Protein AF-0000000084918453 (afdb_homodimer)

Radius of gyration: 21.49 Å; Cα contacts (8 Å, |Δi|>4): 381; chains: 2; bounding box: 55×58×48 Å

pLDDT: mean 91.59, std 6.89, range [42.66, 97.81]

Organism: Cellulophaga lytica (strain ATCC 23178 / DSM 7489 / JCM 8516 / NBRC 14961 / NCIMB 1423 / VKM B-1433 / Cy l20) (NCBI:txid867900)

Foldseek 3Di:
DPDDDPLRVLLLQVLVVCLVQNLVRDDLVNSCVSVVHDSVVSCVRPVGSLRVLLCLLVVVLVVLVVQLVVLVPDPDALLVSLLSSLVVLLVCCLVRLSSLSSVVGPLVVHDDPSSVVSVVSVVVSLVSNLVSLVRCCVVQQWPDDDSNVLSVVLCVLSSCVSVQNPDPVHDDDSVVVSVVSSVVSCVVIGRD/DDDDDPLRVLLLQVLVVCLVQNLVRDDLVNSCVSVVHDSVVSCVRPVGSLRVLLCLLVVVLVVLVVQLVVLVPDPDALLVSLLSSLVVLLVCCLVRLSSLSSVVGPLVVHDDPSSVVSVVSVVVSLVSNLVSLVRCCVVQQWPDDDSNVLSVVLCVLSSCVSVQNPDPVHDDDSVVVSVVSSVVSCVVIGRD

Nearest PDB structures (foldseek):
  3him-assembly1_A  TM=7.903E-01  e=7.055E-08  Rhodococcus jostii
  3ccy-assembly1_A-2  TM=8.333E-01  e=8.736E-07  Bordetella parapertussis 12822
  6yj2-assembly1_A  TM=8.492E-01  e=7.225E-07  Mycobacterium tuberculosis H37Rv
  6yj2-assembly2_C  TM=8.445E-01  e=1.473E-06  Mycobacterium tuberculosis H37Rv
  9b7y-assembly1_D  TM=8.082E-01  e=1.082E-05  Mycobacterium tuberculosis H37Rv

Solvent-accessible surface area (backbone atoms only — not comparable to full-atom values): 21076 Å² total; per-residue (Å²): 126,84,79,72,50,73,67,54,45,52,51,50,53,46,34,45,48,28,67,69,56,30,65,87,72,50,46,68,61,53,46,11,57,76,67,73,44,57,57,74,59,49,54,77,77,37,92,38,71,65,54,49,50,51,49,54,51,51,51,51,50,46,52,51,45,54,53,48,53,54,50,69,73,43,90,64,50,42,67,54,44,51,51,50,53,52,49,50,52,46,56,46,31,76,75,38,29,44,62,48,41,41,61,72,71,42,53,73,72,46,57,72,68,57,30,55,51,48,51,50,52,50,49,48,49,52,49,53,52,27,48,38,51,40,49,18,33,73,73,51,64,20,36,90,65,59,45,69,57,50,40,48,50,55,53,37,55,56,65,54,50,30,60,51,70,73,30,87,89,47,87,78,53,74,75,55,47,50,53,51,52,52,48,29,52,42,43,33,40,39,48,125,125,85,79,74,48,73,66,53,47,51,50,52,52,44,34,45,49,29,66,72,58,31,64,87,70,49,46,69,60,53,46,12,57,75,67,74,43,59,56,74,57,49,54,77,76,38,93,39,71,65,55,50,51,49,49,52,52,52,51,52,51,46,53,52,44,54,53,48,52,55,50,69,73,44,91,62,51,40,66,53,42,49,49,49,54,53,49,50,53,46,56,46,33,76,74,38,28,44,64,48,41,39,60,71,70,41,55,71,72,45,57,71,67,58,30,56,51,49,51,51,52,50,49,50,50,51,49,52,52,28,50,38,51,40,50,16,33,73,74,52,65,21,36,90,67,59,45,69,57,51,40,48,51,56,53,34,56,54,65,55,51,29,60,51,71,73,30,88,89,48,88,77,53,76,76,54,48,51,53,52,52,51,48,31,53,42,44,33,40,39,49,125

Secondary structure (DSSP, 8-state):
-PPPPHHHHHHHHHHHHHHHH-TTT--HHHHHHHTT--HHHHTTT-S-HHHHHHHHHHHHHHHHHHHHHHHHTS---HHHHHHHHHHHHHHHHHH-HHHHHHHHHTGGG--HHHHHHHHHHHHHHHHHHHHHHHHHHHHTSB-S--HHHHHHHHHHHHHTHHHHHS-TT----HHHHHHHHHHHHHHHHB--/-PPPPHHHHHHHHHHHHHHHH-TTT--HHHHHHHTT--HHHHTTT-S-HHHHHHHHHHHHHHHHHHHHHHHHTS---HHHHHHHHHHHHHHHHHH-HHHHHHHHHTGGG--HHHHHHHHHHHHHHHHHHHHHHHHHHHHTSB-S--HHHHHHHHHHHHHTHHHHHS-TT----HHHHHHHHHHHHHHHHB--

InterPro domains:
  IPR001647 DNA-binding HTH domain, TetR-type [PF00440] (12-54)
  IPR001647 DNA-binding HTH domain, TetR-type [PS50977] (4-64)
  IPR009057 Homedomain-like superfamily [SSF46689] (5-82)
  IPR036271 Tetracyclin repressor-like, C-terminal domain superfamily [SSF48498] (77-191)
  IPR041490 HTH-type transcriptional repressor KstR2, C-terminal [PF17932] (77-162)
  IPR050624 Nucleoid occlusion factor SlmA/HTH-type transcriptional regulator [PTHR43479] (1-188)

Structure (mmCIF, N/CA/C/O backbone):
data_AF-0000000084918453-model_v1
#
loop_
_entity.id
_entity.type
_entity.pdbx_description
1 polymer 'Regulatory protein TetR'
#
loop_
_atom_site.group_PDB
_atom_site.id
_atom_site.type_symbol
_atom_site.label_atom_id
_atom_site.label_alt_id
_atom_site.label_comp_id
_atom_site.label_asym_id
_atom_site.label_entity_id
_atom_site.label_seq_id
_atom_site.pdbx_PDB_ins_code
_atom_site.Cartn_x
_atom_site.Cartn_y
_atom_site.Cartn_z
_atom_site.occupancy
_atom_site.B_iso_or_equiv
_atom_site.auth_seq_id
_atom_site.auth_comp_id
_atom_site.auth_asym_id
_atom_site.auth_atom_id
_atom_site.pdbx_PDB_model_num
ATOM 1 N N . MET A 1 1 ? -25.891 5.676 -16.203 1 42.66 1 MET A N 1
ATOM 2 C CA . MET A 1 1 ? -25.125 5.781 -14.961 1 42.66 1 MET A CA 1
ATOM 3 C C . MET A 1 1 ? -25.859 6.645 -13.938 1 42.66 1 MET A C 1
ATOM 5 O O . MET A 1 1 ? -26.328 7.734 -14.266 1 42.66 1 MET A O 1
ATOM 9 N N . LYS A 1 2 ? -26.359 6.102 -13 1 55.47 2 LYS A N 1
ATOM 10 C CA . LYS A 1 2 ? -27.25 6.859 -12.125 1 55.47 2 LYS A CA 1
ATOM 11 C C . LYS A 1 2 ? -26.625 8.188 -11.719 1 55.47 2 LYS A C 1
ATOM 13 O O . LYS A 1 2 ? -25.422 8.258 -11.438 1 55.47 2 LYS A O 1
ATOM 18 N N . LYS A 1 3 ? -27.266 9.133 -11.953 1 68.75 3 LYS A N 1
ATOM 19 C CA . LYS A 1 3 ? -26.859 10.5 -11.648 1 68.75 3 LYS A CA 1
ATOM 20 C C . LYS A 1 3 ? -26.594 10.68 -10.156 1 68.75 3 LYS A C 1
ATOM 22 O O . LYS A 1 3 ? -27.438 10.32 -9.328 1 68.75 3 LYS A O 1
ATOM 27 N N . LEU A 1 4 ? -25.25 11.031 -9.75 1 76.56 4 LEU A N 1
ATOM 28 C CA . LEU A 1 4 ? -24.875 11.219 -8.352 1 76.56 4 LEU A CA 1
ATOM 29 C C . LEU A 1 4 ? -25.672 12.367 -7.734 1 76.56 4 LEU A C 1
ATOM 31 O O . LEU A 1 4 ? -25.891 13.391 -8.375 1 76.56 4 LEU A O 1
ATOM 35 N N . THR A 1 5 ? -26.203 12.133 -6.516 1 86.81 5 THR A N 1
ATOM 36 C CA . THR A 1 5 ? -26.828 13.211 -5.758 1 86.81 5 THR A CA 1
ATOM 37 C C . THR A 1 5 ? -25.797 14.289 -5.418 1 86.81 5 THR A C 1
ATOM 39 O O . THR A 1 5 ? -24.594 14.07 -5.551 1 86.81 5 THR A O 1
ATOM 42 N N . LYS A 1 6 ? -26.281 15.484 -5.062 1 86.75 6 LYS A N 1
ATOM 43 C CA . LYS A 1 6 ? -25.391 16.578 -4.664 1 86.75 6 LYS A CA 1
ATOM 44 C C . LYS A 1 6 ? -24.5 16.156 -3.506 1 86.75 6 LYS A C 1
ATOM 46 O O . LYS A 1 6 ? -23.297 16.469 -3.486 1 86.75 6 LYS A O 1
ATOM 51 N N . LYS A 1 7 ? -25.094 15.43 -2.646 1 90.69 7 LYS A N 1
ATOM 52 C CA . LYS A 1 7 ? -24.359 14.953 -1.482 1 90.6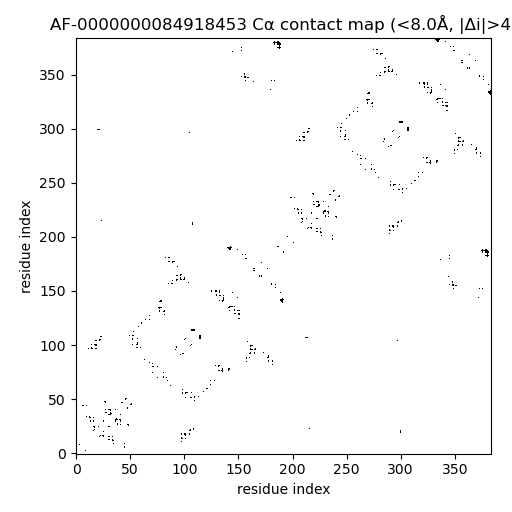9 7 LYS A CA 1
ATOM 53 C C . LYS A 1 7 ? -23.266 13.969 -1.891 1 90.69 7 LYS A C 1
ATOM 55 O O . LYS A 1 7 ? -22.125 14.062 -1.432 1 90.69 7 LYS A O 1
ATOM 60 N N . GLU A 1 8 ? -23.609 13.078 -2.766 1 90.19 8 GLU A N 1
ATOM 61 C CA . GLU A 1 8 ? -22.641 12.094 -3.252 1 90.19 8 GLU A CA 1
ATOM 62 C C . GLU A 1 8 ? -21.5 12.766 -4.008 1 90.19 8 GLU A C 1
ATOM 64 O O . GLU A 1 8 ? -20.344 12.383 -3.854 1 90.19 8 GLU A O 1
ATOM 69 N N . LEU A 1 9 ? -21.844 13.758 -4.711 1 90.88 9 LEU A N 1
ATOM 70 C CA . LEU A 1 9 ? -20.859 14.5 -5.473 1 90.88 9 LEU A CA 1
ATOM 71 C C . LEU A 1 9 ? -19.906 15.242 -4.547 1 90.88 9 LEU A C 1
ATOM 73 O O . LEU A 1 9 ? -18.688 15.266 -4.781 1 90.88 9 LEU A O 1
ATOM 77 N N . PHE A 1 10 ? -20.516 15.844 -3.543 1 93.69 10 PHE A N 1
ATOM 78 C CA . PHE A 1 10 ? -19.703 16.547 -2.547 1 93.69 10 PHE A CA 1
ATOM 79 C C . PHE A 1 10 ? -18.656 15.617 -1.961 1 93.69 10 PHE A C 1
ATOM 81 O O . PHE A 1 10 ? -17.469 15.953 -1.944 1 93.69 10 PHE A O 1
ATOM 88 N N . PHE A 1 11 ? -19.062 14.453 -1.61 1 93.88 11 PHE A N 1
ATOM 89 C CA . PHE A 1 11 ? -18.156 13.555 -0.915 1 93.88 11 PHE A CA 1
ATOM 90 C C . PHE A 1 11 ? -17.141 12.953 -1.882 1 93.88 11 PHE A C 1
ATOM 92 O O . PHE A 1 11 ? -15.977 12.789 -1.536 1 93.88 11 PHE A O 1
ATOM 99 N N . GLU A 1 12 ? -17.578 12.664 -3.039 1 92.75 12 GLU A N 1
ATOM 100 C CA . GLU A 1 12 ? -16.656 12.125 -4.039 1 92.75 12 GLU A CA 1
ATOM 101 C C . GLU A 1 12 ? -15.547 13.117 -4.355 1 92.75 12 GLU A C 1
ATOM 103 O O . GLU A 1 12 ? -14.367 12.75 -4.383 1 92.75 12 GLU A O 1
ATOM 108 N N . LYS A 1 13 ? -15.898 14.344 -4.52 1 94.25 13 LYS A N 1
ATOM 109 C CA . LYS A 1 13 ? -14.922 15.375 -4.836 1 94.25 13 LYS A CA 1
ATOM 110 C C . LYS A 1 13 ? -14 15.648 -3.646 1 94.25 13 LYS A C 1
ATOM 112 O O . LYS A 1 13 ? -12.805 15.867 -3.818 1 94.25 13 LYS A O 1
ATOM 117 N N . THR A 1 14 ? -14.586 15.609 -2.516 1 96 14 THR A N 1
ATOM 118 C CA . THR A 1 14 ? -13.812 15.844 -1.301 1 96 14 THR A CA 1
ATOM 119 C C . THR A 1 14 ? -12.789 14.727 -1.095 1 96 14 THR A C 1
ATOM 121 O O . THR A 1 14 ? -11.609 15 -0.863 1 96 14 THR A O 1
ATOM 124 N N . LEU A 1 15 ? -13.258 13.5 -1.264 1 95.94 15 LEU A N 1
ATOM 125 C CA . LEU A 1 15 ? -12.375 12.359 -1.065 1 95.94 15 LEU A CA 1
ATOM 126 C C . LEU A 1 15 ? -11.289 12.32 -2.135 1 95.94 15 LEU A C 1
ATOM 128 O O . LEU A 1 15 ? -10.141 11.969 -1.85 1 95.94 15 LEU A O 1
ATOM 132 N N . LYS A 1 16 ? -11.68 12.695 -3.301 1 95 16 LYS A N 1
ATOM 133 C CA . LYS A 1 16 ? -10.688 12.789 -4.371 1 95 16 LYS A CA 1
ATOM 134 C C . LYS A 1 16 ? -9.625 13.828 -4.047 1 95 16 LYS A C 1
ATOM 136 O O . LYS A 1 16 ? -8.43 13.578 -4.203 1 95 16 LYS A O 1
ATOM 141 N N . LEU A 1 17 ? -10.055 14.938 -3.586 1 94.44 17 LEU A N 1
ATOM 142 C CA . LEU A 1 17 ? -9.133 16 -3.205 1 94.44 17 LEU A CA 1
ATOM 143 C C . LEU A 1 17 ? -8.18 15.539 -2.113 1 94.44 17 LEU A C 1
ATOM 145 O O . LEU A 1 17 ? -6.973 15.781 -2.193 1 94.44 17 LEU A O 1
ATOM 149 N N . ILE A 1 18 ? -8.695 14.844 -1.156 1 94 18 ILE A N 1
ATOM 150 C CA . ILE A 1 18 ? -7.879 14.336 -0.055 1 94 18 ILE A CA 1
ATOM 151 C C . ILE A 1 18 ? -6.895 13.297 -0.576 1 94 18 ILE A C 1
ATOM 153 O O . ILE A 1 18 ? -5.734 13.266 -0.163 1 94 18 ILE A O 1
ATOM 157 N N . SER A 1 19 ? -7.371 12.508 -1.441 1 91.56 19 SER A N 1
ATOM 158 C CA . SER A 1 19 ? -6.52 11.469 -2.016 1 91.56 19 SER A CA 1
ATOM 159 C C . SER A 1 19 ? -5.348 12.078 -2.779 1 91.56 19 SER A C 1
ATOM 161 O O . SER A 1 19 ? -4.242 11.531 -2.77 1 91.56 19 SER A O 1
ATOM 163 N N . GLU A 1 20 ? -5.551 13.211 -3.381 1 87.56 20 GLU A N 1
ATOM 164 C CA . GLU A 1 20 ? -4.543 13.852 -4.223 1 87.56 20 GLU A CA 1
ATOM 165 C C . GLU A 1 20 ? -3.598 14.711 -3.396 1 87.56 20 GLU A C 1
ATOM 167 O O . GLU A 1 20 ? -2.385 14.695 -3.609 1 87.56 20 GLU A O 1
ATOM 172 N N . LYS A 1 21 ? -4.152 15.344 -2.371 1 85.56 21 LYS A N 1
ATOM 173 C CA . LYS A 1 21 ? -3.4 16.359 -1.646 1 85.56 21 LYS A CA 1
ATOM 174 C C . LYS A 1 21 ? -2.926 15.844 -0.294 1 85.56 21 LYS A C 1
ATOM 176 O O . LYS A 1 21 ? -1.958 16.359 0.271 1 85.56 21 LYS A O 1
ATOM 181 N N . GLY A 1 22 ? -3.648 14.836 0.201 1 87.62 22 GLY A N 1
ATOM 182 C CA . GLY A 1 22 ? -3.434 14.391 1.568 1 87.62 22 GLY A CA 1
ATOM 183 C C . GLY A 1 22 ? -4.398 15.016 2.559 1 87.62 22 GLY A C 1
ATOM 184 O O . GLY A 1 22 ? -4.828 16.156 2.381 1 87.62 22 GLY A O 1
ATOM 185 N N . PHE A 1 23 ? -4.633 14.344 3.584 1 91.25 23 PHE A N 1
ATOM 186 C CA . PHE A 1 23 ? -5.633 14.734 4.57 1 91.25 23 PHE A CA 1
ATOM 187 C C . PHE A 1 23 ? -5.199 16 5.305 1 91.25 23 PHE A C 1
ATOM 189 O O . PHE A 1 23 ? -5.969 16.953 5.41 1 91.25 23 PHE A O 1
ATOM 196 N N . LYS A 1 24 ? -4.035 16.078 5.727 1 85.81 24 LYS A N 1
ATOM 197 C CA . LYS A 1 24 ? -3.566 17.219 6.52 1 85.81 24 LYS A CA 1
ATOM 198 C C . LYS A 1 24 ? -3.408 18.469 5.66 1 85.81 24 LYS A C 1
ATOM 200 O O . LYS A 1 24 ? -3.646 19.578 6.125 1 85.81 24 LYS A O 1
ATOM 205 N N . ALA A 1 25 ? -3.129 18.266 4.453 1 84.25 25 ALA A N 1
ATOM 206 C CA . ALA A 1 25 ? -2.877 19.391 3.559 1 84.25 25 ALA A CA 1
ATOM 207 C C . ALA A 1 25 ? -4.184 19.953 3.006 1 84.25 25 ALA A C 1
ATOM 209 O O . ALA A 1 25 ? -4.211 21.062 2.461 1 84.25 25 ALA A O 1
ATOM 210 N N . THR A 1 26 ? -5.215 19.188 3.119 1 91.75 26 THR A N 1
ATOM 211 C CA . THR A 1 26 ? -6.512 19.641 2.615 1 91.75 26 THR A CA 1
ATOM 212 C C . THR A 1 26 ? -7.258 20.438 3.68 1 91.75 26 THR A C 1
ATOM 214 O O . THR A 1 26 ? -7.445 19.969 4.801 1 91.75 26 THR A O 1
ATOM 217 N N . THR A 1 27 ? -7.66 21.656 3.318 1 91.12 27 THR A N 1
ATOM 218 C CA . THR A 1 27 ? -8.43 22.5 4.23 1 91.12 27 THR A CA 1
ATOM 219 C C . THR A 1 27 ? -9.891 22.562 3.809 1 91.12 27 THR A C 1
ATOM 221 O O . THR A 1 27 ? -10.242 22.141 2.703 1 91.12 27 THR A O 1
ATOM 224 N N . MET A 1 28 ? -10.68 23.141 4.742 1 92.56 28 MET A N 1
ATOM 225 C CA . MET A 1 28 ? -12.086 23.375 4.41 1 92.56 28 MET A CA 1
ATOM 226 C C . MET A 1 28 ? -12.219 24.375 3.264 1 92.56 28 MET A C 1
ATOM 228 O O . MET A 1 28 ? -13.125 24.25 2.438 1 92.56 28 MET A O 1
ATOM 232 N N . ARG A 1 29 ? -11.312 25.266 3.211 1 93.75 29 ARG A N 1
ATOM 233 C CA . ARG A 1 29 ? -11.289 26.25 2.129 1 93.75 29 ARG A CA 1
ATOM 234 C C . ARG A 1 29 ? -10.977 25.578 0.794 1 93.75 29 ARG A C 1
ATOM 236 O O . ARG A 1 29 ? -11.555 25.922 -0.234 1 93.75 29 ARG A O 1
ATOM 243 N N . ASP A 1 30 ? -10.047 24.594 0.796 1 94 30 ASP A N 1
ATOM 244 C CA . ASP A 1 30 ? -9.719 23.844 -0.408 1 94 30 ASP A CA 1
ATOM 245 C C . ASP A 1 30 ? -10.945 23.094 -0.936 1 94 30 ASP A C 1
ATOM 247 O O . ASP A 1 30 ? -11.195 23.078 -2.143 1 94 30 ASP A O 1
ATOM 251 N N . ILE A 1 31 ? -11.656 22.5 -0.003 1 94.62 31 ILE A N 1
ATOM 252 C CA . ILE A 1 31 ? -12.844 21.734 -0.366 1 94.62 31 ILE A CA 1
ATOM 253 C C . ILE A 1 31 ? -13.883 22.656 -0.989 1 94.62 31 ILE A C 1
ATOM 255 O O . ILE A 1 31 ? -14.445 22.359 -2.043 1 94.62 31 ILE A O 1
ATOM 259 N N . ALA A 1 32 ? -14.086 23.766 -0.314 1 94.56 32 ALA A N 1
ATOM 260 C CA . ALA A 1 32 ? -15.031 24.766 -0.826 1 94.56 32 ALA A CA 1
ATOM 261 C C . ALA A 1 32 ? -14.641 25.203 -2.234 1 94.56 32 ALA A C 1
ATOM 263 O O . ALA A 1 32 ? -15.492 25.281 -3.125 1 94.56 32 ALA A O 1
ATOM 264 N N . HIS A 1 33 ? -13.406 25.469 -2.434 1 94.69 33 HIS A N 1
ATOM 265 C CA . HIS A 1 33 ? -12.898 25.922 -3.725 1 94.69 33 HIS A CA 1
ATOM 266 C C . HIS A 1 33 ? -13.102 24.859 -4.801 1 94.69 33 HIS A C 1
ATOM 268 O O . HIS A 1 33 ? -13.531 25.172 -5.914 1 94.69 33 HIS A O 1
ATOM 274 N N . GLU A 1 34 ? -12.805 23.625 -4.418 1 92 34 GLU A N 1
ATOM 275 C CA . GLU A 1 34 ? -12.938 22.516 -5.363 1 92 34 GLU A CA 1
ATOM 276 C C . GLU A 1 34 ? -14.383 22.359 -5.832 1 92 34 GLU A C 1
ATOM 278 O O . GLU A 1 34 ? -14.625 21.969 -6.98 1 92 34 GLU A O 1
ATOM 283 N N . LEU A 1 35 ? -15.312 22.688 -4.977 1 92.69 35 LEU A N 1
ATOM 284 C CA . LEU A 1 35 ? -16.734 22.484 -5.262 1 92.69 35 LEU A CA 1
ATOM 285 C C . LEU A 1 35 ? -17.391 23.797 -5.688 1 92.69 35 LEU A C 1
ATOM 287 O O . LEU A 1 35 ? -18.594 23.828 -5.93 1 92.69 35 LEU A O 1
ATOM 291 N N . ASN A 1 36 ? -16.594 24.812 -5.734 1 92.06 36 ASN A N 1
ATOM 292 C CA . ASN A 1 36 ? -17.125 26.141 -6.027 1 92.06 36 ASN A CA 1
ATOM 293 C C . ASN A 1 36 ? -18.234 26.531 -5.055 1 92.06 36 ASN A C 1
ATOM 295 O O . ASN A 1 36 ? -19.297 26.969 -5.477 1 92.06 36 ASN A O 1
ATOM 299 N N . PHE A 1 37 ? -17.906 26.234 -3.809 1 88.81 37 PHE A N 1
ATOM 300 C CA . PHE A 1 37 ? -18.781 26.547 -2.68 1 88.81 37 PHE A CA 1
ATOM 301 C C . PHE A 1 37 ? -18.25 27.75 -1.907 1 88.81 37 PHE A C 1
ATOM 303 O O . PHE A 1 37 ? -17.062 28.062 -1.958 1 88.81 37 PHE A O 1
ATOM 310 N N . GLU A 1 38 ? -19.266 28.469 -1.243 1 89.69 38 GLU A N 1
ATOM 311 C CA . GLU A 1 38 ? -18.828 29.203 -0.065 1 89.69 38 GLU A CA 1
ATOM 312 C C . GLU A 1 38 ? -18.406 28.266 1.059 1 89.69 38 GLU A C 1
ATOM 314 O O . GLU A 1 38 ? -18.984 27.188 1.208 1 89.69 38 GLU A O 1
ATOM 319 N N . VAL A 1 39 ? -17.453 28.703 1.847 1 91.06 39 VAL A N 1
ATOM 320 C CA . VAL A 1 39 ? -16.906 27.875 2.918 1 91.06 39 VAL A CA 1
ATOM 321 C C . VAL A 1 39 ? -18.031 27.438 3.848 1 91.06 39 VAL A C 1
ATOM 323 O O . VAL A 1 39 ? -18.062 26.281 4.301 1 91.06 39 VAL A O 1
ATOM 326 N N . ALA A 1 40 ? -19.016 28.266 4.047 1 90.25 40 ALA A N 1
ATOM 327 C CA . ALA A 1 40 ? -20.141 27.984 4.949 1 90.25 40 ALA A CA 1
ATOM 328 C C . ALA A 1 40 ? -20.969 26.812 4.445 1 90.25 40 ALA A C 1
ATOM 330 O O . ALA A 1 40 ? -21.5 26.031 5.242 1 90.25 40 ALA A O 1
ATOM 331 N N . ASN A 1 41 ? -21 26.562 3.248 1 92.5 41 ASN A N 1
ATOM 332 C CA . ASN A 1 41 ? -21.781 25.484 2.639 1 92.5 41 ASN A CA 1
ATOM 333 C C . ASN A 1 41 ? -21.156 24.125 2.902 1 92.5 41 ASN A C 1
ATOM 335 O O . ASN A 1 41 ? -21.859 23.109 2.938 1 92.5 41 ASN A O 1
ATOM 339 N N . VAL A 1 42 ? -19.844 24.047 3.027 1 93.31 42 VAL A N 1
ATOM 340 C CA . VAL A 1 42 ? -19.156 22.797 3.309 1 93.31 42 VAL A CA 1
ATOM 341 C C . VAL A 1 42 ? -19.641 22.203 4.633 1 93.31 42 VAL A C 1
ATOM 343 O O . VAL A 1 42 ? -19.812 21 4.762 1 93.31 42 VAL A O 1
ATOM 346 N N . TYR A 1 43 ? -20.047 23.078 5.527 1 92.75 43 TYR A N 1
ATOM 347 C CA . TYR A 1 43 ? -20.438 22.672 6.875 1 92.75 43 TYR A CA 1
ATOM 348 C C . TYR A 1 43 ? -21.844 22.078 6.875 1 92.75 43 TYR A C 1
ATOM 350 O O . TYR A 1 43 ? -22.25 21.469 7.859 1 92.75 43 TYR A O 1
ATOM 358 N N . ASN A 1 44 ? -22.5 22.25 5.801 1 92.69 44 ASN A N 1
ATOM 359 C CA . ASN A 1 44 ? -23.781 21.578 5.633 1 92.69 44 ASN A CA 1
ATOM 360 C C . ASN A 1 44 ? -23.594 20.078 5.402 1 92.69 44 ASN A C 1
ATOM 362 O O . ASN A 1 44 ? -24.531 19.312 5.598 1 92.69 44 ASN A O 1
ATOM 366 N N . TYR A 1 45 ? -22.375 19.75 5.059 1 93.19 45 TYR A N 1
ATOM 367 C CA . TYR A 1 45 ? -22.141 18.359 4.691 1 93.19 45 TYR A CA 1
ATOM 368 C C . TYR A 1 45 ? -21.266 17.656 5.727 1 93.19 45 TYR A C 1
ATOM 370 O O . TYR A 1 45 ? -21.406 16.453 5.953 1 93.19 45 TYR A O 1
ATOM 378 N N . ILE A 1 46 ? -20.359 18.391 6.25 1 93 46 ILE A N 1
ATOM 379 C CA . ILE A 1 46 ? -19.453 17.766 7.223 1 93 46 ILE A CA 1
ATOM 380 C C . ILE A 1 46 ? -19.188 18.75 8.359 1 93 46 ILE A C 1
ATOM 382 O O . ILE A 1 46 ? -19.094 19.969 8.133 1 93 46 ILE A O 1
ATOM 386 N N . ASP A 1 47 ? -19.016 18.219 9.531 1 93.06 47 ASP A N 1
ATOM 387 C CA . ASP A 1 47 ? -18.688 19.031 10.695 1 93.06 47 ASP A CA 1
ATOM 388 C C . ASP A 1 47 ? -17.234 19.469 10.672 1 93.06 47 ASP A C 1
ATOM 390 O O . ASP A 1 47 ? -16.906 20.609 11.023 1 93.06 47 ASP A O 1
ATOM 394 N N . SER A 1 48 ? -16.391 18.547 10.336 1 93.12 48 SER A N 1
ATOM 395 C CA . SER A 1 48 ? -14.953 18.75 10.234 1 93.12 48 SER A CA 1
ATOM 396 C C . SER A 1 48 ? -14.297 17.688 9.359 1 93.12 48 SER A C 1
ATOM 398 O O . SER A 1 48 ? -14.906 16.641 9.078 1 93.12 48 SER A O 1
ATOM 400 N N . LYS A 1 49 ? -13.156 18 8.992 1 92.81 49 LYS A N 1
ATOM 401 C CA . LYS A 1 49 ? -12.445 16.984 8.211 1 92.81 49 LYS A CA 1
ATOM 402 C C . LYS A 1 49 ? -12.133 15.758 9.062 1 92.81 49 LYS A C 1
ATOM 404 O O . LYS A 1 49 ? -12.148 14.625 8.57 1 92.81 49 LYS A O 1
ATOM 409 N N . GLU A 1 50 ? -11.922 16 10.359 1 93.94 50 GLU A N 1
ATOM 410 C CA . GLU A 1 50 ? -11.672 14.898 11.273 1 93.94 50 GLU A CA 1
ATOM 411 C C . GLU A 1 50 ? -12.898 13.992 11.391 1 93.94 50 GLU A C 1
ATOM 413 O O . GLU A 1 50 ? -12.773 12.766 11.367 1 93.94 50 GLU A O 1
ATOM 418 N N . ALA A 1 51 ? -14.008 14.609 11.5 1 94.62 51 ALA A N 1
ATOM 419 C CA . ALA A 1 51 ? -15.25 13.844 11.57 1 94.62 51 ALA A CA 1
ATOM 420 C C 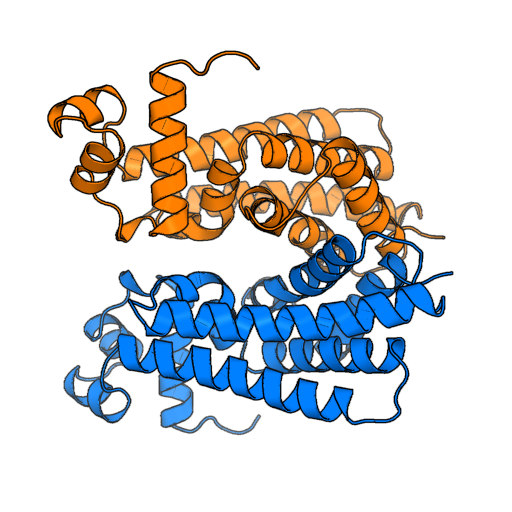. ALA A 1 51 ? -15.484 13.062 10.281 1 94.62 51 ALA A C 1
ATOM 422 O O . ALA A 1 51 ? -15.914 11.906 10.32 1 94.62 51 ALA A O 1
ATOM 423 N N . LEU A 1 52 ? -15.258 13.711 9.164 1 95.88 52 LEU A N 1
ATOM 424 C CA . LEU A 1 52 ? -15.375 13.055 7.871 1 95.88 52 LEU A CA 1
ATOM 425 C C . LEU A 1 52 ? -14.484 11.82 7.812 1 95.88 52 LEU A C 1
ATOM 427 O O . LEU A 1 52 ? -14.945 10.734 7.445 1 95.88 52 LEU A O 1
ATOM 431 N N . LEU A 1 53 ? -13.219 11.992 8.203 1 96.31 53 LEU A N 1
ATOM 432 C CA . LEU A 1 53 ? -12.242 10.914 8.18 1 96.31 53 LEU A CA 1
ATOM 433 C C . LEU A 1 53 ? -12.703 9.75 9.055 1 96.31 53 LEU A C 1
ATOM 435 O O . LEU A 1 53 ? -12.727 8.602 8.602 1 96.31 53 LEU A O 1
ATOM 439 N N . GLU A 1 54 ? -13.07 10.078 10.258 1 96.44 54 GLU A N 1
ATOM 440 C CA . GLU A 1 54 ? -13.531 9.055 11.195 1 96.44 54 GLU A CA 1
ATOM 441 C C . GLU A 1 54 ? -14.727 8.289 10.641 1 96.44 54 GLU A C 1
ATOM 443 O O . GLU A 1 54 ? -14.742 7.059 10.656 1 96.44 54 GLU A O 1
ATOM 448 N N . ASP A 1 55 ? -15.633 9.008 10.141 1 95.69 55 ASP A N 1
ATOM 449 C CA . ASP A 1 55 ? -16.859 8.406 9.648 1 95.69 55 ASP A CA 1
ATOM 450 C C . ASP A 1 55 ? -16.594 7.457 8.484 1 95.69 55 ASP A C 1
ATOM 452 O O . ASP A 1 55 ? -17.078 6.328 8.469 1 95.69 55 ASP A O 1
ATOM 456 N N . TYR A 1 56 ? -15.828 7.871 7.566 1 96.12 56 TYR A N 1
ATOM 457 C CA . TYR A 1 56 ? -15.555 7.055 6.387 1 96.12 56 TYR A CA 1
ATOM 458 C C . TYR A 1 56 ? -14.711 5.836 6.75 1 96.12 56 TYR A C 1
ATOM 460 O O . TYR A 1 56 ? -15.008 4.723 6.316 1 96.12 56 TYR A O 1
ATOM 468 N N . LEU A 1 57 ? -13.672 6 7.586 1 97.12 57 LEU A N 1
ATOM 469 C CA . LEU A 1 57 ? -12.805 4.887 7.945 1 97.12 57 LEU A CA 1
ATOM 470 C C . LEU A 1 57 ? -13.57 3.838 8.75 1 97.12 57 LEU A C 1
ATOM 472 O O . LEU A 1 57 ? -13.531 2.65 8.422 1 97.12 57 LEU A O 1
ATOM 476 N N . PHE A 1 58 ? -14.328 4.324 9.703 1 97.38 58 PHE A N 1
ATOM 477 C CA . PHE A 1 58 ? -15.023 3.383 10.578 1 97.38 58 PHE A CA 1
ATOM 478 C C . PHE A 1 58 ? -16.203 2.75 9.852 1 97.38 58 PHE A C 1
ATOM 480 O O . PHE A 1 58 ? -16.469 1.558 10.016 1 97.38 58 PHE A O 1
ATOM 487 N N . SER A 1 59 ? -16.906 3.541 9.094 1 96.06 59 SER A N 1
ATOM 488 C CA . SER A 1 59 ? -18.047 2.975 8.383 1 96.06 59 SER A CA 1
ATOM 489 C C . SER A 1 59 ? -17.609 1.94 7.355 1 96.06 59 SER A C 1
ATOM 491 O O . SER A 1 59 ? -18.234 0.896 7.203 1 96.06 59 SER A O 1
ATOM 493 N N . THR A 1 60 ? -16.531 2.242 6.652 1 96 60 THR A N 1
ATOM 494 C CA . THR A 1 60 ? -15.992 1.289 5.688 1 96 60 THR A CA 1
ATOM 495 C C . THR A 1 60 ? -15.547 0.007 6.383 1 96 60 THR A C 1
ATOM 497 O O . THR A 1 60 ? -15.922 -1.093 5.973 1 96 60 THR A O 1
ATOM 500 N N . LEU A 1 61 ? -14.789 0.154 7.441 1 97.12 61 LEU A N 1
ATOM 501 C CA . LEU A 1 61 ? -14.312 -1.009 8.18 1 97.12 61 LEU A CA 1
ATOM 502 C C . LEU A 1 61 ? -15.477 -1.838 8.711 1 97.12 61 LEU A C 1
ATOM 504 O O . LEU A 1 61 ? -15.453 -3.068 8.633 1 97.12 61 LEU A O 1
ATOM 508 N N . GLU A 1 62 ? -16.469 -1.126 9.188 1 97.12 62 GLU A N 1
ATOM 509 C CA . GLU A 1 62 ? -17.641 -1.816 9.711 1 97.12 62 GLU A CA 1
ATOM 510 C C . GLU A 1 62 ? -18.359 -2.607 8.609 1 97.12 62 GLU A C 1
ATOM 512 O O . GLU A 1 62 ? -18.812 -3.729 8.844 1 97.12 62 GLU A O 1
ATOM 517 N N . GLU A 1 63 ? -18.469 -2.023 7.477 1 96.69 63 GLU A N 1
ATOM 518 C CA . GLU A 1 63 ? -19.062 -2.727 6.348 1 96.69 63 GLU A CA 1
ATOM 519 C C . GLU A 1 63 ? -18.312 -4.016 6.035 1 96.69 63 GLU A C 1
ATOM 521 O O . GLU A 1 63 ? -18.938 -5.059 5.801 1 96.69 63 GLU A O 1
ATOM 526 N N . PHE A 1 64 ? -17.031 -3.982 6.055 1 97.25 64 PHE A N 1
ATOM 527 C CA . PHE A 1 64 ? -16.203 -5.156 5.77 1 97.25 64 PHE A CA 1
ATOM 528 C C . PHE A 1 64 ? -16.328 -6.18 6.891 1 97.25 64 PHE A C 1
ATOM 530 O O . PHE A 1 64 ? -16.391 -7.383 6.633 1 97.25 64 PHE A O 1
ATOM 537 N N . VAL A 1 65 ? -16.375 -5.691 8.109 1 97.56 65 VAL A N 1
ATOM 538 C CA . VAL A 1 65 ? -16.469 -6.582 9.266 1 97.56 65 VAL A CA 1
ATOM 539 C C . VAL A 1 65 ? -17.797 -7.316 9.242 1 97.56 65 VAL A C 1
ATOM 541 O O . VAL A 1 65 ? -17.844 -8.531 9.43 1 97.56 65 VAL A O 1
ATOM 544 N N . VAL A 1 66 ? -18.844 -6.574 8.992 1 97.38 66 VAL A N 1
ATOM 545 C CA . VAL A 1 66 ? -20.172 -7.172 8.945 1 97.38 66 VAL A CA 1
ATOM 546 C C . VAL A 1 66 ? -20.234 -8.211 7.832 1 97.38 66 VAL A C 1
ATOM 548 O O . VAL A 1 66 ? -20.766 -9.312 8.023 1 97.38 66 VAL A O 1
ATOM 551 N N . TYR A 1 67 ? -19.703 -7.859 6.68 1 97.12 67 TYR A N 1
ATOM 552 C CA . TYR A 1 67 ? -19.656 -8.789 5.559 1 97.12 67 TYR A CA 1
ATOM 553 C C . TYR A 1 67 ? -18.891 -10.047 5.922 1 97.12 67 TYR A C 1
ATOM 555 O O . TYR A 1 67 ? -19.344 -11.164 5.66 1 97.12 67 TYR A O 1
ATOM 563 N N . LEU A 1 68 ? -17.734 -9.875 6.543 1 97.38 68 LEU A N 1
ATOM 564 C CA . LEU A 1 68 ? -16.891 -10.992 6.945 1 97.38 68 LEU A CA 1
ATOM 565 C C . LEU A 1 68 ? -17.609 -11.883 7.957 1 97.38 68 LEU A C 1
ATOM 567 O O . LEU A 1 68 ? -17.547 -13.109 7.871 1 97.38 68 LEU A O 1
ATOM 571 N N . ASP A 1 69 ? -18.281 -11.273 8.906 1 95.94 69 ASP A N 1
ATOM 572 C CA . ASP A 1 69 ? -19.031 -12.023 9.914 1 95.94 69 ASP A CA 1
ATOM 573 C C . ASP A 1 69 ? -20.078 -12.914 9.266 1 95.94 69 ASP A C 1
ATOM 575 O O . ASP A 1 69 ? -20.266 -14.062 9.672 1 95.94 69 ASP A O 1
ATOM 579 N N . ASN A 1 70 ? -20.688 -12.367 8.25 1 96.38 70 ASN A N 1
ATOM 580 C CA . ASN A 1 70 ? -21.688 -13.148 7.523 1 96.38 70 ASN A CA 1
ATOM 581 C C . ASN A 1 70 ? -21.047 -14.344 6.812 1 96.38 70 ASN A C 1
ATOM 583 O O . ASN A 1 70 ? -21.625 -15.438 6.797 1 96.38 70 ASN A O 1
ATOM 587 N N . ILE A 1 71 ? -19.906 -14.117 6.281 1 95 71 ILE A N 1
ATOM 588 C CA . ILE A 1 71 ? -19.156 -15.172 5.594 1 95 71 ILE A CA 1
ATOM 589 C C . ILE A 1 71 ? -18.75 -16.25 6.59 1 95 71 ILE A C 1
ATOM 591 O O . ILE A 1 71 ? -18.859 -17.453 6.301 1 95 71 ILE A O 1
ATOM 595 N N . MET A 1 72 ? -18.312 -15.875 7.73 1 95.31 72 MET A N 1
ATOM 596 C CA . MET A 1 72 ? -17.812 -16.797 8.75 1 95.31 72 MET A CA 1
ATOM 597 C C . MET A 1 72 ? -18.953 -17.656 9.305 1 95.31 72 MET A C 1
ATOM 599 O O . MET A 1 72 ? -18.734 -18.797 9.703 1 95.31 72 MET A O 1
ATOM 603 N N . ASN A 1 73 ? -20.094 -17.125 9.289 1 93.81 73 ASN A N 1
ATOM 604 C CA . ASN A 1 73 ? -21.25 -17.828 9.828 1 93.81 73 ASN A CA 1
ATOM 605 C C . ASN A 1 73 ? -21.875 -18.75 8.789 1 93.81 73 ASN A C 1
ATOM 607 O O . ASN A 1 73 ? -22.844 -19.469 9.086 1 93.81 73 ASN A O 1
ATOM 611 N N . SER A 1 74 ? -21.297 -18.766 7.637 1 94.31 74 SER A N 1
ATOM 612 C CA . SER A 1 74 ? -21.812 -19.625 6.566 1 94.31 74 SER A CA 1
ATOM 613 C C . SER A 1 74 ? -21.125 -20.984 6.574 1 94.31 74 SER A C 1
ATOM 615 O O . SER A 1 74 ? -20.188 -21.219 7.34 1 94.31 74 SER A O 1
ATOM 617 N N . SER A 1 75 ? -21.641 -21.906 5.699 1 95.19 75 SER A N 1
ATOM 618 C CA . SER A 1 75 ? -21.094 -23.25 5.605 1 95.19 75 SER A CA 1
ATOM 619 C C . SER A 1 75 ? -20.109 -23.375 4.438 1 95.19 75 SER A C 1
ATOM 621 O O . SER A 1 75 ? -19.734 -24.484 4.051 1 95.19 75 SER A O 1
ATOM 623 N N . TYR A 1 76 ? -19.703 -22.234 3.949 1 96 76 TYR A N 1
ATOM 624 C CA . TYR A 1 76 ? -18.781 -22.25 2.811 1 96 76 TYR A CA 1
ATOM 625 C C . TYR A 1 76 ? -17.391 -22.719 3.229 1 96 76 TYR A C 1
ATOM 627 O O . TYR A 1 76 ? -17.031 -22.625 4.402 1 96 76 TYR A O 1
ATOM 635 N N . SER A 1 77 ? -16.672 -23.297 2.273 1 96.81 77 SER A N 1
ATOM 636 C CA . SER A 1 77 ? -15.305 -23.719 2.504 1 96.81 77 SER A CA 1
ATOM 637 C C . SER A 1 77 ? -14.375 -22.516 2.678 1 96.81 77 SER A C 1
ATOM 639 O O . SER A 1 77 ? -14.727 -21.391 2.303 1 96.81 77 SER A O 1
ATOM 641 N N . PRO A 1 78 ? -13.211 -22.703 3.205 1 96.44 78 PRO A N 1
ATOM 642 C CA . PRO A 1 78 ? -12.234 -21.609 3.34 1 96.44 78 PRO A CA 1
ATOM 643 C C . PRO A 1 78 ? -11.914 -20.938 2.008 1 96.44 78 PRO A C 1
ATOM 645 O O . PRO A 1 78 ? -11.812 -19.719 1.938 1 96.44 78 PRO A O 1
ATOM 648 N N . VAL A 1 79 ? -11.828 -21.75 1.016 1 96.56 79 VAL A N 1
ATOM 649 C CA . VAL A 1 79 ? -11.523 -21.219 -0.309 1 96.56 79 VAL A CA 1
ATOM 650 C C . VAL A 1 79 ? -12.664 -20.312 -0.779 1 96.56 79 VAL A C 1
ATOM 652 O O . VAL A 1 79 ? -12.43 -19.219 -1.273 1 96.56 79 VAL A O 1
ATOM 655 N N . GLU A 1 80 ? -13.883 -20.75 -0.59 1 97 80 GLU A N 1
ATOM 656 C CA . GLU A 1 80 ? -15.039 -19.953 -0.98 1 97 80 GLU A CA 1
ATOM 657 C C . GLU A 1 80 ? -15.125 -18.672 -0.161 1 97 80 GLU A C 1
ATOM 659 O O . GLU A 1 80 ? -15.391 -17.594 -0.706 1 97 80 GLU A O 1
ATOM 664 N N . LYS A 1 81 ? -14.898 -18.797 1.104 1 97.75 81 LYS A N 1
ATOM 665 C CA . LYS A 1 81 ? -14.922 -17.625 1.976 1 97.75 81 LYS A CA 1
ATOM 666 C C . LYS A 1 81 ? -13.883 -16.594 1.54 1 97.75 81 LYS A C 1
ATOM 668 O O . LYS A 1 81 ? -14.164 -15.398 1.492 1 97.75 81 LYS A O 1
ATOM 673 N N . LEU A 1 82 ? -12.68 -17.062 1.214 1 97 82 LEU A N 1
ATOM 674 C CA . LEU A 1 82 ? -11.625 -16.156 0.772 1 97 82 LEU A CA 1
ATOM 675 C C . LEU A 1 82 ? -11.984 -15.5 -0.551 1 97 82 LEU A C 1
ATOM 677 O O . LEU A 1 82 ? -11.727 -14.312 -0.75 1 97 82 LEU A O 1
ATOM 681 N N . LYS A 1 83 ? -12.617 -16.25 -1.448 1 96.62 83 LYS A N 1
ATOM 682 C CA . LYS A 1 83 ? -13.094 -15.68 -2.703 1 96.62 83 LYS A CA 1
ATOM 683 C C . LYS A 1 83 ? -14.102 -14.562 -2.451 1 96.62 83 LYS A C 1
ATOM 685 O O . LYS A 1 83 ? -14.094 -13.539 -3.139 1 96.62 83 LYS A O 1
ATOM 690 N N . PHE A 1 84 ? -14.961 -14.75 -1.454 1 97.25 84 PHE A N 1
ATOM 691 C CA . PHE A 1 84 ? -15.938 -13.734 -1.101 1 97.25 84 PHE A CA 1
ATOM 692 C C . PHE A 1 84 ? -15.25 -12.484 -0.563 1 97.25 84 PHE A C 1
ATOM 694 O O . PHE A 1 84 ? -15.648 -11.359 -0.882 1 97.25 84 PHE A O 1
ATOM 701 N N . VAL A 1 85 ? -14.219 -12.68 0.242 1 97.12 85 VAL A N 1
ATOM 702 C CA . VAL A 1 85 ? -13.461 -11.562 0.786 1 97.12 85 VAL A CA 1
ATOM 703 C C . VAL A 1 85 ? -12.836 -10.758 -0.354 1 97.12 85 VAL A C 1
ATOM 705 O O . VAL A 1 85 ? -12.953 -9.531 -0.397 1 97.12 85 VAL A O 1
ATOM 708 N N . ILE A 1 86 ? -12.227 -11.445 -1.287 1 95.81 86 ILE A N 1
ATOM 709 C CA . ILE A 1 86 ? -11.57 -10.805 -2.424 1 95.81 86 ILE A CA 1
ATOM 710 C C . ILE A 1 86 ? -12.609 -10.062 -3.264 1 95.81 86 ILE A C 1
ATOM 712 O O . ILE A 1 86 ? -12.406 -8.906 -3.633 1 95.81 86 ILE A O 1
ATOM 716 N N . SER A 1 87 ? -13.734 -10.719 -3.502 1 95.69 87 SER A N 1
ATOM 717 C CA . SER A 1 87 ? -14.805 -10.117 -4.293 1 95.69 87 SER A CA 1
ATOM 718 C C . SER A 1 87 ? -15.328 -8.844 -3.643 1 95.69 87 SER A C 1
ATOM 720 O O . SER A 1 87 ? -15.531 -7.832 -4.32 1 95.69 87 SER A O 1
ATOM 722 N N . LYS A 1 88 ? -15.516 -8.898 -2.389 1 96.62 88 LYS A N 1
ATOM 723 C CA . LYS A 1 88 ? -16 -7.723 -1.67 1 96.62 88 LYS A CA 1
ATOM 724 C C . LYS A 1 88 ? -15.016 -6.559 -1.798 1 96.62 88 LYS A C 1
ATOM 726 O O . LYS A 1 88 ? -15.422 -5.426 -2.062 1 96.62 88 LYS A O 1
ATOM 731 N N . HIS A 1 89 ? -13.734 -6.848 -1.619 1 95.5 89 HIS A N 1
ATOM 732 C CA . HIS A 1 89 ? -12.719 -5.809 -1.727 1 95.5 89 HIS A CA 1
ATOM 733 C C . HIS A 1 89 ? -12.695 -5.203 -3.127 1 95.5 89 HIS A C 1
ATOM 735 O O . HIS A 1 89 ? -12.648 -3.982 -3.279 1 95.5 89 HIS A O 1
ATOM 741 N N . VAL A 1 90 ? -12.781 -6.07 -4.125 1 94.94 90 VAL A N 1
ATOM 742 C CA . VAL A 1 90 ? -12.719 -5.609 -5.508 1 94.94 90 VAL A CA 1
ATOM 743 C C . VAL A 1 90 ? -13.938 -4.746 -5.816 1 94.94 90 VAL A C 1
ATOM 745 O O . VAL A 1 90 ? -13.805 -3.629 -6.328 1 94.94 90 VAL A O 1
ATOM 748 N N . GLN A 1 91 ? -15.102 -5.207 -5.469 1 95.12 91 GLN A N 1
ATOM 749 C CA . GLN A 1 91 ? -16.344 -4.488 -5.766 1 95.12 91 GLN A CA 1
ATOM 750 C C . GLN A 1 91 ? -16.391 -3.148 -5.039 1 95.12 91 GLN A C 1
ATOM 752 O O . GLN A 1 91 ? -16.812 -2.141 -5.609 1 95.12 91 GLN A O 1
ATOM 757 N N . TYR A 1 92 ? -15.961 -3.205 -3.842 1 95.94 92 TYR A N 1
ATOM 758 C CA . TYR A 1 92 ? -15.938 -1.956 -3.09 1 95.94 92 TYR A CA 1
ATOM 759 C C . TYR A 1 92 ? -14.969 -0.961 -3.719 1 95.94 92 TYR A C 1
ATOM 761 O O . TYR A 1 92 ? -15.297 0.214 -3.887 1 95.94 92 TYR A O 1
ATOM 769 N N . THR A 1 93 ? -13.789 -1.437 -4.062 1 95 93 THR A N 1
ATOM 770 C CA . THR A 1 93 ? -12.758 -0.573 -4.629 1 95 93 THR A CA 1
ATOM 771 C C . THR A 1 93 ? -13.203 -0.008 -5.973 1 95 93 THR A C 1
ATOM 773 O O . THR A 1 93 ? -12.969 1.166 -6.27 1 95 93 THR A O 1
ATOM 776 N N . LEU A 1 94 ? -13.891 -0.804 -6.777 1 93.12 94 LEU A N 1
ATOM 777 C CA . LEU A 1 94 ? -14.383 -0.366 -8.078 1 93.12 94 LEU A CA 1
ATOM 778 C C . LEU A 1 94 ? -15.383 0.771 -7.93 1 93.12 94 LEU A C 1
ATOM 780 O O . LEU A 1 94 ? -15.398 1.705 -8.734 1 93.12 94 LEU A O 1
ATOM 784 N N . ASN A 1 95 ? -16.109 0.787 -6.832 1 93.12 95 ASN A N 1
ATOM 785 C CA . ASN A 1 95 ? -17.203 1.736 -6.66 1 93.12 95 ASN A CA 1
ATOM 786 C C . ASN A 1 95 ? -16.766 2.949 -5.844 1 93.12 95 ASN A C 1
ATOM 788 O O . ASN A 1 95 ? -17.281 4.055 -6.043 1 93.12 95 ASN A O 1
ATOM 792 N N . LYS A 1 96 ? -15.859 2.676 -4.938 1 94.5 96 LYS A N 1
ATOM 793 C CA . LYS A 1 96 ? -15.469 3.725 -3.998 1 94.5 96 LYS A CA 1
ATOM 794 C C . LYS A 1 96 ? -13.953 3.779 -3.828 1 94.5 96 LYS A C 1
ATOM 796 O O . LYS A 1 96 ? -13.445 3.691 -2.709 1 94.5 96 LYS A O 1
ATOM 801 N N . PRO A 1 97 ? -13.234 4.02 -4.934 1 94.75 97 PRO A N 1
ATOM 802 C CA . PRO A 1 97 ? -11.773 3.945 -4.867 1 94.75 97 PRO A CA 1
ATOM 803 C C . PRO A 1 97 ? -11.164 5.004 -3.951 1 94.75 97 PRO A C 1
ATOM 805 O O . PRO A 1 97 ? -10.164 4.746 -3.281 1 94.75 97 PRO A O 1
ATOM 808 N N . TYR A 1 98 ? -11.82 6.137 -3.842 1 95.06 98 TYR A N 1
ATOM 809 C CA . TYR A 1 98 ? -11.234 7.199 -3.029 1 95.06 98 TYR A CA 1
ATOM 810 C C . TYR A 1 98 ? -11.492 6.953 -1.546 1 95.06 98 TYR A C 1
ATOM 812 O O . TYR A 1 98 ? -10.727 7.41 -0.694 1 95.06 98 TYR A O 1
ATOM 820 N N . GLU A 1 99 ? -12.57 6.23 -1.225 1 94.88 99 GLU A N 1
ATOM 821 C CA . GLU A 1 99 ? -12.742 5.789 0.156 1 94.88 99 GLU A CA 1
ATOM 822 C C . GLU A 1 99 ? -11.648 4.805 0.562 1 94.88 99 GLU A C 1
ATOM 824 O O . GLU A 1 99 ? -11.125 4.871 1.676 1 94.88 99 GLU A O 1
ATOM 829 N N . VAL A 1 100 ? -11.297 3.973 -0.348 1 94.69 100 VAL A N 1
ATOM 830 C CA . VAL A 1 100 ? -10.25 2.988 -0.093 1 94.69 100 VAL A CA 1
ATOM 831 C C . VAL A 1 100 ? -8.906 3.691 0.069 1 94.69 100 VAL A C 1
ATOM 833 O O . VAL A 1 100 ? -8.094 3.309 0.917 1 94.69 100 VAL A O 1
ATOM 836 N N . SER A 1 101 ? -8.727 4.723 -0.69 1 93.81 101 SER A N 1
ATOM 837 C CA . SER A 1 101 ? -7.477 5.469 -0.588 1 93.81 101 SER A CA 1
ATOM 838 C C . SER A 1 101 ? -7.305 6.074 0.801 1 93.81 101 SER A C 1
ATOM 840 O O . SER A 1 101 ? -6.184 6.207 1.292 1 93.81 101 SER A O 1
ATOM 842 N N . LEU A 1 102 ? -8.445 6.438 1.507 1 93.88 102 LEU A N 1
ATOM 843 C CA . LEU A 1 102 ? -8.383 6.938 2.875 1 93.88 102 LEU A CA 1
ATOM 844 C C . LEU A 1 102 ? -7.852 5.867 3.822 1 93.88 102 LEU A C 1
ATOM 846 O O . LEU A 1 102 ? -7.066 6.164 4.727 1 93.88 102 LEU A O 1
ATOM 850 N N . PHE A 1 103 ? -8.266 4.684 3.465 1 91.81 103 PHE A N 1
ATOM 851 C CA . PHE A 1 103 ? -7.855 3.545 4.277 1 91.81 103 PHE A CA 1
ATOM 852 C C . PHE A 1 103 ? -6.355 3.297 4.148 1 91.81 103 PHE A C 1
ATOM 854 O O . PHE A 1 103 ? -5.699 2.924 5.121 1 91.81 103 PHE A O 1
ATOM 861 N N . VAL A 1 104 ? -5.863 3.611 3.029 1 88.94 104 VAL A N 1
ATOM 862 C CA . VAL A 1 104 ? -4.469 3.301 2.736 1 88.94 104 VAL A CA 1
ATOM 863 C C . VAL A 1 104 ? -3.57 4.43 3.236 1 88.94 104 VAL A C 1
ATOM 865 O O . VAL A 1 104 ? -2.609 4.191 3.971 1 88.94 104 VAL A O 1
ATOM 868 N N . TYR A 1 105 ? -4.039 5.656 3.008 1 88.44 105 TYR A N 1
ATOM 869 C CA . TYR A 1 105 ? -3.092 6.754 3.158 1 88.44 105 TYR A CA 1
ATOM 870 C C . TYR A 1 105 ? -3.354 7.527 4.445 1 88.44 105 TYR A C 1
ATOM 872 O O . TYR A 1 105 ? -2.447 8.164 4.992 1 88.44 105 TYR A O 1
ATOM 880 N N . GLU A 1 106 ? -4.621 7.461 4.965 1 91.44 106 GLU A N 1
ATOM 881 C CA . GLU A 1 106 ? -4.965 8.547 5.879 1 91.44 106 GLU A CA 1
ATOM 882 C C . GLU A 1 106 ? -5.348 8.016 7.254 1 91.44 106 GLU A C 1
ATOM 884 O O . GLU A 1 106 ? -5.555 8.789 8.188 1 91.44 106 GLU A O 1
ATOM 889 N N . TRP A 1 107 ? -5.387 6.719 7.391 1 91.06 107 TRP A N 1
ATOM 890 C CA . TRP A 1 107 ? -5.879 6.172 8.648 1 91.06 107 TRP A CA 1
ATOM 891 C C . TRP A 1 107 ? -5.02 6.637 9.82 1 91.06 107 TRP A C 1
ATOM 893 O O . TRP A 1 107 ? -5.512 6.785 10.938 1 91.06 107 TRP A O 1
ATOM 903 N N . ARG A 1 108 ? -3.822 6.969 9.633 1 86.5 108 ARG A N 1
ATOM 904 C CA . ARG A 1 108 ? -2.893 7.348 10.688 1 86.5 108 ARG A CA 1
ATOM 905 C C . ARG A 1 108 ? -3.174 8.766 11.18 1 86.5 108 ARG A C 1
ATOM 907 O O . ARG A 1 108 ? -2.613 9.203 12.188 1 86.5 108 ARG A O 1
ATOM 914 N N . ASN A 1 109 ? -4.039 9.438 10.453 1 89.88 109 ASN A N 1
ATOM 915 C CA . ASN A 1 109 ? -4.414 10.789 10.867 1 89.88 109 ASN A CA 1
ATOM 916 C C . ASN A 1 109 ? -5.508 10.766 11.93 1 89.88 109 ASN A C 1
ATOM 918 O O . ASN A 1 109 ? -5.879 11.805 12.469 1 89.88 109 ASN A O 1
ATOM 922 N N . LEU A 1 110 ? -6.043 9.578 12.172 1 92.06 110 LEU A N 1
ATOM 923 C CA . LEU A 1 110 ? -6.887 9.445 13.359 1 92.06 110 LEU A CA 1
ATOM 924 C C . LEU A 1 110 ? -6.102 9.781 14.625 1 92.06 110 LEU A C 1
ATOM 926 O O . LEU A 1 110 ? -4.871 9.672 14.641 1 92.06 110 LEU A O 1
ATOM 930 N N . LYS A 1 111 ? -6.797 10.258 15.617 1 86.31 111 LYS A N 1
ATOM 931 C CA . LYS A 1 111 ? -6.066 10.695 16.797 1 86.31 111 LYS A CA 1
ATOM 932 C C . LYS A 1 111 ? -6.594 10.008 18.062 1 86.31 111 LYS A C 1
ATOM 934 O O . LYS A 1 111 ? -7.766 9.633 18.125 1 86.31 111 LYS A O 1
ATOM 939 N N . GLY A 1 112 ? -5.625 9.781 18.922 1 88.75 112 GLY A N 1
ATOM 940 C CA . GLY A 1 112 ? -5.961 9.352 20.266 1 88.75 112 GLY A CA 1
ATOM 941 C C . GLY A 1 112 ? -6.668 8.008 20.297 1 88.75 112 GLY A C 1
ATOM 942 O O . GLY A 1 112 ? -6.191 7.035 19.703 1 88.75 112 GLY A O 1
ATOM 943 N N . GLU A 1 113 ? -7.762 8.039 20.922 1 93.62 113 GLU A N 1
ATOM 944 C CA . GLU A 1 113 ? -8.523 6.816 21.172 1 93.62 113 GLU A CA 1
ATOM 945 C C . GLU A 1 113 ? -9.102 6.25 19.875 1 93.62 113 GLU A C 1
ATOM 947 O O . GLU A 1 113 ? -9.227 5.031 19.734 1 93.62 113 GLU A O 1
ATOM 952 N N . LYS A 1 114 ? -9.414 7.121 18.969 1 95.12 114 LYS A N 1
ATOM 953 C CA . LYS A 1 114 ? -10 6.676 17.703 1 95.12 114 LYS A CA 1
ATOM 954 C C . LYS A 1 114 ? -8.992 5.895 16.875 1 95.12 114 LYS A C 1
ATOM 956 O O . LYS A 1 114 ? -9.352 4.934 16.188 1 95.12 114 LYS A O 1
ATOM 961 N N . LEU A 1 115 ? -7.758 6.348 16.984 1 93.44 115 LEU A N 1
ATOM 962 C CA . LEU A 1 115 ? -6.695 5.633 16.297 1 93.44 115 LEU A CA 1
ATOM 963 C C . LEU A 1 115 ? -6.523 4.227 16.859 1 93.44 115 LEU A C 1
ATOM 965 O O . LEU A 1 115 ? -6.457 3.254 16.094 1 93.44 115 LEU A O 1
ATOM 969 N N . GLU A 1 116 ? -6.484 4.125 18.125 1 94.19 116 GLU A N 1
ATOM 970 C CA . GLU A 1 116 ? -6.309 2.828 18.781 1 94.19 116 GLU A CA 1
ATOM 971 C C . GLU A 1 116 ? -7.496 1.908 18.5 1 94.19 116 GLU A C 1
ATOM 973 O O . GLU A 1 116 ? -7.32 0.711 18.266 1 94.19 116 GLU A O 1
ATOM 978 N N . GLU A 1 117 ? -8.664 2.525 18.547 1 96.88 117 GLU A N 1
ATOM 979 C CA . GLU A 1 117 ? -9.867 1.763 18.25 1 96.88 117 GLU A CA 1
ATOM 980 C C . GLU A 1 117 ? -9.844 1.233 16.812 1 96.88 117 GLU A C 1
ATOM 982 O O . GLU A 1 117 ? -10.188 0.074 16.578 1 96.88 117 GLU A O 1
ATOM 987 N N . PHE A 1 118 ? -9.445 2.035 15.938 1 96.31 118 PHE A N 1
ATOM 988 C CA . PHE A 1 118 ? -9.375 1.659 14.531 1 96.31 118 PHE A CA 1
ATOM 989 C C . PHE A 1 118 ? -8.375 0.527 14.328 1 96.31 118 PHE A C 1
ATOM 991 O O . PHE A 1 118 ? -8.672 -0.457 13.648 1 96.31 118 PHE A O 1
ATOM 998 N N . LYS A 1 119 ? -7.215 0.663 14.961 1 93.12 119 LYS A N 1
ATOM 999 C CA . LYS A 1 119 ? -6.184 -0.366 14.867 1 93.12 119 LYS A CA 1
ATOM 1000 C C . LYS A 1 119 ? -6.699 -1.708 15.375 1 93.12 119 LYS A C 1
ATOM 1002 O O . LYS A 1 119 ? -6.434 -2.75 14.773 1 93.12 119 LYS A O 1
ATOM 1007 N N . LEU A 1 120 ? -7.402 -1.637 16.406 1 95.56 120 LEU A N 1
ATOM 1008 C CA . LEU A 1 120 ? -7.93 -2.854 17.016 1 95.56 120 LEU A CA 1
ATOM 1009 C C . LEU A 1 120 ? -8.938 -3.533 16.094 1 95.56 120 LEU A C 1
ATOM 1011 O O . LEU A 1 120 ? -8.883 -4.75 15.906 1 95.56 120 LEU A O 1
ATOM 1015 N N . LYS A 1 121 ? -9.812 -2.723 15.547 1 96.69 121 LYS A N 1
ATOM 1016 C CA . LYS A 1 121 ? -10.82 -3.264 14.648 1 96.69 121 LYS A CA 1
ATOM 1017 C C . LYS A 1 121 ? -10.188 -3.818 13.375 1 96.69 121 LYS A C 1
ATOM 1019 O O . LYS A 1 121 ? -10.586 -4.875 12.883 1 96.69 121 LYS A O 1
ATOM 1024 N N . ARG A 1 122 ? -9.25 -3.104 12.922 1 95 122 ARG A N 1
ATOM 1025 C CA . ARG A 1 122 ? -8.523 -3.553 11.734 1 95 122 ARG A CA 1
ATOM 1026 C C . ARG A 1 122 ? -7.793 -4.863 12 1 95 122 ARG A C 1
ATOM 1028 O O . ARG A 1 122 ? -7.848 -5.789 11.188 1 95 122 ARG A O 1
ATOM 1035 N N . SER A 1 123 ? -7.156 -4.93 13.141 1 94.12 123 SER A N 1
ATOM 1036 C CA . SER A 1 123 ? -6.453 -6.148 13.531 1 94.12 123 SER A CA 1
ATOM 1037 C C . SER A 1 123 ? -7.418 -7.324 13.656 1 94.12 123 SER A C 1
ATOM 1039 O O . SER A 1 123 ? -7.074 -8.453 13.305 1 94.12 123 SER A O 1
ATOM 1041 N N . GLY A 1 124 ? -8.539 -7.008 14.164 1 96.06 124 GLY A N 1
ATOM 1042 C CA . GLY A 1 124 ? -9.555 -8.039 14.258 1 96.06 124 GLY A CA 1
ATOM 1043 C C . GLY A 1 124 ? -10 -8.57 12.906 1 96.06 124 GLY A C 1
ATOM 1044 O O . GLY A 1 124 ? -10.141 -9.781 12.727 1 96.06 124 GLY A O 1
ATOM 1045 N N . TYR A 1 125 ? -10.211 -7.688 12.023 1 96.75 125 TYR A N 1
ATOM 1046 C CA . TYR A 1 125 ? -10.578 -8.078 10.664 1 96.75 125 TYR A CA 1
ATOM 1047 C C . TYR A 1 125 ? -9.508 -8.969 10.047 1 96.75 125 TYR A C 1
ATOM 1049 O O . TYR A 1 125 ? -9.812 -10.031 9.508 1 96.75 125 TYR A O 1
ATOM 1057 N N . ILE A 1 126 ? -8.281 -8.555 10.164 1 94.5 126 ILE A N 1
ATOM 1058 C CA . ILE A 1 126 ? -7.16 -9.273 9.57 1 94.5 126 ILE A CA 1
ATOM 1059 C C . ILE A 1 126 ? -7.02 -10.641 10.227 1 94.5 126 ILE A C 1
ATOM 1061 O O . ILE A 1 126 ? -6.766 -11.641 9.547 1 94.5 126 ILE A O 1
ATOM 1065 N N . SER A 1 127 ? -7.215 -10.68 11.508 1 95.69 127 SER A N 1
ATOM 1066 C CA . SER A 1 127 ? -7.133 -11.938 12.242 1 95.69 127 SER A CA 1
ATOM 1067 C C . SER A 1 127 ? -8.18 -12.93 11.758 1 95.69 127 SER A C 1
ATOM 1069 O O . SER A 1 127 ? -7.906 -14.125 11.648 1 95.69 127 SER A O 1
ATOM 1071 N N . THR A 1 128 ? -9.336 -12.414 11.492 1 97.5 128 THR A N 1
ATOM 1072 C CA . THR A 1 128 ? -10.406 -13.281 11.008 1 97.5 128 THR A CA 1
ATOM 1073 C C . 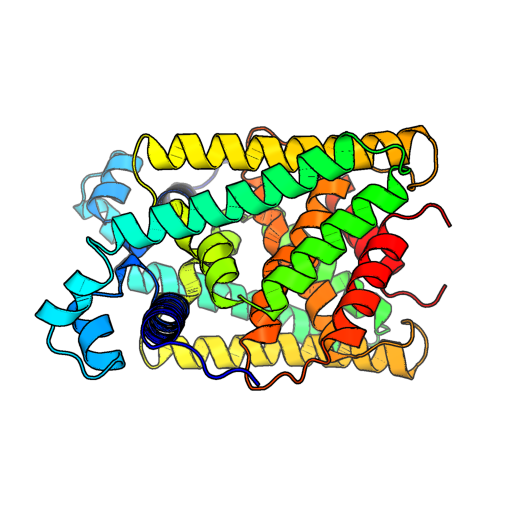THR A 1 128 ? -10.062 -13.82 9.617 1 97.5 128 THR A C 1
ATOM 1075 O O . THR A 1 128 ? -10.266 -15.008 9.344 1 97.5 128 THR A O 1
ATOM 1078 N N . VAL A 1 129 ? -9.547 -13.008 8.789 1 97.31 129 VAL A N 1
ATOM 1079 C CA . VAL A 1 129 ? -9.117 -13.461 7.469 1 97.31 129 VAL A CA 1
ATOM 1080 C C . VAL A 1 129 ? -7.992 -14.484 7.613 1 97.31 129 VAL A C 1
ATOM 1082 O O . VAL A 1 129 ? -7.977 -15.492 6.91 1 97.31 129 VAL A O 1
ATOM 1085 N N . SER A 1 130 ? -7.113 -14.211 8.539 1 96.19 130 SER A N 1
ATOM 1086 C CA . SER A 1 130 ? -6.02 -15.133 8.82 1 96.19 130 SER A CA 1
ATOM 1087 C C . SER A 1 130 ? -6.547 -16.516 9.219 1 96.19 130 SER A C 1
ATOM 1089 O O . SER A 1 130 ? -6 -17.531 8.797 1 96.19 130 SER A O 1
ATOM 1091 N N . ASN A 1 131 ? -7.562 -16.516 9.953 1 97 131 ASN A N 1
ATOM 1092 C CA . ASN A 1 131 ? -8.164 -17.781 10.375 1 97 131 ASN A CA 1
ATOM 1093 C C . ASN A 1 131 ? -8.719 -18.562 9.188 1 97 131 ASN A C 1
ATOM 1095 O O . ASN A 1 131 ? -8.617 -19.797 9.156 1 97 131 ASN A O 1
ATOM 1099 N N . ILE A 1 132 ? -9.336 -17.859 8.266 1 97.5 132 ILE A N 1
ATOM 1100 C CA . ILE A 1 132 ? -9.828 -18.5 7.051 1 97.5 132 ILE A CA 1
ATOM 1101 C C . ILE A 1 132 ? -8.672 -19.156 6.301 1 97.5 132 ILE A C 1
ATOM 1103 O O . ILE A 1 132 ? -8.773 -20.312 5.891 1 97.5 132 ILE A O 1
ATOM 1107 N N . ILE A 1 133 ? -7.594 -18.453 6.203 1 97.12 133 ILE A N 1
ATOM 1108 C CA . ILE A 1 133 ? -6.426 -18.922 5.457 1 97.12 133 ILE A CA 1
ATOM 1109 C C . ILE A 1 133 ? -5.789 -20.109 6.184 1 97.12 133 ILE A C 1
ATOM 1111 O O . ILE A 1 133 ? -5.457 -21.109 5.559 1 97.12 133 ILE A O 1
ATOM 1115 N N . ASP A 1 134 ? -5.699 -20 7.496 1 96.88 134 ASP A N 1
ATOM 1116 C CA . ASP A 1 134 ? -5.137 -21.078 8.297 1 96.88 134 ASP A CA 1
ATOM 1117 C C . ASP A 1 134 ? -5.965 -22.359 8.156 1 96.88 134 ASP A C 1
ATOM 1119 O O . ASP A 1 134 ? -5.41 -23.453 8.07 1 96.88 134 ASP A O 1
ATOM 1123 N N . GLU A 1 135 ? -7.227 -22.203 8.164 1 96.75 135 GLU A N 1
ATOM 1124 C CA . GLU A 1 135 ? -8.109 -23.344 7.965 1 96.75 135 GLU A CA 1
ATOM 1125 C C . GLU A 1 135 ? -7.883 -23.984 6.598 1 96.75 135 GLU A C 1
ATOM 1127 O O . GLU A 1 135 ? -7.832 -25.219 6.484 1 96.75 135 GLU A O 1
ATOM 1132 N N . GLY A 1 136 ? -7.766 -23.125 5.586 1 96.62 136 GLY A N 1
ATOM 1133 C CA . GLY A 1 136 ? -7.5 -23.641 4.25 1 96.62 136 GLY A CA 1
ATOM 1134 C C . GLY A 1 136 ? -6.176 -24.375 4.148 1 96.62 136 GLY A C 1
ATOM 1135 O O . GLY A 1 136 ? -6.078 -25.391 3.465 1 96.62 136 GLY A O 1
ATOM 1136 N N . ILE A 1 137 ? -5.18 -23.859 4.844 1 95.75 137 ILE A N 1
ATOM 1137 C CA . ILE A 1 137 ? -3.871 -24.516 4.863 1 95.75 137 ILE A CA 1
ATOM 1138 C C . ILE A 1 137 ? -3.965 -25.844 5.598 1 95.75 137 ILE A C 1
ATOM 1140 O O . ILE A 1 137 ? -3.477 -26.875 5.109 1 95.75 137 ILE A O 1
ATOM 1144 N N . SER A 1 138 ? -4.645 -25.844 6.707 1 96.06 138 SER A N 1
ATOM 1145 C CA . SER A 1 138 ? -4.773 -27.031 7.551 1 96.06 138 SER A CA 1
ATOM 1146 C C . SER A 1 138 ? -5.523 -28.141 6.828 1 96.06 138 SER A C 1
ATOM 1148 O O . SER A 1 138 ? -5.156 -29.312 6.926 1 96.06 138 SER A O 1
ATOM 1150 N N . GLU A 1 139 ? -6.535 -27.812 6.066 1 95.31 139 GLU A N 1
ATOM 1151 C CA . GLU A 1 139 ? -7.352 -28.828 5.406 1 95.31 139 GLU A CA 1
ATOM 1152 C C . GLU A 1 139 ? -6.789 -29.188 4.035 1 95.31 139 GLU A C 1
ATOM 1154 O O . GLU A 1 139 ? -7.301 -30.078 3.361 1 95.31 139 GLU A O 1
ATOM 1159 N N . GLY A 1 140 ? -5.824 -28.359 3.568 1 94.38 140 GLY A N 1
ATOM 1160 C CA . GLY A 1 140 ? -5.094 -28.719 2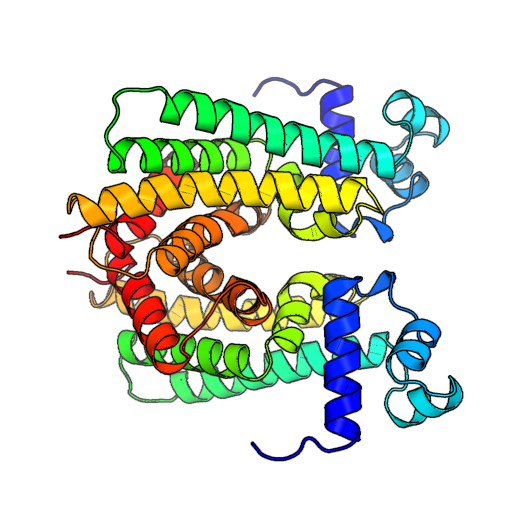.367 1 94.38 140 GLY A CA 1
ATOM 1161 C C . GLY A 1 140 ? -5.641 -28.062 1.111 1 94.38 140 GLY A C 1
ATOM 1162 O O . GLY A 1 140 ? -5.156 -28.328 0.008 1 94.38 140 GLY A O 1
ATOM 1163 N N . SER A 1 141 ? -6.625 -27.203 1.258 1 94.25 141 SER A N 1
ATOM 1164 C CA . SER A 1 141 ? -7.168 -26.484 0.108 1 94.25 141 SER A CA 1
ATOM 1165 C C . SER A 1 141 ? -6.246 -25.359 -0.321 1 94.25 141 SER A C 1
ATOM 1167 O O . SER A 1 141 ? -6.262 -24.938 -1.483 1 94.25 141 SER A O 1
ATOM 1169 N N . LEU A 1 142 ? -5.453 -24.859 0.601 1 94.62 142 LEU A N 1
ATOM 1170 C CA . LEU A 1 142 ? -4.379 -23.906 0.324 1 94.62 142 LEU A CA 1
ATOM 1171 C C . LEU A 1 142 ? -3.016 -24.547 0.564 1 94.62 142 LEU A C 1
ATOM 1173 O O . LEU A 1 142 ? -2.896 -25.484 1.355 1 94.62 142 LEU A O 1
ATOM 1177 N N . ARG A 1 143 ? -2.07 -24.141 -0.211 1 91.88 143 ARG A N 1
ATOM 1178 C CA . ARG A 1 143 ? -0.757 -24.75 -0.087 1 91.88 143 ARG A CA 1
ATOM 1179 C C . ARG A 1 143 ? -0.132 -24.453 1.27 1 91.88 143 ARG A C 1
ATOM 1181 O O . ARG A 1 143 ? -0.495 -23.469 1.92 1 91.88 143 ARG A O 1
ATOM 1188 N N . LYS A 1 144 ? 0.845 -25.266 1.619 1 90.62 144 LYS A N 1
ATOM 1189 C CA . LYS A 1 144 ? 1.539 -25.078 2.891 1 90.62 144 LYS A CA 1
ATOM 1190 C C . LYS A 1 144 ? 2.402 -23.828 2.869 1 90.62 144 LYS A C 1
ATOM 1192 O O . LYS A 1 144 ? 3.299 -23.688 2.033 1 90.62 144 LYS A O 1
ATOM 1197 N N . MET A 1 145 ? 2.061 -22.922 3.754 1 88.19 145 MET A N 1
ATOM 1198 C CA . MET A 1 145 ? 2.797 -21.672 3.93 1 88.19 145 MET A CA 1
ATOM 1199 C C . MET A 1 145 ? 2.588 -21.109 5.332 1 88.19 145 MET A C 1
ATOM 1201 O O . MET A 1 145 ? 1.731 -21.578 6.078 1 88.19 145 MET A O 1
ATOM 1205 N N . ASP A 1 146 ? 3.467 -20.188 5.629 1 88.62 146 ASP A N 1
ATOM 1206 C CA . ASP A 1 146 ? 3.232 -19.453 6.867 1 88.62 146 ASP A CA 1
ATOM 1207 C C . ASP A 1 146 ? 1.924 -18.672 6.801 1 88.62 146 ASP A C 1
ATOM 1209 O O . ASP A 1 146 ? 1.716 -17.875 5.879 1 88.62 146 ASP A O 1
ATOM 1213 N N . GLY A 1 147 ? 1.051 -18.906 7.719 1 90.19 147 GLY A N 1
ATOM 1214 C CA . GLY A 1 147 ? -0.282 -18.328 7.699 1 90.19 147 GLY A CA 1
ATOM 1215 C C . GLY A 1 147 ? -0.271 -16.812 7.754 1 90.19 147 GLY A C 1
ATOM 1216 O O . GLY A 1 147 ? -1.056 -16.156 7.066 1 90.19 147 GLY A O 1
ATOM 1217 N N . GLU A 1 148 ? 0.582 -16.266 8.57 1 88.81 148 GLU A N 1
ATOM 1218 C CA . GLU A 1 148 ? 0.687 -14.82 8.68 1 88.81 148 GLU A CA 1
ATOM 1219 C C . GLU A 1 148 ? 1.171 -14.195 7.371 1 88.81 148 GLU A C 1
ATOM 1221 O O . GLU A 1 148 ? 0.646 -13.172 6.938 1 88.81 148 GLU A O 1
ATOM 1226 N N . PHE A 1 149 ? 2.082 -14.875 6.793 1 88.75 149 PHE A N 1
ATOM 1227 C CA . PHE A 1 149 ? 2.609 -14.391 5.523 1 88.75 149 PHE A CA 1
ATOM 1228 C C . PHE A 1 149 ? 1.552 -14.477 4.426 1 88.75 149 PHE A C 1
ATOM 1230 O O . PHE A 1 149 ? 1.377 -13.539 3.646 1 88.75 149 PHE A O 1
ATOM 1237 N N . ALA A 1 150 ? 0.891 -15.609 4.383 1 91.5 150 ALA A N 1
ATOM 1238 C CA . ALA A 1 150 ? -0.166 -15.781 3.391 1 91.5 150 ALA A CA 1
ATOM 1239 C C . ALA A 1 150 ? -1.232 -14.695 3.529 1 91.5 150 ALA A C 1
ATOM 1241 O O . ALA A 1 150 ? -1.684 -14.125 2.533 1 91.5 150 ALA A O 1
ATOM 1242 N N . THR A 1 151 ? -1.615 -14.445 4.77 1 93 151 THR A N 1
ATOM 1243 C CA . THR A 1 151 ? -2.602 -13.406 5.039 1 93 151 THR A CA 1
ATOM 1244 C C . THR A 1 151 ? -2.113 -12.055 4.531 1 93 151 THR A C 1
ATOM 1246 O O . THR A 1 151 ? -2.852 -11.336 3.857 1 93 151 THR A O 1
ATOM 1249 N N . PHE A 1 152 ? -0.901 -11.789 4.777 1 89.94 152 PHE A N 1
ATOM 1250 C CA . PHE A 1 152 ? -0.295 -10.539 4.34 1 89.94 152 PHE A CA 1
ATOM 1251 C C . PHE A 1 152 ? -0.312 -10.43 2.82 1 89.94 152 PHE A C 1
ATOM 1253 O O . PHE A 1 152 ? -0.674 -9.391 2.27 1 89.94 152 PHE A O 1
ATOM 1260 N N . MET A 1 153 ? 0.071 -11.484 2.191 1 89.81 153 MET A N 1
ATOM 1261 C CA . MET A 1 153 ? 0.131 -11.469 0.733 1 89.81 153 MET A CA 1
ATOM 1262 C C . MET A 1 153 ? -1.25 -11.234 0.133 1 89.81 153 MET A C 1
ATOM 1264 O O . MET A 1 153 ? -1.396 -10.445 -0.806 1 89.81 153 MET A O 1
ATOM 1268 N N . VAL A 1 154 ? -2.246 -11.844 0.68 1 93.25 154 VAL A N 1
ATOM 1269 C CA . VAL A 1 154 ? -3.604 -11.719 0.162 1 93.25 154 VAL A CA 1
ATOM 1270 C C . VAL A 1 154 ? -4.105 -10.289 0.375 1 93.25 154 VAL A C 1
ATOM 1272 O O . VAL A 1 154 ? -4.566 -9.641 -0.566 1 93.25 154 VAL A O 1
ATOM 1275 N N . ILE A 1 155 ? -3.926 -9.789 1.539 1 92.25 155 ILE A N 1
ATOM 1276 C CA . ILE A 1 155 ? -4.418 -8.461 1.885 1 92.25 155 ILE A CA 1
ATOM 1277 C C . ILE A 1 155 ? -3.656 -7.406 1.09 1 92.25 155 ILE A C 1
ATOM 1279 O O . ILE A 1 155 ? -4.258 -6.484 0.536 1 92.25 155 ILE A O 1
ATOM 1283 N N . SER A 1 156 ? -2.381 -7.578 1.004 1 89.44 156 SER A N 1
ATOM 1284 C CA . SER A 1 156 ? -1.543 -6.609 0.306 1 89.44 156 SER A CA 1
ATOM 1285 C C . SER A 1 156 ? -1.879 -6.559 -1.181 1 89.44 156 SER A C 1
ATOM 1287 O O . SER A 1 156 ? -1.847 -5.488 -1.793 1 89.44 156 SER A O 1
ATOM 1289 N N . SER A 1 157 ? -2.223 -7.684 -1.758 1 89.69 157 SER A N 1
ATOM 1290 C CA . SER A 1 157 ? -2.502 -7.762 -3.188 1 89.69 157 SER A CA 1
ATOM 1291 C C . SER A 1 157 ? -3.758 -6.973 -3.549 1 89.69 157 SER A C 1
ATOM 1293 O O . SER A 1 157 ? -3.908 -6.52 -4.684 1 89.69 157 SER A O 1
ATOM 1295 N N . MET A 1 158 ? -4.59 -6.746 -2.574 1 90.94 158 MET A N 1
ATOM 1296 C CA . MET A 1 158 ? -5.848 -6.066 -2.855 1 90.94 158 MET A CA 1
ATOM 1297 C C . MET A 1 158 ? -5.766 -4.59 -2.48 1 90.94 158 MET A C 1
ATOM 1299 O O . MET A 1 158 ? -6.562 -3.777 -2.951 1 90.94 158 MET A O 1
ATOM 1303 N N . ARG A 1 159 ? -4.832 -4.316 -1.699 1 84.94 159 ARG A N 1
ATOM 1304 C CA . ARG A 1 159 ? -4.773 -3.014 -1.05 1 84.94 159 ARG A CA 1
ATOM 1305 C C . ARG A 1 159 ? -4.512 -1.906 -2.066 1 84.94 159 ARG A C 1
ATOM 1307 O O . ARG A 1 159 ? -5.043 -0.801 -1.938 1 84.94 159 ARG A O 1
ATOM 1314 N N . TRP A 1 160 ? -3.854 -2.17 -3.1 1 84.94 160 TRP A N 1
ATOM 1315 C CA . TRP A 1 160 ? -3.402 -1.122 -4.008 1 84.94 160 TRP A CA 1
ATOM 1316 C C . TRP A 1 160 ? -4.309 -1.038 -5.234 1 84.94 160 TRP A C 1
ATOM 1318 O O . TRP A 1 160 ? -4.102 -0.192 -6.105 1 84.94 160 TRP A O 1
ATOM 1328 N N . LEU A 1 161 ? -5.371 -1.824 -5.281 1 88.94 161 LEU A N 1
ATOM 1329 C CA . LEU A 1 161 ? -6.266 -1.845 -6.434 1 88.94 161 LEU A CA 1
ATOM 1330 C C . LEU A 1 161 ? -6.84 -0.457 -6.703 1 88.94 161 LEU A C 1
ATOM 1332 O O . LEU A 1 161 ? -7.047 -0.079 -7.855 1 88.94 161 LEU A O 1
ATOM 1336 N N . PHE A 1 162 ? -7.012 0.331 -5.715 1 91.12 162 PHE A N 1
ATOM 1337 C CA . PHE A 1 162 ? -7.594 1.656 -5.887 1 91.12 162 PHE A CA 1
ATOM 1338 C C . PHE A 1 162 ? -6.711 2.525 -6.773 1 91.12 162 PHE A C 1
ATOM 1340 O O . PHE A 1 162 ? -7.211 3.377 -7.512 1 91.12 162 PHE A O 1
ATOM 1347 N N . SER A 1 163 ? -5.402 2.295 -6.691 1 87.81 163 SER A N 1
ATOM 1348 C CA . SER A 1 163 ? -4.473 3.119 -7.457 1 87.81 163 SER A CA 1
ATOM 1349 C C . SER A 1 163 ? -4.598 2.846 -8.953 1 87.81 163 SER A C 1
ATOM 1351 O O . SER A 1 163 ? -4.332 3.727 -9.773 1 87.81 163 SER A O 1
ATOM 1353 N N . MET A 1 164 ? -5.027 1.666 -9.273 1 86.94 164 MET A N 1
ATOM 1354 C CA . MET A 1 164 ? -5.289 1.335 -10.672 1 86.94 164 MET A CA 1
ATOM 1355 C C . MET A 1 164 ? -6.582 1.99 -11.148 1 86.94 164 MET A C 1
ATOM 1357 O O . MET A 1 164 ? -6.652 2.475 -12.281 1 86.94 164 MET A O 1
ATOM 1361 N N . ILE A 1 165 ? -7.512 2.053 -10.273 1 89.19 165 ILE A N 1
ATOM 1362 C CA . ILE A 1 165 ? -8.828 2.564 -10.625 1 89.19 165 ILE A CA 1
ATOM 1363 C C . ILE A 1 165 ? -8.781 4.086 -10.758 1 89.19 165 ILE A C 1
ATOM 1365 O O . ILE A 1 165 ? -9.43 4.66 -11.633 1 89.19 165 ILE A O 1
ATOM 1369 N N . THR A 1 166 ? -7.98 4.715 -9.953 1 89.62 166 THR A N 1
ATOM 1370 C CA . THR A 1 166 ? -7.961 6.172 -9.914 1 89.62 166 THR A CA 1
ATOM 1371 C C . THR A 1 166 ? -6.957 6.727 -10.922 1 89.62 166 THR A C 1
ATOM 1373 O O . THR A 1 166 ? -6.859 7.945 -11.102 1 89.62 166 THR A O 1
ATOM 1376 N N . ASN A 1 167 ? -6.219 5.824 -11.484 1 84.94 167 ASN A N 1
ATOM 1377 C CA . ASN A 1 167 ? -5.262 6.258 -12.5 1 84.94 167 ASN A CA 1
ATOM 1378 C C . ASN A 1 167 ? -5.918 6.387 -13.867 1 84.94 167 ASN A C 1
ATOM 1380 O O . ASN A 1 167 ? -6.285 5.383 -14.484 1 84.94 167 ASN A O 1
ATOM 1384 N N . ASP A 1 168 ? -5.93 7.547 -14.391 1 80.38 168 ASP A N 1
ATOM 1385 C CA . ASP A 1 168 ? -6.629 7.828 -15.641 1 80.38 168 ASP A CA 1
ATOM 1386 C C . ASP A 1 168 ? -5.91 7.184 -16.828 1 80.38 168 ASP A C 1
ATOM 1388 O O . ASP A 1 168 ? -6.504 7 -17.891 1 80.38 168 ASP A O 1
ATOM 1392 N N . ASP A 1 169 ? -4.688 6.758 -16.672 1 76.62 169 ASP A N 1
ATOM 1393 C CA . ASP A 1 169 ? -3.889 6.207 -17.75 1 76.62 169 ASP A CA 1
ATOM 1394 C C . ASP A 1 169 ? -4.105 4.703 -17.891 1 76.62 169 ASP A C 1
ATOM 1396 O O . ASP A 1 169 ? -3.643 4.086 -18.844 1 76.62 169 ASP A O 1
ATOM 1400 N N . ILE A 1 170 ? -4.82 4.191 -16.891 1 77.69 170 ILE A N 1
ATOM 1401 C CA . ILE A 1 170 ? -5.023 2.746 -16.875 1 77.69 170 ILE A CA 1
ATOM 1402 C C . ILE A 1 170 ? -6.492 2.43 -17.141 1 77.69 170 ILE A C 1
ATOM 1404 O O . ILE A 1 170 ? -7.379 2.961 -16.484 1 77.69 170 ILE A O 1
ATOM 1408 N N . LYS A 1 171 ? -6.68 1.651 -18.219 1 78.88 171 LYS A N 1
ATOM 1409 C CA . LYS A 1 171 ? -8.039 1.19 -18.5 1 78.88 171 LYS A CA 1
ATOM 1410 C C . LYS A 1 171 ? -8.32 -0.14 -17.812 1 78.88 171 LYS A C 1
ATOM 1412 O O . LYS A 1 171 ? -7.641 -1.136 -18.062 1 78.88 171 LYS A O 1
ATOM 1417 N N . VAL A 1 172 ? -9.297 -0.017 -16.938 1 81.38 172 VAL A N 1
ATOM 1418 C CA . VAL A 1 172 ? -9.609 -1.219 -16.172 1 81.38 172 VAL A CA 1
ATOM 1419 C C . VAL A 1 172 ? -10.984 -1.743 -16.578 1 81.38 172 VAL A C 1
ATOM 1421 O O . VAL A 1 172 ? -11.938 -0.97 -16.703 1 81.38 172 VAL A O 1
ATOM 1424 N N . ASN A 1 173 ? -11.023 -2.977 -16.891 1 84.75 173 ASN A N 1
ATOM 1425 C CA . ASN A 1 173 ? -12.289 -3.686 -17.062 1 84.75 173 ASN A CA 1
ATOM 1426 C C . ASN A 1 173 ? -12.75 -4.328 -15.758 1 84.75 173 ASN A C 1
ATOM 1428 O O . ASN A 1 173 ? -12.148 -5.289 -15.281 1 84.75 173 ASN A O 1
ATOM 1432 N N . PRO A 1 174 ? -13.836 -3.785 -15.227 1 81.38 174 PRO A N 1
ATOM 1433 C CA . PRO A 1 174 ? -14.25 -4.23 -13.891 1 81.38 174 PRO A CA 1
ATOM 1434 C C . PRO A 1 174 ? -14.508 -5.734 -13.828 1 81.38 174 PRO A C 1
ATOM 1436 O O . PRO A 1 174 ? -14.242 -6.363 -12.797 1 81.38 174 PRO A O 1
ATOM 1439 N N . ILE A 1 175 ? -14.992 -6.293 -14.883 1 80.88 175 ILE A N 1
ATOM 1440 C CA . ILE A 1 175 ? -15.312 -7.719 -14.906 1 80.88 175 ILE A CA 1
ATOM 1441 C C . ILE A 1 175 ? -14.016 -8.531 -14.93 1 80.88 175 ILE A C 1
ATOM 1443 O O . ILE A 1 175 ? -13.883 -9.523 -14.211 1 80.88 175 ILE A O 1
ATOM 1447 N N . GLU A 1 176 ? -13.086 -8.062 -15.547 1 88.31 176 GLU A N 1
ATOM 1448 C CA . GLU A 1 176 ? -11.852 -8.812 -15.742 1 88.31 176 GLU A CA 1
ATOM 1449 C C . GLU A 1 176 ? -10.906 -8.648 -14.555 1 88.31 176 GLU A C 1
ATOM 1451 O O . GLU A 1 176 ? -10.141 -9.562 -14.242 1 88.31 176 GLU A O 1
ATOM 1456 N N . ILE A 1 177 ? -11.094 -7.551 -13.891 1 88.94 177 ILE A N 1
ATOM 1457 C CA . ILE A 1 177 ? -10.141 -7.25 -12.828 1 88.94 177 ILE A CA 1
ATOM 1458 C C . ILE A 1 177 ? -10.352 -8.203 -11.656 1 88.94 177 ILE A C 1
ATOM 1460 O O . ILE A 1 177 ? -9.391 -8.656 -11.031 1 88.94 177 ILE A O 1
ATOM 1464 N N . GLU A 1 178 ? -11.594 -8.422 -11.367 1 91.38 178 GLU A N 1
ATOM 1465 C CA . GLU A 1 178 ? -11.883 -9.352 -10.273 1 91.38 178 GLU A CA 1
ATOM 1466 C C . GLU A 1 178 ? -11.344 -10.742 -10.578 1 91.38 178 GLU A C 1
ATOM 1468 O O . GLU A 1 178 ? -10.719 -11.375 -9.727 1 91.38 178 GLU A O 1
ATOM 1473 N N . LYS A 1 179 ? -11.617 -11.18 -11.773 1 91.81 179 LYS A N 1
ATOM 1474 C CA . LYS A 1 179 ? -11.148 -12.5 -12.18 1 91.81 179 LYS A CA 1
ATOM 1475 C C . LYS A 1 179 ? -9.625 -12.57 -12.164 1 91.81 179 LYS A C 1
ATOM 1477 O O . LYS A 1 179 ? -9.047 -13.531 -11.648 1 91.81 179 LYS A O 1
ATOM 1482 N N . GLN A 1 180 ? -8.984 -11.609 -12.672 1 89.38 180 GLN A N 1
ATOM 1483 C CA . GLN A 1 180 ? -7.527 -11.594 -12.766 1 89.38 180 GLN A CA 1
ATOM 1484 C C . GLN A 1 180 ? -6.891 -11.539 -11.375 1 89.38 180 GLN A C 1
ATOM 1486 O O . GLN A 1 180 ? -5.906 -12.234 -11.109 1 89.38 180 GLN A O 1
ATOM 1491 N N . LEU A 1 181 ? -7.453 -10.711 -10.516 1 92.38 181 LEU A N 1
ATOM 1492 C CA . LEU A 1 181 ? -6.926 -10.586 -9.164 1 92.38 181 LEU A CA 1
ATOM 1493 C C . LEU A 1 181 ? -7.109 -11.891 -8.391 1 92.38 181 LEU A C 1
ATOM 1495 O O . LEU A 1 181 ? -6.172 -12.367 -7.746 1 92.38 181 LEU A O 1
ATOM 1499 N N . THR A 1 182 ? -8.336 -12.414 -8.531 1 93 182 THR A N 1
ATOM 1500 C CA . THR A 1 182 ? -8.617 -13.68 -7.859 1 93 182 THR A CA 1
ATOM 1501 C C . THR A 1 182 ? -7.695 -14.781 -8.359 1 93 182 THR A C 1
ATOM 1503 O O . THR A 1 182 ? -7.137 -15.539 -7.559 1 93 182 THR A O 1
ATOM 1506 N N . ASP A 1 183 ? -7.504 -14.828 -9.625 1 91.69 183 ASP A N 1
ATOM 1507 C CA . ASP A 1 183 ? -6.633 -15.82 -10.234 1 91.69 183 ASP A CA 1
ATOM 1508 C C . ASP A 1 183 ? -5.195 -15.672 -9.742 1 91.69 183 ASP A C 1
ATOM 1510 O O . ASP A 1 183 ? -4.547 -16.656 -9.391 1 91.69 183 ASP A O 1
ATOM 1514 N N . PHE A 1 184 ? -4.707 -14.484 -9.727 1 92.19 184 PHE A N 1
ATOM 1515 C CA . PHE A 1 184 ? -3.352 -14.219 -9.266 1 92.19 184 PHE A CA 1
ATOM 1516 C C . PHE A 1 184 ? -3.166 -14.695 -7.828 1 92.19 184 PHE A C 1
ATOM 1518 O O . PHE A 1 184 ? -2.213 -15.422 -7.531 1 92.19 184 PHE A O 1
ATOM 1525 N N . ILE A 1 185 ? -4.059 -14.289 -6.973 1 92.81 185 ILE A N 1
ATOM 1526 C CA . ILE A 1 185 ? -3.947 -14.609 -5.555 1 92.81 185 ILE A CA 1
ATOM 1527 C C . ILE A 1 185 ? -4.02 -16.125 -5.355 1 92.81 185 ILE A C 1
ATOM 1529 O O . ILE A 1 185 ? -3.162 -16.703 -4.691 1 92.81 185 ILE A O 1
ATOM 1533 N N . PHE A 1 186 ? -4.91 -16.781 -6.008 1 92.5 186 PHE A N 1
ATOM 1534 C CA . PHE A 1 186 ? -5.121 -18.188 -5.738 1 92.5 186 PHE A CA 1
ATOM 1535 C C . PHE A 1 186 ? -4.035 -19.031 -6.398 1 92.5 186 PHE A C 1
ATOM 1537 O O . PHE A 1 186 ? -3.666 -20.094 -5.879 1 92.5 186 PHE A O 1
ATOM 1544 N N . LYS A 1 187 ? -3.557 -18.625 -7.5 1 89.5 187 LYS A N 1
ATOM 1545 C CA . LYS A 1 187 ? -2.395 -19.328 -8.039 1 89.5 187 LYS A CA 1
ATOM 1546 C C . LYS A 1 187 ? -1.211 -19.25 -7.082 1 89.5 187 LYS A C 1
ATOM 1548 O O . LYS A 1 187 ? -0.407 -20.188 -7 1 89.5 187 LYS A O 1
ATOM 1553 N N . GLY A 1 188 ? -1.187 -18.188 -6.379 1 88.44 188 GLY A N 1
ATOM 1554 C CA . GLY A 1 188 ? -0.109 -17.969 -5.426 1 88.44 188 GLY A CA 1
ATOM 1555 C C . GLY A 1 188 ? -0.276 -18.781 -4.152 1 88.44 188 GLY A C 1
ATOM 1556 O O . GLY A 1 188 ? 0.707 -19.109 -3.486 1 88.44 188 GLY A O 1
ATOM 1557 N N . ILE A 1 189 ? -1.543 -19.203 -3.863 1 86.06 189 ILE A N 1
ATOM 1558 C CA . ILE A 1 189 ? -1.72 -19.766 -2.529 1 86.06 189 ILE A CA 1
ATOM 1559 C C . ILE A 1 189 ? -2.412 -21.125 -2.625 1 86.06 189 ILE A C 1
ATOM 1561 O O . ILE A 1 189 ? -2.479 -21.859 -1.643 1 86.06 189 ILE A O 1
ATOM 1565 N N . GLU A 1 190 ? -2.898 -21.406 -3.752 1 81.81 190 GLU A N 1
ATOM 1566 C CA . GLU A 1 190 ? -3.66 -22.641 -3.865 1 81.81 190 GLU A CA 1
ATOM 1567 C C . GLU A 1 190 ? -2.734 -23.859 -3.996 1 81.81 190 GLU A C 1
ATOM 1569 O O . GLU A 1 190 ? -1.613 -23.734 -4.492 1 81.81 190 GLU A O 1
ATOM 1574 N N . ASN A 1 191 ? -3.186 -24.906 -3.381 1 73.62 191 ASN A N 1
ATOM 1575 C CA . ASN A 1 191 ? -2.473 -26.172 -3.49 1 73.62 191 ASN A CA 1
ATOM 1576 C C . ASN A 1 191 ? -2.713 -26.828 -4.844 1 73.62 191 ASN A C 1
ATOM 1578 O O . ASN A 1 191 ? -3.855 -27.109 -5.207 1 73.62 191 ASN A O 1
ATOM 1582 N N . LYS A 1 192 ? -1.897 -26.484 -5.922 1 62.62 192 LYS A N 1
ATOM 1583 C CA . LYS A 1 192 ? -2.111 -27.188 -7.184 1 62.62 192 LYS A CA 1
ATOM 1584 C C . LYS A 1 192 ? -1.652 -28.641 -7.09 1 62.62 192 LYS A C 1
ATOM 1586 O O . LYS A 1 192 ? -0.77 -28.969 -6.293 1 62.62 192 LYS A O 1
ATOM 1591 N N . MET B 1 1 ? 26.234 -7.523 15.078 1 44.62 1 MET B N 1
ATOM 1592 C CA . MET B 1 1 ? 25.453 -6.551 14.32 1 44.62 1 MET B CA 1
ATOM 1593 C C . MET B 1 1 ? 26.156 -5.199 14.281 1 44.62 1 MET B C 1
ATOM 1595 O O . MET B 1 1 ? 26.625 -4.707 15.312 1 44.62 1 MET B O 1
ATOM 1599 N N . LYS B 1 2 ? 26.703 -4.84 13.297 1 55.78 2 LYS B N 1
ATOM 1600 C CA . LYS B 1 2 ? 27.562 -3.66 13.273 1 55.78 2 LYS B CA 1
ATOM 1601 C C . LYS B 1 2 ? 26.891 -2.473 13.953 1 55.78 2 LYS B C 1
ATOM 1603 O O . LYS B 1 2 ? 25.688 -2.268 13.805 1 55.78 2 LYS B O 1
ATOM 1608 N N . LYS B 1 3 ? 27.547 -1.99 14.789 1 68.5 3 LYS B N 1
ATOM 1609 C CA . LYS B 1 3 ? 27.094 -0.846 15.578 1 68.5 3 LYS B CA 1
ATOM 1610 C C . LYS B 1 3 ? 26.812 0.361 14.68 1 68.5 3 LYS B C 1
ATOM 1612 O O . LYS B 1 3 ? 27.656 0.733 13.859 1 68.5 3 LYS B O 1
ATOM 1617 N N . LEU B 1 4 ? 25.484 0.875 14.656 1 76.19 4 LEU B N 1
ATOM 1618 C CA . LEU B 1 4 ? 25.094 2.021 13.844 1 76.19 4 LEU B CA 1
ATOM 1619 C C . LEU B 1 4 ? 25.875 3.27 14.258 1 76.19 4 LEU B C 1
ATOM 1621 O O . LEU B 1 4 ? 26.078 3.504 15.453 1 76.19 4 LEU B O 1
ATOM 1625 N N . THR B 1 5 ? 26.391 4.004 13.258 1 86.69 5 THR B N 1
ATOM 1626 C CA . THR B 1 5 ? 26.984 5.305 13.539 1 86.69 5 THR B CA 1
ATOM 1627 C C . THR B 1 5 ? 25.938 6.27 14.094 1 86.69 5 THR B C 1
ATOM 1629 O O . THR B 1 5 ? 24.734 6.004 14.016 1 86.69 5 THR B O 1
ATOM 1632 N N . LYS B 1 6 ? 26.422 7.355 14.719 1 86.5 6 LYS B N 1
ATOM 1633 C CA . LYS B 1 6 ? 25.5 8.375 15.234 1 86.5 6 LYS B CA 1
ATOM 1634 C C . LYS B 1 6 ? 24.609 8.914 14.133 1 86.5 6 LYS B C 1
ATOM 1636 O O . LYS B 1 6 ? 23.406 9.133 14.352 1 86.5 6 LYS B O 1
ATOM 1641 N N . LYS B 1 7 ? 25.203 9.062 13.016 1 90.56 7 LYS B N 1
ATOM 1642 C CA . LYS B 1 7 ? 24.453 9.578 11.875 1 90.56 7 LYS B CA 1
ATOM 1643 C C . LYS B 1 7 ? 23.391 8.586 11.43 1 90.56 7 LYS B C 1
ATOM 1645 O O . LYS B 1 7 ? 22.25 8.969 11.188 1 90.56 7 LYS B O 1
ATOM 1650 N N . GLU B 1 8 ? 23.75 7.328 11.383 1 90.19 8 GLU B N 1
ATOM 1651 C CA . GLU B 1 8 ? 22.797 6.285 10.984 1 90.19 8 GLU B CA 1
ATOM 1652 C C . GLU B 1 8 ? 21.656 6.172 11.992 1 90.19 8 GLU B C 1
ATOM 1654 O O . GLU B 1 8 ? 20.5 6.012 11.602 1 90.19 8 GLU B O 1
ATOM 1659 N N . LEU B 1 9 ? 22 6.352 13.195 1 90.75 9 LEU B N 1
ATOM 1660 C CA . LEU B 1 9 ? 21 6.281 14.258 1 90.75 9 LEU B CA 1
ATOM 1661 C C . LEU B 1 9 ? 20.031 7.453 14.164 1 90.75 9 LEU B C 1
ATOM 1663 O O . LEU B 1 9 ? 18.828 7.281 14.344 1 90.75 9 LEU B O 1
ATOM 1667 N N . PHE B 1 10 ? 20.625 8.609 13.922 1 93.56 10 PHE B N 1
ATOM 1668 C CA . PHE B 1 10 ? 19.812 9.797 13.75 1 93.56 10 PHE B CA 1
ATOM 1669 C C . PHE B 1 10 ? 18.75 9.578 12.672 1 93.56 10 PHE B C 1
ATOM 1671 O O . PHE B 1 10 ? 17.562 9.805 12.906 1 93.56 10 PHE B O 1
ATOM 1678 N N . PHE B 1 11 ? 19.188 9.047 11.586 1 93.88 11 PHE B N 1
ATOM 1679 C CA . PHE B 1 11 ? 18.297 8.93 10.445 1 93.88 11 PHE B CA 1
ATOM 1680 C C . PHE B 1 11 ? 17.281 7.801 10.672 1 93.88 11 PHE B C 1
ATOM 1682 O O . PHE B 1 11 ? 16.109 7.93 10.312 1 93.88 11 PHE B O 1
ATOM 1689 N N . GLU B 1 12 ? 17.734 6.762 11.25 1 92.81 12 GLU B N 1
ATOM 1690 C CA . GLU B 1 12 ? 16.828 5.648 11.531 1 92.81 12 GLU B CA 1
ATOM 1691 C C . GLU B 1 12 ? 15.703 6.074 12.477 1 92.81 12 GLU B C 1
ATOM 1693 O O . GLU B 1 12 ? 14.531 5.789 12.219 1 92.81 12 GLU B O 1
ATOM 1698 N N . LYS B 1 13 ? 16.047 6.805 13.484 1 94.19 13 LYS B N 1
ATOM 1699 C CA . LYS B 1 13 ? 15.055 7.262 14.453 1 94.19 13 LYS B CA 1
ATOM 1700 C C . LYS B 1 13 ? 14.125 8.305 13.836 1 94.19 13 LYS B C 1
ATOM 1702 O O . LYS B 1 13 ? 12.93 8.312 14.117 1 94.19 13 LYS B O 1
ATOM 1707 N N . THR B 1 14 ? 14.711 9.117 13.039 1 96 14 THR B N 1
ATOM 1708 C CA . THR B 1 14 ? 13.922 10.148 12.375 1 96 14 THR B CA 1
ATOM 1709 C C . THR B 1 14 ? 12.914 9.523 11.414 1 96 14 THR B C 1
ATOM 1711 O O . THR B 1 14 ? 11.727 9.859 11.453 1 96 14 THR B O 1
ATOM 1714 N N . LEU B 1 15 ? 13.398 8.57 10.648 1 96.06 15 LEU B N 1
ATOM 1715 C CA . LEU B 1 15 ? 12.523 7.922 9.672 1 96.06 15 LEU B CA 1
ATOM 1716 C C . LEU B 1 15 ? 11.445 7.102 10.375 1 96.06 15 LEU B C 1
ATOM 1718 O O . LEU B 1 15 ? 10.305 7.059 9.922 1 96.06 15 LEU B O 1
ATOM 1722 N N . LYS B 1 16 ? 11.836 6.508 11.445 1 95.06 16 LYS B N 1
ATOM 1723 C CA . LYS B 1 16 ? 10.852 5.777 12.234 1 95.06 16 LYS B CA 1
ATOM 1724 C C . LYS B 1 16 ? 9.781 6.711 12.773 1 95.06 16 LYS B C 1
ATOM 1726 O O . LYS B 1 16 ? 8.586 6.406 12.695 1 95.06 16 LYS B O 1
ATOM 1731 N N . LEU B 1 17 ? 10.195 7.809 13.273 1 94.44 17 LEU B N 1
ATOM 1732 C CA . LEU B 1 17 ? 9.266 8.805 13.789 1 94.44 17 LEU B CA 1
ATOM 1733 C C . LEU B 1 17 ? 8.305 9.273 12.703 1 94.44 17 LEU B C 1
ATOM 1735 O O . LEU B 1 17 ? 7.094 9.359 12.93 1 94.44 17 LEU B O 1
ATOM 1739 N N . ILE B 1 18 ? 8.812 9.508 11.531 1 93.94 18 ILE B N 1
ATOM 1740 C CA . ILE B 1 18 ? 7.996 9.953 10.414 1 93.94 18 ILE B CA 1
ATOM 1741 C C . ILE B 1 18 ? 7.027 8.852 10 1 93.94 18 ILE B C 1
ATOM 1743 O O . ILE B 1 18 ? 5.863 9.117 9.703 1 93.94 18 ILE B O 1
ATOM 1747 N N . SER B 1 19 ? 7.516 7.68 10.016 1 91.62 19 SER B N 1
ATOM 1748 C CA . SER B 1 19 ? 6.68 6.543 9.656 1 91.62 19 SER B CA 1
ATOM 1749 C C . SER B 1 19 ? 5.512 6.383 10.617 1 91.62 19 SER B C 1
ATOM 1751 O O . SER B 1 19 ? 4.41 6.008 10.211 1 91.62 19 SER B O 1
ATOM 1753 N N . GLU B 1 20 ? 5.707 6.719 11.867 1 87.56 20 GLU B N 1
ATOM 1754 C CA . GLU B 1 20 ? 4.703 6.523 12.906 1 87.56 20 GLU B CA 1
ATOM 1755 C C . GLU B 1 20 ? 3.742 7.707 12.977 1 87.56 20 GLU B C 1
ATOM 1757 O O . GLU B 1 20 ? 2.529 7.52 13.102 1 87.56 20 GLU B O 1
ATOM 1762 N N . LYS B 1 21 ? 4.281 8.898 12.75 1 85.62 21 LYS B N 1
ATOM 1763 C CA . LYS B 1 21 ? 3.51 10.117 13 1 85.62 21 LYS B CA 1
ATOM 1764 C C . LYS B 1 21 ? 3.027 10.742 11.695 1 85.62 21 LYS B C 1
ATOM 1766 O O . LYS B 1 21 ? 2.051 11.492 11.688 1 85.62 21 LYS B O 1
ATOM 1771 N N . GLY B 1 22 ? 3.744 10.422 10.625 1 87.81 22 GLY B N 1
ATOM 1772 C CA . GLY B 1 22 ? 3.521 11.109 9.367 1 87.81 22 GLY B CA 1
ATOM 1773 C C . GLY B 1 22 ? 4.477 12.266 9.141 1 87.81 22 GLY B C 1
ATOM 1774 O O . GLY B 1 22 ? 4.906 12.914 10.102 1 87.81 22 GLY B O 1
ATOM 1775 N N . PHE B 1 23 ? 4.707 12.57 7.949 1 91.38 23 PHE B N 1
ATOM 1776 C CA . PHE B 1 23 ? 5.691 13.57 7.566 1 91.38 23 PHE B CA 1
ATOM 1777 C C . PHE B 1 23 ? 5.242 14.961 7.988 1 91.38 23 PHE B C 1
ATOM 1779 O O . PHE B 1 23 ? 6.004 15.703 8.617 1 91.38 23 PHE B O 1
ATOM 1786 N N . LYS B 1 24 ? 4.082 15.32 7.762 1 85.69 24 LYS B N 1
ATOM 1787 C CA . LYS B 1 24 ? 3.596 16.672 8.047 1 85.69 24 LYS B CA 1
ATOM 1788 C C . LYS B 1 24 ? 3.438 16.891 9.547 1 85.69 24 LYS B C 1
ATOM 1790 O O . LYS B 1 24 ? 3.678 17.984 10.047 1 85.69 24 LYS B O 1
ATOM 1795 N N . ALA B 1 25 ? 3.16 15.859 10.219 1 84.25 25 ALA B N 1
ATOM 1796 C CA . ALA B 1 25 ? 2.908 15.969 11.656 1 84.25 25 ALA B CA 1
ATOM 1797 C C . ALA B 1 25 ? 4.215 15.969 12.445 1 84.25 25 ALA B C 1
ATOM 1799 O O . ALA B 1 25 ? 4.234 16.328 13.625 1 84.25 25 ALA B O 1
ATOM 1800 N N . THR B 1 26 ? 5.25 15.539 11.812 1 91.81 26 THR B N 1
ATOM 1801 C CA . THR B 1 26 ? 6.547 15.492 12.484 1 91.81 26 THR B CA 1
ATOM 1802 C C . THR B 1 26 ? 7.273 16.828 12.352 1 91.81 26 THR B C 1
ATOM 1804 O O . THR B 1 26 ? 7.465 17.328 11.234 1 91.81 26 THR B O 1
ATOM 1807 N N . THR B 1 27 ? 7.66 17.391 13.492 1 91 27 THR B N 1
ATOM 1808 C CA . THR B 1 27 ? 8.406 18.656 13.484 1 91 27 THR B CA 1
ATOM 1809 C C . THR B 1 27 ? 9.875 18.406 13.82 1 91 27 THR B C 1
ATOM 1811 O O . THR B 1 27 ? 10.242 17.328 14.273 1 91 27 THR B O 1
ATOM 1814 N N . MET B 1 28 ? 10.656 19.5 13.602 1 92.44 28 MET B N 1
ATOM 1815 C CA . MET B 1 28 ? 12.055 19.438 13.992 1 92.44 28 MET B CA 1
ATOM 1816 C C . MET B 1 28 ? 12.195 19.266 15.5 1 92.44 28 MET B C 1
ATOM 1818 O O . MET B 1 28 ? 13.109 18.609 15.977 1 92.44 28 MET B O 1
ATOM 1822 N N . ARG B 1 29 ? 11.281 19.828 16.188 1 93.62 29 ARG B N 1
ATOM 1823 C CA . ARG B 1 29 ? 11.266 19.703 17.641 1 93.62 29 ARG B CA 1
ATOM 1824 C C . ARG B 1 29 ? 10.969 18.281 18.062 1 93.62 29 ARG B C 1
ATOM 1826 O O . ARG B 1 29 ? 11.555 17.766 19.031 1 93.62 29 ARG B O 1
ATOM 1833 N N . ASP B 1 30 ? 10.055 17.594 17.344 1 93.88 30 ASP B N 1
ATOM 1834 C CA . ASP B 1 30 ? 9.75 16.188 17.609 1 93.88 30 ASP B CA 1
ATOM 1835 C C . ASP B 1 30 ? 10.984 15.32 17.438 1 93.88 30 ASP B C 1
ATOM 1837 O O . ASP B 1 30 ? 11.25 14.43 18.25 1 93.88 30 ASP B O 1
ATOM 1841 N N . ILE B 1 31 ? 11.688 15.602 16.359 1 94.5 31 ILE B N 1
ATOM 1842 C CA . ILE B 1 31 ? 12.891 14.836 16.047 1 94.5 31 ILE B CA 1
ATOM 1843 C C . ILE B 1 31 ? 13.922 15.031 17.156 1 94.5 31 ILE B C 1
ATOM 1845 O O . ILE B 1 31 ? 14.5 14.055 17.641 1 94.5 31 ILE B O 1
ATOM 1849 N N . ALA B 1 32 ? 14.109 16.266 17.516 1 94.5 32 ALA B N 1
ATOM 1850 C CA . ALA B 1 32 ? 15.047 16.594 18.594 1 94.5 32 ALA B CA 1
ATOM 1851 C C . ALA B 1 32 ? 14.664 15.859 19.875 1 94.5 32 ALA B C 1
ATOM 1853 O O . ALA B 1 32 ? 15.523 15.273 20.531 1 94.5 32 ALA B O 1
ATOM 1854 N N . HIS B 1 33 ? 13.422 15.875 20.188 1 94.56 33 HIS B N 1
ATOM 1855 C CA . HIS B 1 33 ? 12.93 15.242 21.406 1 94.56 33 HIS B CA 1
ATOM 1856 C C . HIS B 1 33 ? 13.148 13.734 21.359 1 94.56 33 HIS B C 1
ATOM 1858 O O . HIS B 1 33 ? 13.586 13.141 22.359 1 94.56 33 HIS B O 1
ATOM 1864 N N . GLU B 1 34 ? 12.875 13.164 20.203 1 91.94 34 GLU B N 1
ATOM 1865 C CA . GLU B 1 34 ? 13.023 11.719 20.047 1 91.94 34 GLU B CA 1
ATOM 1866 C C . GLU B 1 34 ? 14.469 11.289 20.25 1 91.94 34 GLU B C 1
ATOM 1868 O O . GLU B 1 34 ? 14.734 10.195 20.75 1 91.94 34 GLU B O 1
ATOM 1873 N N . LEU B 1 35 ? 15.391 12.141 19.906 1 92.5 35 LEU B N 1
ATOM 1874 C CA . LEU B 1 35 ? 16.812 11.82 19.953 1 92.5 35 LEU B CA 1
ATOM 1875 C C . LEU B 1 35 ? 17.469 12.414 21.188 1 92.5 35 LEU B C 1
ATOM 1877 O O . LEU B 1 35 ? 18.672 12.281 21.391 1 92.5 35 LEU B O 1
ATOM 1881 N N . ASN B 1 36 ? 16.6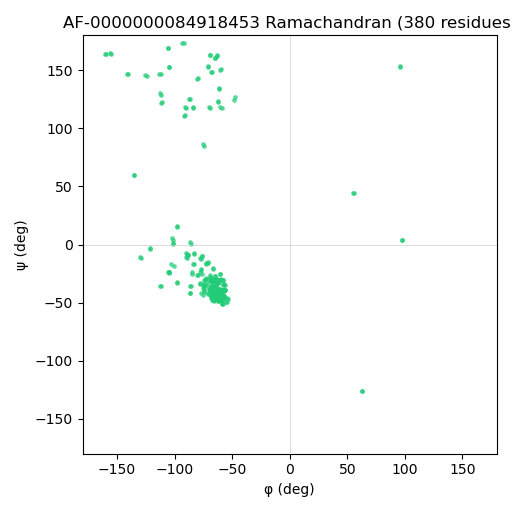56 13.062 21.984 1 91.88 36 ASN B N 1
ATOM 1882 C CA . ASN B 1 36 ? 17.172 13.758 23.156 1 91.88 36 ASN B CA 1
ATOM 1883 C C . ASN B 1 36 ? 18.266 14.75 22.781 1 91.88 36 ASN B C 1
ATOM 1885 O O . ASN B 1 36 ? 19.344 14.758 23.391 1 91.88 36 ASN B O 1
ATOM 1889 N N . PHE B 1 37 ? 17.922 15.461 21.703 1 88.56 37 PHE B N 1
ATOM 1890 C CA . PHE B 1 37 ? 18.781 16.5 21.156 1 88.56 37 PHE B CA 1
ATOM 1891 C C . PHE B 1 37 ? 18.234 17.891 21.516 1 88.56 37 PHE B C 1
ATOM 1893 O O . PHE B 1 37 ? 17.047 18.047 21.766 1 88.56 37 PHE B O 1
ATOM 1900 N N . GLU B 1 38 ? 19.234 18.891 21.578 1 89.44 38 GLU B N 1
ATOM 1901 C CA . GLU B 1 38 ? 18.781 20.25 21.312 1 89.44 38 GLU B CA 1
ATOM 1902 C C . GLU B 1 38 ? 18.375 20.406 19.844 1 89.44 38 GLU B C 1
ATOM 1904 O O . GLU B 1 38 ? 18.953 19.797 18.953 1 89.44 38 GLU B O 1
ATOM 1909 N N . VAL B 1 39 ? 17.406 21.266 19.625 1 90.75 39 VAL B N 1
ATOM 1910 C CA . VAL B 1 39 ? 16.859 21.469 18.281 1 90.75 39 VAL B CA 1
ATOM 1911 C C . VAL B 1 39 ? 18 21.859 17.328 1 90.75 39 VAL B C 1
ATOM 1913 O O . VAL B 1 39 ? 18.031 21.406 16.188 1 90.75 39 VAL B O 1
ATOM 1916 N N . ALA B 1 40 ? 18.969 22.594 17.812 1 90.12 40 ALA B N 1
ATOM 1917 C CA . ALA B 1 40 ? 20.078 23.078 16.984 1 90.12 40 ALA B CA 1
ATOM 1918 C C . ALA B 1 40 ? 20.922 21.906 16.469 1 90.12 40 ALA B C 1
ATOM 1920 O O . ALA B 1 40 ? 21.469 21.984 15.367 1 90.12 40 ALA B O 1
ATOM 1921 N N . ASN B 1 41 ? 20.969 20.875 17.109 1 92.25 41 ASN B N 1
ATOM 1922 C CA . ASN B 1 41 ? 21.766 19.703 16.75 1 92.25 41 ASN B CA 1
ATOM 1923 C C . ASN B 1 41 ? 21.156 18.953 15.57 1 92.25 41 ASN B C 1
ATOM 1925 O O . ASN B 1 41 ? 21.859 18.297 14.812 1 92.25 41 ASN B O 1
ATOM 1929 N N . VAL B 1 42 ? 19.844 18.984 15.406 1 93.12 42 VAL B N 1
ATOM 1930 C CA . VAL B 1 42 ? 19.156 18.328 14.305 1 93.12 42 VAL B CA 1
ATOM 1931 C C . VAL B 1 42 ? 19.641 18.906 12.977 1 93.12 42 VAL B C 1
ATOM 1933 O O . VAL B 1 42 ? 19.828 18.172 12 1 93.12 42 VAL B O 1
ATOM 1936 N N . TYR B 1 43 ? 20.016 20.172 13.023 1 92.5 43 TYR B N 1
ATOM 1937 C CA . TYR B 1 43 ? 20.406 20.875 11.812 1 92.5 43 TYR B CA 1
ATOM 1938 C C . TYR B 1 43 ? 21.812 20.484 11.375 1 92.5 43 TYR B C 1
ATOM 1940 O O . TYR B 1 43 ? 22.234 20.797 10.258 1 92.5 43 TYR B O 1
ATOM 1948 N N . ASN B 1 44 ? 22.484 19.828 12.234 1 92.5 44 ASN B N 1
ATOM 1949 C CA . ASN B 1 44 ? 23.781 19.266 11.859 1 92.5 44 ASN B CA 1
ATOM 1950 C C . ASN B 1 44 ? 23.609 18.062 10.922 1 92.5 44 ASN B C 1
ATOM 1952 O O . ASN B 1 44 ? 24.562 17.688 10.219 1 92.5 44 ASN B O 1
ATOM 1956 N N . TYR B 1 45 ? 22.391 17.578 10.898 1 93.12 45 TYR B N 1
ATOM 1957 C CA . TYR B 1 45 ? 22.172 16.359 10.125 1 93.12 45 TYR B CA 1
ATOM 1958 C C . TYR B 1 45 ? 21.297 16.625 8.906 1 93.12 45 TYR B C 1
ATOM 1960 O O . TYR B 1 45 ? 21.438 15.984 7.871 1 93.12 45 TYR B O 1
ATOM 1968 N N . ILE B 1 46 ? 20.391 17.484 9.086 1 92.88 46 ILE B N 1
ATOM 1969 C CA . ILE B 1 46 ? 19.484 17.766 7.977 1 92.88 46 ILE B CA 1
ATOM 1970 C C . ILE B 1 46 ? 19.172 19.266 7.926 1 92.88 46 ILE B C 1
ATOM 1972 O O . ILE B 1 46 ? 19.078 19.922 8.961 1 92.88 46 ILE B O 1
ATOM 1976 N N . ASP B 1 47 ? 18.984 19.766 6.734 1 92.94 47 ASP B N 1
ATOM 1977 C CA . ASP B 1 47 ? 18.656 21.172 6.543 1 92.94 47 ASP B CA 1
ATOM 1978 C C . ASP B 1 47 ? 17.188 21.422 6.871 1 92.94 47 ASP B C 1
ATOM 1980 O O . ASP B 1 47 ? 16.844 22.469 7.445 1 92.94 47 ASP B O 1
ATOM 1984 N N . SER B 1 48 ? 16.359 20.531 6.438 1 93.06 48 SER B N 1
ATOM 1985 C CA . SER B 1 48 ? 14.914 20.578 6.648 1 93.06 48 SER B CA 1
ATOM 1986 C C . SER B 1 48 ? 14.281 19.203 6.465 1 93.06 48 SER B C 1
ATOM 1988 O O . SER B 1 48 ? 14.906 18.297 5.91 1 93.06 48 SER B O 1
ATOM 1990 N N . LYS B 1 49 ? 13.133 19.125 6.93 1 92.94 49 LYS B N 1
ATOM 1991 C CA . LYS B 1 49 ? 12.445 17.859 6.715 1 92.94 49 LYS B CA 1
ATOM 1992 C C . LYS B 1 49 ? 12.141 17.641 5.234 1 92.94 49 LYS B C 1
ATOM 1994 O O . LYS B 1 49 ? 12.172 16.5 4.75 1 92.94 49 LYS B O 1
ATOM 1999 N N . GLU B 1 50 ? 11.906 18.75 4.555 1 93.94 50 GLU B N 1
ATOM 2000 C CA . GLU B 1 50 ? 11.664 18.656 3.117 1 93.94 50 GLU B CA 1
ATOM 2001 C C . GLU B 1 50 ? 12.891 18.141 2.377 1 93.94 50 GLU B C 1
ATOM 2003 O O . GLU B 1 50 ? 12.781 17.297 1.492 1 93.94 50 GLU B O 1
ATOM 2008 N N . ALA B 1 51 ? 13.992 18.656 2.748 1 94.69 51 ALA B N 1
ATOM 2009 C CA . ALA B 1 51 ? 15.242 18.203 2.141 1 94.69 51 ALA B CA 1
ATOM 2010 C C . ALA B 1 51 ? 15.5 16.734 2.447 1 94.69 51 ALA B C 1
ATOM 2012 O O . ALA B 1 51 ? 15.945 15.984 1.578 1 94.69 51 ALA B O 1
ATOM 2013 N N . LEU B 1 52 ? 15.297 16.359 3.686 1 95.88 52 LEU B N 1
ATOM 2014 C CA . LEU B 1 52 ? 15.43 14.961 4.086 1 95.88 52 LEU B CA 1
ATOM 2015 C C . LEU B 1 52 ? 14.555 14.062 3.223 1 95.88 52 LEU B C 1
ATOM 2017 O O . LEU B 1 52 ? 15.031 13.062 2.678 1 95.88 52 LEU B O 1
ATOM 2021 N N . LEU B 1 53 ? 13.281 14.445 3.09 1 96.31 53 LEU B N 1
ATOM 2022 C CA . LEU B 1 53 ? 12.312 13.68 2.316 1 96.31 53 LEU B CA 1
ATOM 2023 C C . LEU B 1 53 ? 12.773 13.531 0.87 1 96.31 53 LEU B C 1
ATOM 2025 O O . LEU B 1 53 ? 12.812 12.414 0.34 1 96.31 53 LEU B O 1
ATOM 2029 N N . GLU B 1 54 ? 13.125 14.641 0.278 1 96.5 54 GLU B N 1
ATOM 2030 C CA . GLU B 1 54 ? 13.578 14.633 -1.108 1 96.5 54 GLU B CA 1
ATOM 2031 C C . GLU B 1 54 ? 14.797 13.727 -1.286 1 96.5 54 GLU B C 1
ATOM 2033 O O . GLU B 1 54 ? 14.828 12.891 -2.197 1 96.5 54 GLU B O 1
ATOM 2038 N N . ASP B 1 55 ? 15.703 13.875 -0.419 1 95.81 55 ASP B N 1
ATOM 2039 C CA . ASP B 1 55 ? 16.953 13.125 -0.522 1 95.81 55 ASP B CA 1
ATOM 2040 C C . ASP B 1 55 ? 16.688 11.617 -0.42 1 95.81 55 ASP B C 1
ATOM 2042 O O . ASP B 1 55 ? 17.203 10.844 -1.229 1 95.81 55 ASP B O 1
ATOM 2046 N N . TYR B 1 56 ? 15.938 11.211 0.512 1 96.19 56 TYR B N 1
ATOM 2047 C CA . TYR B 1 56 ? 15.688 9.789 0.726 1 96.19 56 TYR B CA 1
ATOM 2048 C C . TYR B 1 56 ? 14.859 9.203 -0.408 1 96.19 56 TYR B C 1
ATOM 2050 O O . TYR B 1 56 ? 15.164 8.125 -0.92 1 96.19 56 TYR B O 1
ATOM 2058 N N . LEU B 1 57 ? 13.812 9.906 -0.861 1 97.12 57 LEU B N 1
ATOM 2059 C CA . LEU B 1 57 ? 12.953 9.398 -1.921 1 97.12 57 LEU B CA 1
ATOM 2060 C C . LEU B 1 57 ? 13.719 9.273 -3.232 1 97.12 57 LEU B C 1
ATOM 2062 O O . LEU B 1 57 ? 13.695 8.219 -3.875 1 97.12 57 LEU B O 1
ATOM 2066 N N . PHE B 1 58 ? 14.461 10.32 -3.535 1 97.44 58 PHE B N 1
ATOM 2067 C CA . PHE B 1 58 ? 15.156 10.328 -4.816 1 97.44 58 PHE B CA 1
ATOM 2068 C C . PHE B 1 58 ? 16.359 9.383 -4.785 1 97.44 58 PHE B C 1
ATOM 2070 O O . PHE B 1 58 ? 16.625 8.688 -5.766 1 97.44 58 PHE B O 1
ATOM 2077 N N . SER B 1 59 ? 17.062 9.383 -3.686 1 96.19 59 SER B N 1
ATOM 2078 C CA . SER B 1 59 ? 18.219 8.492 -3.611 1 96.19 59 SER B CA 1
ATOM 2079 C C . SER B 1 59 ? 17.781 7.031 -3.66 1 96.19 59 SER B C 1
ATOM 2081 O O . SER B 1 59 ? 18.438 6.211 -4.312 1 96.19 59 SER B O 1
ATOM 2083 N N . THR B 1 60 ? 16.703 6.699 -2.965 1 96.19 60 THR B N 1
ATOM 2084 C CA . THR B 1 60 ? 16.188 5.336 -3 1 96.19 60 THR B CA 1
ATOM 2085 C C . THR B 1 60 ? 15.75 4.961 -4.414 1 96.19 60 THR B C 1
ATOM 2087 O O . THR B 1 60 ? 16.141 3.912 -4.934 1 96.19 60 THR B O 1
ATOM 2090 N N . LEU B 1 61 ? 14.992 5.824 -5.031 1 97.25 61 LEU B N 1
ATOM 2091 C CA . LEU B 1 61 ? 14.516 5.562 -6.387 1 97.25 61 LEU B CA 1
ATOM 2092 C C . LEU B 1 61 ? 15.688 5.398 -7.348 1 97.25 61 LEU B C 1
ATOM 2094 O O . LEU B 1 61 ? 15.68 4.504 -8.203 1 97.25 61 LEU B O 1
ATOM 2098 N N . GLU B 1 62 ? 16.672 6.254 -7.164 1 97.31 62 GLU B N 1
ATOM 2099 C CA . GLU B 1 62 ? 17.844 6.18 -8.016 1 97.31 62 GLU B CA 1
ATOM 2100 C C . GLU B 1 62 ? 18.578 4.848 -7.844 1 97.31 62 GLU B C 1
ATOM 2102 O O . GLU B 1 62 ? 19.047 4.258 -8.82 1 97.31 62 GLU B O 1
ATOM 2107 N N . GLU B 1 63 ? 18.688 4.422 -6.633 1 96.88 63 GLU B N 1
ATOM 2108 C CA . GLU B 1 63 ? 19.328 3.131 -6.375 1 96.88 63 GLU B CA 1
ATOM 2109 C C . GLU B 1 63 ? 18.594 2.006 -7.102 1 96.88 63 GLU B C 1
ATOM 2111 O O . GLU B 1 63 ? 19.219 1.135 -7.703 1 96.88 63 GLU B O 1
ATOM 2116 N N . PHE B 1 64 ? 17.297 2.023 -7.094 1 97.38 64 PHE B N 1
ATOM 2117 C CA . PHE B 1 64 ? 16.5 1.002 -7.758 1 97.38 64 PHE B CA 1
ATOM 2118 C C . PHE B 1 64 ? 16.609 1.121 -9.273 1 97.38 64 PHE B C 1
ATOM 2120 O O . PHE B 1 64 ? 16.703 0.111 -9.977 1 97.38 64 PHE B O 1
ATOM 2127 N N . VAL B 1 65 ? 16.641 2.348 -9.75 1 97.62 65 VAL B N 1
ATOM 2128 C CA . VAL B 1 65 ? 16.734 2.58 -11.188 1 97.62 65 VAL B CA 1
ATOM 2129 C C . VAL B 1 65 ? 18.094 2.082 -11.711 1 97.62 65 VAL B C 1
ATOM 2131 O O . VAL B 1 65 ? 18.156 1.386 -12.727 1 97.62 65 VAL B O 1
ATOM 2134 N N . VAL B 1 66 ? 19.125 2.422 -10.992 1 97.5 66 VAL B N 1
ATOM 2135 C CA . VAL B 1 66 ? 20.469 2.002 -11.391 1 97.5 66 VAL B CA 1
ATOM 2136 C C . VAL B 1 66 ? 20.547 0.477 -11.383 1 97.5 66 VAL B C 1
ATOM 2138 O O . VAL B 1 66 ? 21.094 -0.124 -12.312 1 97.5 66 VAL B O 1
ATOM 2141 N N . TYR B 1 67 ? 20.016 -0.12 -10.344 1 97.19 67 TYR B N 1
ATOM 2142 C CA . TYR B 1 67 ? 20 -1.575 -10.25 1 97.19 67 TYR B CA 1
ATOM 2143 C C . TYR B 1 67 ? 19.234 -2.186 -11.422 1 97.19 67 TYR B C 1
ATOM 2145 O O . TYR B 1 67 ? 19.719 -3.131 -12.055 1 97.19 67 TYR B O 1
ATOM 2153 N N . LEU B 1 68 ? 18.094 -1.627 -11.727 1 97.44 68 LEU B N 1
ATOM 2154 C CA . LEU B 1 68 ? 17.25 -2.113 -12.82 1 97.44 68 LEU B CA 1
ATOM 2155 C C . LEU B 1 68 ? 17.969 -1.965 -14.156 1 97.44 68 LEU B C 1
ATOM 2157 O O . LEU B 1 68 ? 17.938 -2.869 -14.992 1 97.44 68 LEU B O 1
ATOM 2161 N N . ASP B 1 69 ? 18.641 -0.84 -14.352 1 96.06 69 ASP B N 1
ATOM 2162 C CA . ASP B 1 69 ? 19.391 -0.605 -15.586 1 96.06 69 ASP B CA 1
ATOM 2163 C C . ASP B 1 69 ? 20.453 -1.67 -15.789 1 96.06 69 ASP B C 1
ATOM 2165 O O . ASP B 1 69 ? 20.656 -2.152 -16.906 1 96.06 69 ASP B O 1
ATOM 2169 N N . ASN B 1 70 ? 21.062 -2.025 -14.688 1 96.5 70 ASN B N 1
ATOM 2170 C CA . ASN B 1 70 ? 22.078 -3.068 -14.758 1 96.5 70 ASN B CA 1
ATOM 2171 C C . ASN B 1 70 ? 21.469 -4.414 -15.148 1 96.5 70 ASN B C 1
ATOM 2173 O O . ASN B 1 70 ? 22.062 -5.156 -15.938 1 96.5 70 ASN B O 1
ATOM 2177 N N . ILE B 1 71 ? 20.328 -4.676 -14.617 1 95.19 71 ILE B N 1
ATOM 2178 C CA . ILE B 1 71 ? 19.609 -5.906 -14.922 1 95.19 71 ILE B CA 1
ATOM 2179 C C . ILE B 1 71 ? 19.203 -5.922 -16.406 1 95.19 71 ILE B C 1
ATOM 2181 O O . ILE B 1 71 ? 19.328 -6.945 -17.078 1 95.19 71 ILE B O 1
ATOM 2185 N N . MET B 1 72 ? 18.766 -4.836 -16.906 1 95.5 72 MET B N 1
ATOM 2186 C CA . MET B 1 72 ? 18.266 -4.727 -18.266 1 95.5 72 MET B CA 1
ATOM 2187 C C . MET B 1 72 ? 19.406 -4.879 -19.266 1 95.5 72 MET B C 1
ATOM 2189 O O . MET B 1 72 ? 19.203 -5.367 -20.391 1 95.5 72 MET B O 1
ATOM 2193 N N . ASN B 1 73 ? 20.562 -4.516 -18.875 1 94 73 ASN B N 1
ATOM 2194 C CA . ASN B 1 73 ? 21.719 -4.582 -19.75 1 94 73 ASN B CA 1
ATOM 2195 C C . ASN B 1 73 ? 22.375 -5.961 -19.703 1 94 73 ASN B C 1
ATOM 2197 O O . ASN B 1 73 ? 23.344 -6.215 -20.422 1 94 73 ASN B O 1
ATOM 2201 N N . SER B 1 74 ? 21.781 -6.824 -18.953 1 94.44 74 SER B N 1
ATOM 2202 C CA . SER B 1 74 ? 22.312 -8.18 -18.859 1 94.44 74 SER B CA 1
ATOM 2203 C C . SER B 1 74 ? 21.641 -9.117 -19.859 1 94.44 74 SER B C 1
ATOM 2205 O O . SER B 1 74 ? 20.703 -8.719 -20.547 1 94.44 74 SER B O 1
ATOM 2207 N N . SER B 1 75 ? 22.188 -10.383 -19.938 1 95.31 75 SER B N 1
ATOM 2208 C CA . SER B 1 75 ? 21.656 -11.375 -20.859 1 95.31 75 SER B CA 1
ATOM 2209 C C . SER B 1 75 ? 20.688 -12.328 -20.141 1 95.31 75 SER B C 1
ATOM 2211 O O . SER B 1 75 ? 20.328 -13.375 -20.688 1 95.31 75 SER B O 1
ATOM 2213 N N . TYR B 1 76 ? 20.266 -11.898 -18.969 1 96 76 TYR B N 1
ATOM 2214 C CA . TYR B 1 76 ? 19.359 -12.758 -18.203 1 96 76 TYR B CA 1
ATOM 2215 C C . TYR B 1 76 ? 17.984 -12.797 -18.859 1 96 76 TYR B C 1
ATOM 2217 O O . TYR B 1 76 ? 17.594 -11.875 -19.594 1 96 76 TYR B O 1
ATOM 2225 N N . SER B 1 77 ? 17.281 -13.898 -18.625 1 96.81 77 SER B N 1
ATOM 2226 C CA . SER B 1 77 ? 15.914 -14.039 -19.109 1 96.81 77 SER B CA 1
ATOM 2227 C C . SER B 1 77 ? 14.961 -13.109 -18.359 1 96.81 77 SER B C 1
ATOM 2229 O O . SER B 1 77 ? 15.297 -12.617 -17.281 1 96.81 77 SER B O 1
ATOM 2231 N N . PRO B 1 78 ? 13.797 -12.859 -18.859 1 96.56 78 PRO B N 1
ATOM 2232 C CA . PRO B 1 78 ? 12.805 -12.039 -18.172 1 96.56 78 PRO B CA 1
ATOM 2233 C C . PRO B 1 78 ? 12.477 -12.562 -16.766 1 96.56 78 PRO B C 1
ATOM 2235 O O . PRO B 1 78 ? 12.352 -11.773 -15.82 1 96.56 78 PRO B O 1
ATOM 2238 N N . VAL B 1 79 ? 12.414 -13.844 -16.672 1 96.62 79 VAL B N 1
ATOM 2239 C CA . VAL B 1 79 ? 12.109 -14.453 -15.391 1 96.62 79 VAL B CA 1
ATOM 2240 C C . VAL B 1 79 ? 13.234 -14.172 -14.398 1 96.62 79 VAL B C 1
ATOM 2242 O O . VAL B 1 79 ? 12.984 -13.781 -13.258 1 96.62 79 VAL B O 1
ATOM 2245 N N . GLU B 1 80 ? 14.453 -14.312 -14.844 1 97 80 GLU B N 1
ATOM 2246 C CA . GLU B 1 80 ? 15.594 -14.031 -13.984 1 97 80 GLU B CA 1
ATOM 2247 C C . GLU B 1 80 ? 15.656 -12.555 -13.602 1 97 80 GLU B C 1
ATOM 2249 O O . GLU B 1 80 ? 15.906 -12.219 -12.445 1 97 80 GLU B O 1
ATOM 2254 N N . LYS B 1 81 ? 15.43 -11.727 -14.562 1 97.81 81 LYS B N 1
ATOM 2255 C CA . LYS B 1 81 ? 15.422 -10.289 -14.305 1 97.81 81 LYS B CA 1
ATOM 2256 C C . LYS B 1 81 ? 14.367 -9.922 -13.266 1 97.81 81 LYS B C 1
ATOM 2258 O O . LYS B 1 81 ? 14.633 -9.133 -12.352 1 97.81 81 LYS B O 1
ATOM 2263 N N . LEU B 1 82 ? 13.188 -10.5 -13.375 1 97.19 82 LEU B N 1
ATOM 2264 C CA . LEU B 1 82 ? 12.109 -10.227 -12.422 1 97.19 82 LEU B CA 1
ATOM 2265 C C . LEU B 1 82 ? 12.477 -10.742 -11.031 1 97.19 82 LEU B C 1
ATOM 2267 O O . LEU B 1 82 ? 12.188 -10.078 -10.031 1 97.19 82 LEU B O 1
ATOM 2271 N N . LYS B 1 83 ? 13.125 -11.891 -10.977 1 96.75 83 LYS B N 1
ATOM 2272 C CA . LYS B 1 83 ? 13.602 -12.414 -9.695 1 96.75 83 LYS B CA 1
ATOM 2273 C C . LYS B 1 83 ? 14.594 -11.453 -9.039 1 96.75 83 LYS B C 1
ATOM 2275 O O . LYS B 1 83 ? 14.562 -11.25 -7.824 1 96.75 83 LYS B O 1
ATOM 2280 N N . PHE B 1 84 ? 15.445 -10.836 -9.852 1 97.31 84 PHE B N 1
ATOM 2281 C CA . PHE B 1 84 ? 16.406 -9.867 -9.336 1 97.31 84 PHE B CA 1
ATOM 2282 C C . PHE B 1 84 ? 15.688 -8.633 -8.797 1 97.31 84 PHE B C 1
ATOM 2284 O O . PHE B 1 84 ? 16.062 -8.094 -7.754 1 97.31 84 PHE B O 1
ATOM 2291 N N . VAL B 1 85 ? 14.656 -8.195 -9.5 1 97.25 85 VAL B N 1
ATOM 2292 C CA . VAL B 1 85 ? 13.875 -7.051 -9.055 1 97.25 85 VAL B CA 1
ATOM 2293 C C . VAL B 1 85 ? 13.242 -7.348 -7.699 1 97.25 85 VAL B C 1
ATOM 2295 O O . VAL B 1 85 ? 13.344 -6.539 -6.77 1 97.25 85 VAL B O 1
ATOM 2298 N N . ILE B 1 86 ? 12.648 -8.508 -7.566 1 95.88 86 ILE B N 1
ATOM 2299 C CA . ILE B 1 86 ? 11.992 -8.914 -6.328 1 95.88 86 ILE B CA 1
ATOM 2300 C C . ILE B 1 86 ? 13.023 -9.008 -5.203 1 95.88 86 ILE B C 1
ATOM 2302 O O . ILE B 1 86 ? 12.805 -8.492 -4.105 1 95.88 86 ILE B O 1
ATOM 2306 N N . SER B 1 87 ? 14.172 -9.609 -5.516 1 95.69 87 SER B N 1
ATOM 2307 C CA . SER B 1 87 ? 15.234 -9.766 -4.531 1 95.69 87 SER B CA 1
ATOM 2308 C C . SER B 1 87 ? 15.734 -8.406 -4.035 1 95.69 87 SER B C 1
ATOM 2310 O O . SER B 1 87 ? 15.922 -8.219 -2.832 1 95.69 87 SER B O 1
ATOM 2312 N N . LYS B 1 88 ? 15.906 -7.52 -4.93 1 96.75 88 LYS B N 1
ATOM 2313 C CA . LYS B 1 88 ? 16.359 -6.184 -4.559 1 96.75 88 LYS B CA 1
ATOM 2314 C C . LYS B 1 88 ? 15.367 -5.5 -3.627 1 96.75 88 LYS B C 1
ATOM 2316 O O . LYS B 1 88 ? 15.758 -4.914 -2.615 1 96.75 88 LYS B O 1
ATOM 2321 N N . HIS B 1 89 ? 14.094 -5.59 -3.963 1 95.69 89 HIS B N 1
ATOM 2322 C CA . HIS B 1 89 ? 13.055 -4.977 -3.143 1 95.69 89 HIS B CA 1
ATOM 2323 C C . HIS B 1 89 ? 13.023 -5.59 -1.745 1 95.69 89 HIS B C 1
ATOM 2325 O O . HIS B 1 89 ? 12.961 -4.867 -0.748 1 95.69 89 HIS B O 1
ATOM 2331 N N . VAL B 1 90 ? 13.133 -6.902 -1.694 1 94.94 90 VAL B N 1
ATOM 2332 C CA . VAL B 1 90 ? 13.07 -7.605 -0.416 1 94.94 90 VAL B CA 1
ATOM 2333 C C . VAL B 1 90 ? 14.281 -7.23 0.438 1 94.94 90 VAL B C 1
ATOM 2335 O O . VAL B 1 90 ? 14.133 -6.84 1.599 1 94.94 90 VAL B O 1
ATOM 2338 N N . GLN B 1 91 ? 15.461 -7.277 -0.129 1 95.06 91 GLN B N 1
ATOM 2339 C CA . GLN B 1 91 ? 16.688 -6.996 0.611 1 95.06 91 GLN B CA 1
ATOM 2340 C C . GLN B 1 91 ? 16.719 -5.547 1.093 1 95.06 91 GLN B C 1
ATOM 2342 O O . GLN B 1 91 ? 17.125 -5.27 2.223 1 95.06 91 GLN B O 1
ATOM 2347 N N . TYR B 1 92 ? 16.281 -4.711 0.225 1 96 92 TYR B N 1
ATOM 2348 C CA . TYR B 1 92 ? 16.234 -3.309 0.624 1 96 92 TYR B CA 1
ATOM 2349 C C . TYR B 1 92 ? 15.25 -3.1 1.771 1 96 92 TYR B C 1
ATOM 2351 O O . TYR B 1 92 ? 15.57 -2.412 2.746 1 96 92 TYR B O 1
ATOM 2359 N N . THR B 1 93 ? 14.078 -3.693 1.659 1 95.06 93 THR B N 1
ATOM 2360 C CA . THR B 1 93 ? 13.039 -3.529 2.67 1 95.06 93 THR B CA 1
ATOM 2361 C C . THR B 1 93 ? 13.484 -4.121 4.004 1 95.06 93 THR B C 1
ATOM 2363 O O . THR B 1 93 ? 13.242 -3.535 5.062 1 95.06 93 THR B O 1
ATOM 2366 N N . LEU B 1 94 ? 14.188 -5.238 3.977 1 93.06 94 LEU B N 1
ATOM 2367 C CA . LEU B 1 94 ? 14.68 -5.883 5.191 1 93.06 94 LEU B CA 1
ATOM 2368 C C . LEU B 1 94 ? 15.672 -4.988 5.918 1 93.06 94 LEU B C 1
ATOM 2370 O O . LEU B 1 94 ? 15.68 -4.934 7.152 1 93.06 94 LEU B O 1
ATOM 2374 N N . ASN B 1 95 ? 16.391 -4.164 5.184 1 93.12 95 ASN B N 1
ATOM 2375 C CA . ASN B 1 95 ? 17.484 -3.381 5.762 1 93.12 95 ASN B CA 1
ATOM 2376 C C . ASN B 1 95 ? 17.031 -1.958 6.09 1 93.12 95 ASN B C 1
ATOM 2378 O O . ASN B 1 95 ? 17.531 -1.347 7.035 1 93.12 95 ASN B O 1
ATOM 2382 N N . LYS B 1 96 ? 16.125 -1.492 5.254 1 94.69 96 LYS B N 1
ATOM 2383 C CA . LYS B 1 96 ? 15.727 -0.094 5.379 1 94.69 96 LYS B CA 1
ATOM 2384 C C . LYS B 1 96 ? 14.211 0.053 5.297 1 94.69 96 LYS B C 1
ATOM 2386 O O . LYS B 1 96 ? 13.695 0.806 4.465 1 94.69 96 LYS B O 1
ATOM 2391 N N . PRO B 1 97 ? 13.477 -0.604 6.234 1 94.81 97 PRO B N 1
ATOM 2392 C CA . PRO B 1 97 ? 12.016 -0.621 6.125 1 94.81 97 PRO B CA 1
ATOM 2393 C C . PRO B 1 97 ? 11.398 0.767 6.27 1 94.81 97 PRO B C 1
ATOM 2395 O O . PRO B 1 97 ? 10.398 1.069 5.621 1 94.81 97 PRO B O 1
ATOM 2398 N N . TYR B 1 98 ? 12.055 1.632 7.02 1 95.25 98 TYR B N 1
ATOM 2399 C CA . TYR B 1 98 ? 11.453 2.945 7.238 1 95.25 98 TYR B CA 1
ATOM 2400 C C . TYR B 1 98 ? 11.703 3.861 6.047 1 95.25 98 TYR B C 1
ATOM 2402 O O . TYR B 1 98 ? 10.922 4.785 5.793 1 95.25 98 TYR B O 1
ATOM 2410 N N . GLU B 1 99 ? 12.789 3.605 5.309 1 95.12 99 GLU B N 1
ATOM 2411 C CA . GLU B 1 99 ? 12.953 4.316 4.047 1 95.12 99 GLU B CA 1
ATOM 2412 C C . GLU B 1 99 ? 11.875 3.924 3.043 1 95.12 99 GLU B C 1
ATOM 2414 O O . GLU B 1 99 ? 11.344 4.777 2.332 1 95.12 99 GLU B O 1
ATOM 2419 N N . VAL B 1 100 ? 11.531 2.682 3.057 1 94.94 100 VAL B N 1
ATOM 2420 C CA . VAL B 1 100 ? 10.492 2.182 2.16 1 94.94 100 VAL B CA 1
ATOM 2421 C C . VAL B 1 100 ? 9.141 2.758 2.566 1 94.94 100 VAL B C 1
ATOM 2423 O O . VAL B 1 100 ? 8.32 3.105 1.708 1 94.94 100 VAL B O 1
ATOM 2426 N N . SER B 1 101 ? 8.945 2.908 3.83 1 94 101 SER B N 1
ATOM 2427 C CA . SER B 1 101 ? 7.688 3.475 4.305 1 94 101 SER B CA 1
ATOM 2428 C C . SER B 1 101 ? 7.5 4.902 3.801 1 94 101 SER B C 1
ATOM 2430 O O . SER B 1 101 ? 6.371 5.336 3.561 1 94 101 SER B O 1
ATOM 2432 N N . LEU B 1 102 ? 8.625 5.676 3.596 1 94 102 LEU B N 1
ATOM 2433 C CA . LEU B 1 102 ? 8.547 7.02 3.033 1 94 102 LEU B CA 1
ATOM 2434 C C . LEU B 1 102 ? 8.023 6.98 1.602 1 94 102 LEU B C 1
ATOM 2436 O O . LEU B 1 102 ? 7.227 7.832 1.204 1 94 102 LEU B O 1
ATOM 2440 N N . PHE B 1 103 ? 8.461 5.922 0.974 1 92.19 103 PHE B N 1
ATOM 2441 C CA . PHE B 1 103 ? 8.047 5.738 -0.413 1 92.19 103 PHE B CA 1
ATOM 2442 C C . PHE B 1 103 ? 6.547 5.465 -0.501 1 92.19 103 PHE B C 1
ATOM 2444 O O . PHE B 1 103 ? 5.879 5.93 -1.429 1 92.19 103 PHE B O 1
ATOM 2451 N N . VAL B 1 104 ? 6.066 4.852 0.492 1 89.06 104 VAL B N 1
ATOM 2452 C CA . VAL B 1 104 ? 4.672 4.41 0.464 1 89.06 104 VAL B CA 1
ATOM 2453 C C . VAL B 1 104 ? 3.768 5.539 0.959 1 89.06 104 VAL B C 1
ATOM 2455 O O . VAL B 1 104 ? 2.795 5.898 0.292 1 89.06 104 VAL B O 1
ATOM 2458 N N . TYR B 1 105 ? 4.23 6.207 2.006 1 88.25 105 TYR B N 1
ATOM 2459 C CA . TYR B 1 105 ? 3.283 7.059 2.715 1 88.25 105 TYR B CA 1
ATOM 2460 C C . TYR B 1 105 ? 3.52 8.531 2.387 1 88.25 105 TYR B C 1
ATOM 2462 O O . TYR B 1 105 ? 2.604 9.344 2.484 1 88.25 105 TYR B O 1
ATOM 2470 N N . GLU B 1 106 ? 4.77 8.867 1.978 1 91.38 106 GLU B N 1
ATOM 2471 C CA . GLU B 1 106 ? 5.094 10.281 2.146 1 91.38 106 GLU B CA 1
ATOM 2472 C C . GLU B 1 106 ? 5.473 10.93 0.816 1 91.38 106 GLU B C 1
ATOM 2474 O O . GLU B 1 106 ? 5.668 12.141 0.741 1 91.38 106 GLU B O 1
ATOM 2479 N N . TRP B 1 107 ? 5.508 10.141 -0.229 1 91.25 107 TRP B N 1
ATOM 2480 C CA . TRP B 1 107 ? 5.988 10.688 -1.493 1 91.25 107 TRP B CA 1
ATOM 2481 C C . TRP B 1 107 ? 5.113 11.852 -1.946 1 91.25 107 TRP B C 1
ATOM 2483 O O . TRP B 1 107 ? 5.594 12.773 -2.609 1 91.25 107 TRP B O 1
ATOM 2493 N N . ARG B 1 108 ? 3.916 11.93 -1.561 1 86.56 108 ARG B N 1
ATOM 2494 C CA . ARG B 1 108 ? 2.971 12.945 -2 1 86.56 108 ARG B CA 1
ATOM 2495 C C . ARG B 1 108 ? 3.238 14.281 -1.306 1 86.56 108 ARG B C 1
ATOM 2497 O O . ARG B 1 108 ? 2.658 15.305 -1.672 1 86.56 108 ARG B O 1
ATOM 2504 N N . ASN B 1 109 ? 4.113 14.211 -0.319 1 89.88 109 ASN B N 1
ATOM 2505 C CA . ASN B 1 109 ? 4.469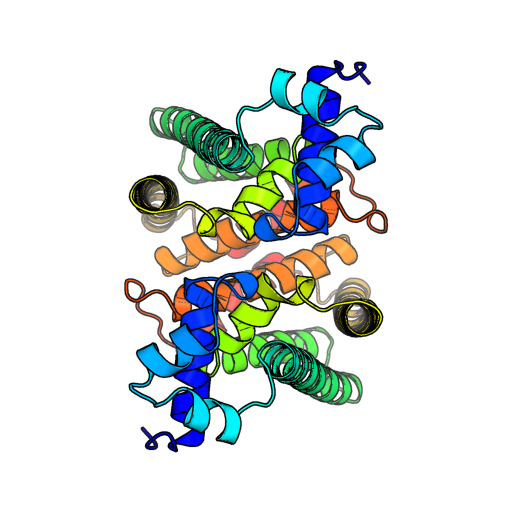 15.445 0.378 1 89.88 109 ASN B CA 1
ATOM 2506 C C . ASN B 1 109 ? 5.555 16.219 -0.369 1 89.88 109 ASN B C 1
ATOM 2508 O O . ASN B 1 109 ? 5.91 17.328 0.025 1 89.88 109 ASN B O 1
ATOM 2512 N N . LEU B 1 110 ? 6.09 15.602 -1.401 1 92.06 110 LEU B N 1
ATOM 2513 C CA . LEU B 1 110 ? 6.922 16.375 -2.309 1 92.06 110 LEU B CA 1
ATOM 2514 C C . LEU B 1 110 ? 6.121 17.516 -2.936 1 92.06 110 LEU B C 1
ATOM 2516 O O . LEU B 1 110 ? 4.895 17.438 -3.035 1 92.06 110 LEU B O 1
ATOM 2520 N N . LYS B 1 111 ? 6.793 18.578 -3.256 1 86.44 111 LYS B N 1
ATOM 2521 C CA . LYS B 1 111 ? 6.047 19.734 -3.746 1 86.44 111 LYS B CA 1
ATOM 2522 C C . LYS B 1 111 ? 6.559 20.172 -5.113 1 86.44 111 LYS B C 1
ATOM 2524 O O . LYS B 1 111 ? 7.734 19.984 -5.434 1 86.44 111 LYS B O 1
ATOM 2529 N N . GLY B 1 112 ? 5.586 20.625 -5.867 1 88.88 112 GLY B N 1
ATOM 2530 C CA . GLY B 1 112 ? 5.906 21.312 -7.109 1 88.88 112 GLY B CA 1
ATOM 2531 C C . GLY B 1 112 ? 6.633 20.422 -8.109 1 88.88 112 GLY B C 1
ATOM 2532 O O . GLY B 1 112 ? 6.184 19.328 -8.414 1 88.88 112 GLY B O 1
ATOM 2533 N N . GLU B 1 113 ? 7.719 20.922 -8.508 1 93.69 113 GLU B N 1
ATOM 2534 C CA . GLU B 1 113 ? 8.492 20.297 -9.57 1 93.69 113 GLU B CA 1
ATOM 2535 C C . GLU B 1 113 ? 9.102 18.969 -9.094 1 93.69 113 GLU B C 1
ATOM 2537 O O . GLU B 1 113 ? 9.242 18.031 -9.883 1 93.69 113 GLU B O 1
ATOM 2542 N N . LYS B 1 114 ? 9.398 18.906 -7.836 1 95.19 114 LYS B N 1
ATOM 2543 C CA . LYS B 1 114 ? 10.008 17.703 -7.293 1 95.19 114 LYS B CA 1
ATOM 2544 C C . LYS B 1 114 ? 9.016 16.531 -7.297 1 95.19 114 LYS B C 1
ATOM 2546 O O . LYS B 1 114 ? 9.398 15.391 -7.535 1 95.19 114 LYS B O 1
ATOM 2551 N N . LEU B 1 115 ? 7.777 16.906 -7.051 1 93.5 115 LEU B N 1
ATOM 2552 C CA . LEU B 1 115 ? 6.734 15.891 -7.098 1 93.5 115 LEU B CA 1
ATOM 2553 C C . LEU B 1 115 ? 6.578 15.336 -8.508 1 93.5 115 LEU B C 1
ATOM 2555 O O . LEU B 1 115 ? 6.531 14.125 -8.703 1 93.5 115 LEU B O 1
ATOM 2559 N N . GLU B 1 116 ? 6.527 16.203 -9.453 1 94.19 116 GLU B N 1
ATOM 2560 C CA . GLU B 1 116 ? 6.363 15.789 -10.844 1 94.19 116 GLU B CA 1
ATOM 2561 C C . GLU B 1 116 ? 7.566 14.984 -11.328 1 94.19 116 GLU B C 1
ATOM 2563 O O . GLU B 1 116 ? 7.406 13.984 -12.039 1 94.19 116 GLU B O 1
ATOM 2568 N N . GLU B 1 117 ? 8.727 15.461 -10.914 1 96.88 117 GLU B N 1
ATOM 2569 C CA . GLU B 1 117 ? 9.945 14.734 -11.258 1 96.88 117 GLU B CA 1
ATOM 2570 C C . GLU B 1 117 ? 9.945 13.328 -10.664 1 96.88 117 GLU B C 1
ATOM 2572 O O . GLU B 1 117 ? 10.305 12.367 -11.344 1 96.88 117 GLU B O 1
ATOM 2577 N N . PHE B 1 118 ? 9.531 13.227 -9.477 1 96.31 118 PHE B N 1
ATOM 2578 C CA . PHE B 1 118 ? 9.484 11.945 -8.789 1 96.31 118 PHE B CA 1
ATOM 2579 C C . PHE B 1 118 ? 8.5 11 -9.469 1 96.31 118 PHE B C 1
ATOM 2581 O O . PHE B 1 118 ? 8.828 9.836 -9.727 1 96.31 118 PHE B O 1
ATOM 2588 N N . LYS B 1 119 ? 7.344 11.523 -9.805 1 93.19 119 LYS B N 1
ATOM 2589 C CA . LYS B 1 119 ? 6.324 10.734 -10.492 1 93.19 119 LYS B CA 1
ATOM 2590 C C . LYS B 1 119 ? 6.852 10.203 -11.828 1 93.19 119 LYS B C 1
ATOM 2592 O O . LYS B 1 119 ? 6.609 9.047 -12.172 1 93.19 119 LYS B O 1
ATOM 2597 N N . LEU B 1 120 ? 7.547 11.023 -12.484 1 95.56 120 LEU B N 1
ATOM 2598 C CA . LEU B 1 120 ? 8.078 10.648 -13.789 1 95.56 120 LEU B CA 1
ATOM 2599 C C . LEU B 1 120 ? 9.109 9.531 -13.656 1 95.56 120 LEU B C 1
ATOM 2601 O O . LEU B 1 120 ? 9.078 8.555 -14.414 1 95.56 120 LEU B O 1
ATOM 2605 N N . LYS B 1 121 ? 9.977 9.703 -12.688 1 96.69 121 LYS B N 1
ATOM 2606 C CA . LYS B 1 121 ? 11.008 8.688 -12.469 1 96.69 121 LYS B CA 1
ATOM 2607 C C . LYS B 1 121 ? 10.398 7.371 -12.008 1 96.69 121 LYS B C 1
ATOM 2609 O O . LYS B 1 121 ? 10.82 6.301 -12.445 1 96.69 121 LYS B O 1
ATOM 2614 N N . ARG B 1 122 ? 9.445 7.504 -11.172 1 95.06 122 ARG B N 1
ATOM 2615 C CA . ARG B 1 122 ? 8.75 6.312 -10.688 1 95.06 122 ARG B CA 1
ATOM 2616 C C . ARG B 1 122 ? 8.031 5.605 -11.828 1 95.06 122 ARG B C 1
ATOM 2618 O O . ARG B 1 122 ? 8.109 4.379 -11.953 1 95.06 122 ARG B O 1
ATOM 2625 N N . SER B 1 123 ? 7.383 6.398 -12.656 1 94.19 123 SER B N 1
ATOM 2626 C CA . SER B 1 123 ? 6.691 5.84 -13.812 1 94.19 123 SER B CA 1
ATOM 2627 C C . SER B 1 123 ? 7.668 5.148 -14.758 1 94.19 123 SER B C 1
ATOM 2629 O O . SER B 1 123 ? 7.348 4.109 -15.344 1 94.19 123 SER B O 1
ATOM 2631 N N . GLY B 1 124 ? 8.789 5.75 -14.875 1 96.12 124 GLY B N 1
ATOM 2632 C CA . GLY B 1 124 ? 9.82 5.133 -15.695 1 96.12 124 GLY B CA 1
ATOM 2633 C C . GLY B 1 124 ? 10.289 3.793 -15.156 1 96.12 124 GLY B C 1
ATOM 2634 O O . GLY B 1 124 ? 10.453 2.838 -15.922 1 96.12 124 GLY B O 1
ATOM 2635 N N . TYR B 1 125 ? 10.492 3.746 -13.906 1 96.88 125 TYR B N 1
ATOM 2636 C CA . TYR B 1 125 ? 10.875 2.494 -13.266 1 96.88 125 TYR B CA 1
ATOM 2637 C C . TYR B 1 125 ? 9.828 1.414 -13.5 1 96.88 125 TYR B C 1
ATOM 2639 O O . TYR B 1 125 ? 10.156 0.3 -13.914 1 96.88 125 TYR B O 1
ATOM 2647 N N . ILE B 1 126 ? 8.594 1.764 -13.281 1 94.69 126 ILE B N 1
ATOM 2648 C CA . ILE B 1 126 ? 7.488 0.817 -13.406 1 94.69 126 ILE B CA 1
ATOM 2649 C C . ILE B 1 126 ? 7.359 0.36 -14.859 1 94.69 126 ILE B C 1
ATOM 2651 O O . ILE B 1 126 ? 7.129 -0.821 -15.125 1 94.69 126 ILE B O 1
ATOM 2655 N N . SER B 1 127 ? 7.547 1.279 -15.742 1 95.81 127 SER B N 1
ATOM 2656 C CA . SER B 1 127 ? 7.477 0.961 -17.172 1 95.81 127 SER B CA 1
ATOM 2657 C C . SER B 1 127 ? 8.547 -0.051 -17.562 1 95.81 127 SER B C 1
ATOM 2659 O O . SER B 1 127 ? 8.289 -0.953 -18.359 1 95.81 127 SER B O 1
ATOM 2661 N N . THR B 1 128 ? 9.695 0.132 -17 1 97.56 128 THR B N 1
ATOM 2662 C CA . THR B 1 128 ? 10.781 -0.8 -17.297 1 97.56 128 THR B CA 1
ATOM 2663 C C . THR B 1 128 ? 10.461 -2.189 -16.75 1 97.56 128 THR B C 1
ATOM 2665 O O . THR B 1 128 ? 10.688 -3.193 -17.438 1 97.56 128 THR B O 1
ATOM 2668 N N . VAL B 1 129 ? 9.93 -2.258 -15.594 1 97.38 129 VAL B N 1
ATOM 2669 C CA . VAL B 1 129 ? 9.516 -3.539 -15.031 1 97.38 129 VAL B CA 1
ATOM 2670 C C . VAL B 1 129 ? 8.414 -4.152 -15.883 1 97.38 129 VAL B C 1
ATOM 2672 O O . VAL B 1 129 ? 8.414 -5.355 -16.156 1 97.38 129 VAL B O 1
ATOM 2675 N N . SER B 1 130 ? 7.523 -3.301 -16.312 1 96.31 130 SER B N 1
ATOM 2676 C CA . SER B 1 130 ? 6.441 -3.746 -17.188 1 96.31 130 SER B CA 1
ATOM 2677 C C . SER B 1 130 ? 6.988 -4.379 -18.469 1 96.31 130 SER B C 1
ATOM 2679 O O . SER B 1 130 ? 6.465 -5.395 -18.938 1 96.31 130 SER B O 1
ATOM 2681 N N . ASN B 1 131 ? 8.008 -3.818 -18.969 1 97.12 131 ASN B N 1
ATOM 2682 C CA . ASN B 1 131 ? 8.625 -4.352 -20.172 1 97.12 131 ASN B CA 1
ATOM 2683 C C . ASN B 1 131 ? 9.195 -5.746 -19.938 1 97.12 131 ASN B C 1
ATOM 2685 O O . ASN B 1 131 ? 9.117 -6.613 -20.812 1 97.12 131 ASN B O 1
ATOM 2689 N N . ILE B 1 132 ? 9.812 -5.938 -18.797 1 97.56 132 ILE B N 1
ATOM 2690 C CA . ILE B 1 132 ? 10.328 -7.254 -18.438 1 97.56 132 ILE B CA 1
ATOM 2691 C C . ILE B 1 132 ? 9.188 -8.266 -18.406 1 97.56 132 ILE B C 1
ATOM 2693 O O . ILE B 1 132 ? 9.312 -9.359 -18.984 1 97.56 132 ILE B O 1
ATOM 2697 N N . ILE B 1 133 ? 8.094 -7.883 -17.828 1 97.25 133 ILE B N 1
ATOM 2698 C CA . ILE B 1 133 ? 6.941 -8.758 -17.672 1 97.25 133 ILE B CA 1
ATOM 2699 C C . ILE B 1 133 ? 6.316 -9.047 -19.031 1 97.25 133 ILE B C 1
ATOM 2701 O O . ILE B 1 133 ? 6.008 -10.203 -19.344 1 97.25 133 ILE B O 1
ATOM 2705 N N . ASP B 1 134 ? 6.215 -8.023 -19.844 1 97 134 ASP B N 1
ATOM 2706 C CA . ASP B 1 134 ? 5.664 -8.18 -21.188 1 97 134 ASP B CA 1
ATOM 2707 C C . ASP B 1 134 ? 6.512 -9.141 -22.016 1 97 134 ASP B C 1
ATOM 2709 O O . ASP B 1 134 ? 5.977 -9.961 -22.766 1 97 134 ASP B O 1
ATOM 2713 N N . GLU B 1 135 ? 7.773 -9.016 -21.906 1 96.81 135 GLU B N 1
ATOM 2714 C CA . GLU B 1 135 ? 8.672 -9.93 -22.594 1 96.81 135 GLU B CA 1
ATOM 2715 C C . GLU B 1 135 ? 8.469 -11.367 -22.141 1 96.81 135 GLU B C 1
ATOM 2717 O O . GLU B 1 135 ? 8.438 -12.289 -22.969 1 96.81 135 GLU B O 1
ATOM 2722 N N . GLY B 1 136 ? 8.344 -11.516 -20.828 1 96.69 136 GLY B N 1
ATOM 2723 C CA . GLY B 1 136 ? 8.094 -12.844 -20.281 1 96.69 136 GLY B CA 1
ATOM 2724 C C . GLY B 1 136 ? 6.781 -13.438 -20.766 1 96.69 136 GLY B C 1
ATOM 2725 O O . GLY B 1 136 ? 6.703 -14.633 -21.047 1 96.69 136 GLY B O 1
ATOM 2726 N N . ILE B 1 137 ? 5.777 -12.602 -20.875 1 95.88 137 ILE B N 1
ATOM 2727 C CA . ILE B 1 137 ? 4.48 -13.047 -21.359 1 95.88 137 ILE B CA 1
ATOM 2728 C C . ILE B 1 137 ? 4.59 -13.414 -22.844 1 95.88 137 ILE B C 1
ATOM 2730 O O . ILE B 1 137 ? 4.117 -14.477 -23.25 1 95.88 137 ILE B O 1
ATOM 2734 N N . SER B 1 138 ? 5.266 -12.602 -23.594 1 96.12 138 SER B N 1
ATOM 2735 C CA . SER B 1 138 ? 5.406 -12.797 -25.031 1 96.12 138 SER B CA 1
ATOM 2736 C C . SER B 1 138 ? 6.184 -14.07 -25.344 1 96.12 138 SER B C 1
ATOM 2738 O O . SER B 1 138 ? 5.836 -14.797 -26.266 1 96.12 138 SER B O 1
ATOM 2740 N N . GLU B 1 139 ? 7.191 -14.383 -24.562 1 95.31 139 GLU B N 1
ATOM 2741 C CA . GLU B 1 139 ? 8.023 -15.547 -24.859 1 95.31 139 GLU B CA 1
ATOM 2742 C C . GLU B 1 139 ? 7.477 -16.797 -24.188 1 95.31 139 GLU B C 1
ATOM 2744 O O . GLU B 1 139 ? 8.008 -17.906 -24.375 1 95.31 139 GLU B O 1
ATOM 2749 N N . GLY B 1 140 ? 6.504 -16.578 -23.281 1 94.38 140 GLY B N 1
ATOM 2750 C CA . GLY B 1 140 ? 5.785 -17.734 -22.734 1 94.38 140 GLY B CA 1
ATOM 2751 C C . GLY B 1 140 ? 6.332 -18.188 -21.391 1 94.38 140 GLY B C 1
ATOM 2752 O O . GLY B 1 140 ? 5.852 -19.188 -20.828 1 94.38 140 GLY B O 1
ATOM 2753 N N . SER B 1 141 ? 7.297 -17.469 -20.859 1 94.25 141 SER B N 1
ATOM 2754 C CA . SER B 1 141 ? 7.836 -17.828 -19.547 1 94.25 141 SER B CA 1
ATOM 2755 C C . SER B 1 141 ? 6.898 -17.375 -18.438 1 94.25 141 SER B C 1
ATOM 2757 O O . SER B 1 141 ? 6.914 -17.953 -17.344 1 94.25 141 SER B O 1
ATOM 2759 N N . LEU B 1 142 ? 6.094 -16.391 -18.719 1 94.75 142 LEU B N 1
ATOM 2760 C CA . LEU B 1 142 ? 5.004 -15.961 -17.844 1 94.75 142 LEU B CA 1
ATOM 2761 C C . LEU B 1 142 ? 3.65 -16.234 -18.484 1 94.75 142 LEU B C 1
ATOM 2763 O O . LEU B 1 142 ? 3.541 -16.312 -19.703 1 94.75 142 LEU B O 1
ATOM 2767 N N . ARG B 1 143 ? 2.705 -16.531 -17.656 1 92 143 ARG B N 1
ATOM 2768 C CA . ARG B 1 143 ? 1.4 -16.875 -18.203 1 92 143 ARG B CA 1
ATOM 2769 C C . ARG B 1 143 ? 0.764 -15.695 -18.922 1 92 143 ARG B C 1
ATOM 2771 O O . ARG B 1 143 ? 1.107 -14.539 -18.641 1 92 143 ARG B O 1
ATOM 2778 N N . LYS B 1 144 ? -0.195 -16.031 -19.766 1 90.69 144 LYS B N 1
ATOM 2779 C CA . LYS B 1 144 ? -0.898 -14.984 -20.5 1 90.69 144 LYS B CA 1
ATOM 2780 C C . LYS B 1 144 ? -1.784 -14.148 -19.578 1 90.69 144 LYS B C 1
ATOM 2782 O O . LYS B 1 144 ? -2.686 -14.688 -18.938 1 90.69 144 LYS B O 1
ATOM 2787 N N . MET B 1 145 ? -1.461 -12.883 -19.5 1 88.5 145 MET B N 1
ATOM 2788 C CA . MET B 1 145 ? -2.221 -11.914 -18.703 1 88.5 145 MET B CA 1
ATOM 2789 C C . MET B 1 145 ? -2.027 -10.5 -19.25 1 88.5 145 MET B C 1
ATOM 2791 O O . MET B 1 145 ? -1.17 -10.273 -20.094 1 88.5 145 MET B O 1
ATOM 2795 N N . ASP B 1 146 ? -2.92 -9.672 -18.797 1 88.94 146 ASP B N 1
ATOM 2796 C CA . ASP B 1 146 ? -2.705 -8.258 -19.094 1 88.94 146 ASP B CA 1
ATOM 2797 C C . ASP B 1 146 ? -1.407 -7.754 -18.469 1 88.94 146 ASP B C 1
ATOM 2799 O O . ASP B 1 146 ? -1.202 -7.891 -17.25 1 88.94 146 ASP B O 1
ATOM 2803 N N . GLY B 1 147 ? -0.547 -7.238 -19.266 1 90.5 147 GLY B N 1
ATOM 2804 C CA . GLY B 1 147 ? 0.775 -6.832 -18.812 1 90.5 147 GLY B CA 1
ATOM 2805 C C . GLY B 1 147 ? 0.739 -5.762 -17.75 1 90.5 147 GLY B C 1
ATOM 2806 O O . GLY B 1 147 ? 1.521 -5.801 -16.797 1 90.5 147 GLY B O 1
ATOM 2807 N N . GLU B 1 148 ? -0.118 -4.809 -17.906 1 89.12 148 GLU B N 1
ATOM 2808 C CA . GLU B 1 148 ? -0.248 -3.738 -16.922 1 89.12 148 GLU B CA 1
ATOM 2809 C C . GLU B 1 148 ? -0.732 -4.281 -15.578 1 89.12 148 GLU B C 1
ATOM 2811 O O . GLU B 1 148 ? -0.22 -3.895 -14.523 1 89.12 148 GLU B O 1
ATOM 2816 N N . PHE B 1 149 ? -1.629 -5.176 -15.672 1 89.25 149 PHE B N 1
ATOM 2817 C CA . PHE B 1 149 ? -2.152 -5.785 -14.453 1 89.25 149 PHE B CA 1
ATOM 2818 C C . PHE B 1 149 ? -1.086 -6.633 -13.766 1 89.25 149 PHE B C 1
ATOM 2820 O O . PHE B 1 149 ? -0.919 -6.562 -12.547 1 89.25 149 PHE B O 1
ATOM 2827 N N . ALA B 1 150 ? -0.414 -7.422 -14.57 1 91.88 150 ALA B N 1
ATOM 2828 C CA . ALA B 1 150 ? 0.653 -8.25 -14.016 1 91.88 150 ALA B CA 1
ATOM 2829 C C . ALA B 1 150 ? 1.701 -7.395 -13.312 1 91.88 150 ALA B C 1
ATOM 2831 O O . ALA B 1 150 ? 2.152 -7.73 -12.211 1 91.88 150 ALA B O 1
ATOM 2832 N N . THR B 1 151 ? 2.074 -6.301 -13.977 1 93.25 151 THR B N 1
ATOM 2833 C CA . THR B 1 151 ? 3.043 -5.379 -13.391 1 93.25 151 THR B CA 1
ATOM 2834 C C . THR B 1 151 ? 2.533 -4.836 -12.062 1 93.25 151 THR B C 1
ATOM 2836 O O . THR B 1 151 ? 3.262 -4.832 -11.07 1 93.25 151 THR B O 1
ATOM 2839 N N . PHE B 1 152 ? 1.315 -4.496 -12.039 1 90.12 152 PHE B N 1
ATOM 2840 C CA . PHE B 1 152 ? 0.686 -3.98 -10.828 1 90.12 152 PHE B CA 1
ATOM 2841 C C . PHE B 1 152 ? 0.715 -5.02 -9.719 1 90.12 152 PHE B C 1
ATOM 2843 O O . PHE B 1 152 ? 1.057 -4.707 -8.57 1 90.12 152 PHE B O 1
ATOM 2850 N N . MET B 1 153 ? 0.373 -6.215 -10.055 1 90.38 153 MET B N 1
ATOM 2851 C CA . MET B 1 153 ? 0.326 -7.277 -9.055 1 90.38 153 MET B CA 1
ATOM 2852 C C . MET B 1 153 ? 1.709 -7.527 -8.461 1 90.38 153 MET B C 1
ATOM 2854 O O . MET B 1 153 ? 1.851 -7.688 -7.25 1 90.38 153 MET B O 1
ATOM 2858 N N . VAL B 1 154 ? 2.709 -7.527 -9.289 1 93.75 154 VAL B N 1
ATOM 2859 C CA . VAL B 1 154 ? 4.07 -7.789 -8.828 1 93.75 154 VAL B CA 1
ATOM 2860 C C . VAL B 1 154 ? 4.539 -6.656 -7.922 1 93.75 154 VAL B C 1
ATOM 2862 O O . VAL B 1 154 ? 4.996 -6.898 -6.805 1 93.75 154 VAL B O 1
ATOM 2865 N N . ILE B 1 155 ? 4.336 -5.465 -8.352 1 92.38 155 ILE B N 1
ATOM 2866 C CA . ILE B 1 155 ? 4.797 -4.301 -7.609 1 92.38 155 ILE B CA 1
ATOM 2867 C C . ILE B 1 155 ? 4.02 -4.184 -6.301 1 92.38 155 ILE B C 1
ATOM 2869 O O . ILE B 1 155 ? 4.609 -3.957 -5.238 1 92.38 155 ILE B O 1
ATOM 2873 N N . SER B 1 156 ? 2.748 -4.391 -6.367 1 89.56 156 SER B N 1
ATOM 2874 C CA . SER B 1 156 ? 1.896 -4.25 -5.191 1 89.56 156 SER B CA 1
ATOM 2875 C C . SER B 1 156 ? 2.232 -5.297 -4.137 1 89.56 156 SER B C 1
ATOM 2877 O O . SER B 1 156 ? 2.162 -5.023 -2.938 1 89.56 156 SER B O 1
ATOM 2879 N N . SER B 1 157 ? 2.615 -6.48 -4.566 1 90.19 157 SER B N 1
ATOM 2880 C CA . SER B 1 157 ? 2.906 -7.578 -3.646 1 90.19 157 SER B CA 1
ATOM 2881 C C . SER B 1 157 ? 4.137 -7.273 -2.799 1 90.19 157 SER B C 1
ATOM 2883 O O . SER B 1 157 ? 4.285 -7.812 -1.698 1 90.19 157 SER B O 1
ATOM 2885 N N . MET B 1 158 ? 4.938 -6.367 -3.275 1 91.31 158 MET B N 1
ATOM 2886 C CA . MET B 1 158 ? 6.176 -6.086 -2.559 1 91.31 158 MET B CA 1
ATOM 2887 C C . MET B 1 158 ? 6.062 -4.793 -1.761 1 91.31 158 MET B C 1
ATOM 2889 O O . MET B 1 158 ? 6.848 -4.555 -0.841 1 91.31 158 MET B O 1
ATOM 2893 N N . ARG B 1 159 ? 5.113 -4.055 -2.102 1 85.44 159 ARG B N 1
ATOM 2894 C CA . ARG B 1 159 ? 5.035 -2.674 -1.63 1 85.44 159 ARG B CA 1
ATOM 2895 C C . ARG B 1 159 ? 4.789 -2.625 -0.125 1 85.44 159 ARG B C 1
ATOM 2897 O O . ARG B 1 159 ? 5.32 -1.752 0.566 1 85.44 159 ARG B O 1
ATOM 2904 N N . TRP B 1 160 ? 4.129 -3.564 0.417 1 86 160 TRP B N 1
ATOM 2905 C CA . TRP B 1 160 ? 3.703 -3.48 1.81 1 86 160 TRP B CA 1
ATOM 2906 C C . TRP B 1 160 ? 4.605 -4.32 2.707 1 86 160 TRP B C 1
ATOM 2908 O O . TRP B 1 160 ? 4.375 -4.418 3.914 1 86 160 TRP B O 1
ATOM 2918 N N . LEU B 1 161 ? 5.672 -4.883 2.162 1 89.25 161 LEU B N 1
ATOM 2919 C CA . LEU B 1 161 ? 6.562 -5.746 2.932 1 89.25 161 LEU B CA 1
ATOM 2920 C C . LEU B 1 161 ? 7.129 -5.004 4.137 1 89.25 161 LEU B C 1
ATOM 2922 O O . LEU B 1 161 ? 7.332 -5.598 5.199 1 89.25 161 LEU B O 1
ATOM 2926 N N . PHE B 1 162 ? 7.301 -3.734 4.043 1 91.5 162 PHE B N 1
ATOM 2927 C CA . PHE B 1 162 ? 7.879 -2.955 5.129 1 91.5 162 PHE B CA 1
ATOM 2928 C C . PHE B 1 162 ? 6.996 -3.023 6.371 1 91.5 162 PHE B C 1
ATOM 2930 O O . PHE B 1 162 ? 7.496 -2.98 7.496 1 91.5 162 PHE B O 1
ATOM 2937 N N . SER B 1 163 ? 5.691 -3.133 6.156 1 88.12 163 SER B N 1
ATOM 2938 C CA . SER B 1 163 ? 4.766 -3.139 7.285 1 88.12 163 SER B CA 1
ATOM 2939 C C . SER B 1 163 ? 4.91 -4.414 8.109 1 88.12 163 SER B C 1
ATOM 2941 O O . SER B 1 163 ? 4.656 -4.406 9.32 1 88.12 163 SER B O 1
ATOM 2943 N N . MET B 1 164 ? 5.332 -5.449 7.449 1 87.25 164 MET B N 1
ATOM 2944 C CA . MET B 1 164 ? 5.605 -6.695 8.164 1 87.25 164 MET B CA 1
ATOM 2945 C C . MET B 1 164 ? 6.895 -6.59 8.969 1 87.25 164 MET B C 1
ATOM 2947 O O . MET B 1 164 ? 6.969 -7.094 10.094 1 87.25 164 MET B O 1
ATOM 2951 N N . ILE B 1 165 ? 7.816 -5.891 8.414 1 89.31 165 ILE B N 1
ATOM 2952 C CA . ILE B 1 165 ? 9.133 -5.785 9.039 1 89.31 165 ILE B CA 1
ATOM 2953 C C . ILE B 1 165 ? 9.062 -4.844 10.234 1 89.31 165 ILE B C 1
ATOM 2955 O O . ILE B 1 165 ? 9.711 -5.082 11.258 1 89.31 165 ILE B O 1
ATOM 2959 N N . THR B 1 166 ? 8.25 -3.838 10.156 1 89.81 166 THR B N 1
ATOM 2960 C CA . THR B 1 166 ? 8.219 -2.816 11.195 1 89.81 166 THR B CA 1
ATOM 2961 C C . THR B 1 166 ? 7.207 -3.182 12.273 1 89.81 166 THR B C 1
ATOM 2963 O O . THR B 1 166 ? 7.098 -2.486 13.289 1 89.81 166 THR B O 1
ATOM 2966 N N . ASN B 1 167 ? 6.477 -4.223 12 1 84.81 167 ASN B N 1
ATOM 2967 C CA . ASN B 1 167 ? 5.516 -4.676 13 1 84.81 167 ASN B CA 1
ATOM 2968 C C . ASN B 1 167 ? 6.172 -5.586 14.039 1 84.81 167 ASN B C 1
ATOM 2970 O O . ASN B 1 167 ? 6.551 -6.715 13.727 1 84.81 167 ASN B O 1
ATOM 2974 N N . ASP B 1 168 ? 6.164 -5.18 15.25 1 80.31 168 ASP B N 1
ATOM 2975 C CA . ASP B 1 168 ? 6.859 -5.898 16.312 1 80.31 168 ASP B CA 1
ATOM 2976 C C . ASP B 1 168 ? 6.152 -7.211 16.641 1 80.31 168 ASP B C 1
ATOM 2978 O O . ASP B 1 168 ? 6.746 -8.109 17.234 1 80.31 16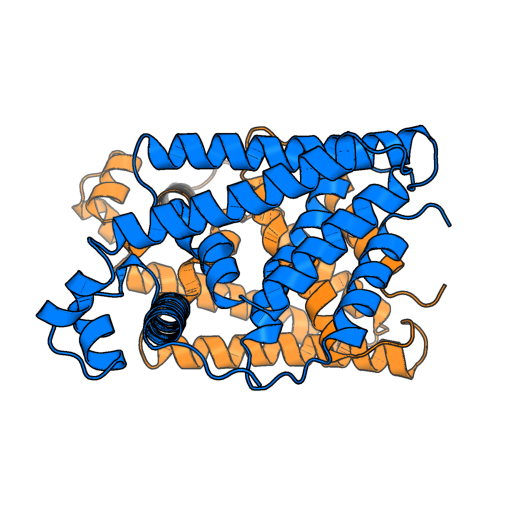8 ASP B O 1
ATOM 2982 N N . ASP B 1 169 ? 4.945 -7.383 16.219 1 76.25 169 ASP B N 1
ATOM 2983 C CA . ASP B 1 169 ? 4.152 -8.562 16.547 1 76.25 169 ASP B CA 1
ATOM 2984 C C . ASP B 1 169 ? 4.387 -9.688 15.539 1 76.25 169 ASP B C 1
ATOM 2986 O O . ASP B 1 169 ? 3.932 -10.812 15.742 1 76.25 169 ASP B O 1
ATOM 2990 N N . ILE B 1 170 ? 5.098 -9.289 14.484 1 77.38 170 ILE B N 1
ATOM 2991 C CA . ILE B 1 170 ? 5.309 -10.258 13.414 1 77.38 170 ILE B CA 1
ATOM 2992 C C . ILE B 1 170 ? 6.781 -10.672 13.375 1 77.38 170 ILE B C 1
ATOM 2994 O O . ILE B 1 170 ? 7.668 -9.812 13.32 1 77.38 170 ILE B O 1
ATOM 2998 N N . LYS B 1 171 ? 6.973 -11.969 13.516 1 78.75 171 LYS B N 1
ATOM 2999 C CA . LYS B 1 171 ? 8.328 -12.492 13.391 1 78.75 171 LYS B CA 1
ATOM 3000 C C . LYS B 1 171 ? 8.625 -12.891 11.945 1 78.75 171 LYS B C 1
ATOM 3002 O O . LYS B 1 171 ? 7.938 -13.742 11.375 1 78.75 171 LYS B O 1
ATOM 3007 N N . VAL B 1 172 ? 9.617 -12.164 11.484 1 80.5 172 VAL B N 1
ATOM 3008 C CA . VAL B 1 172 ? 9.945 -12.43 10.086 1 80.5 172 VAL B CA 1
ATOM 3009 C C . VAL B 1 172 ? 11.328 -13.078 9.992 1 80.5 172 VAL B C 1
ATOM 3011 O O . VAL B 1 172 ? 12.266 -12.633 10.656 1 80.5 172 VAL B O 1
ATOM 3014 N N . ASN B 1 173 ? 11.383 -14.133 9.281 1 84 173 ASN B N 1
ATOM 3015 C CA . ASN B 1 173 ? 12.656 -14.727 8.891 1 84 173 ASN B CA 1
ATOM 3016 C C . ASN B 1 173 ? 13.125 -14.195 7.535 1 84 173 ASN B C 1
ATOM 3018 O O . ASN B 1 173 ? 12.531 -14.508 6.5 1 84 173 ASN B O 1
ATOM 3022 N N . PRO B 1 174 ? 14.195 -13.414 7.582 1 80.31 174 PRO B N 1
A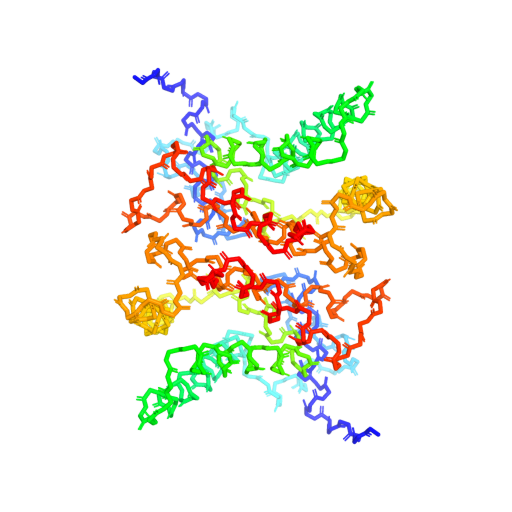TOM 3023 C CA . PRO B 1 174 ? 14.602 -12.727 6.355 1 80.31 174 PRO B CA 1
ATOM 3024 C C . PRO B 1 174 ? 14.883 -13.688 5.207 1 80.31 174 PRO B C 1
ATOM 3026 O O . PRO B 1 174 ? 14.609 -13.367 4.047 1 80.31 174 PRO B O 1
ATOM 3029 N N . ILE B 1 175 ? 15.414 -14.844 5.504 1 79.62 175 ILE B N 1
ATOM 3030 C CA . ILE B 1 175 ? 15.758 -15.805 4.465 1 79.62 175 ILE B CA 1
ATOM 3031 C C . ILE B 1 175 ? 14.484 -16.422 3.887 1 79.62 175 ILE B C 1
ATOM 3033 O O . ILE B 1 175 ? 14.352 -16.562 2.67 1 79.62 175 ILE B O 1
ATOM 3037 N N . GLU B 1 176 ? 13.555 -16.578 4.641 1 88.19 176 GLU B N 1
ATOM 3038 C CA . GLU B 1 176 ? 12.336 -17.266 4.219 1 88.19 176 GLU B CA 1
ATOM 3039 C C . GLU B 1 176 ? 11.383 -16.297 3.52 1 88.19 176 GLU B C 1
ATOM 3041 O O . GLU B 1 176 ? 10.617 -16.703 2.641 1 88.19 176 GLU B O 1
ATOM 3046 N N . ILE B 1 177 ? 11.555 -15.047 3.842 1 88.56 177 ILE B N 1
ATOM 3047 C CA . ILE B 1 177 ? 10.602 -14.07 3.322 1 88.56 177 ILE B CA 1
ATOM 3048 C C . ILE B 1 177 ? 10.82 -13.883 1.822 1 88.56 177 ILE B C 1
ATOM 3050 O O . ILE B 1 177 ? 9.859 -13.758 1.061 1 88.56 177 ILE B O 1
ATOM 3054 N N . GLU B 1 178 ? 12.07 -13.812 1.478 1 91.06 178 GLU B N 1
ATOM 3055 C CA . GLU B 1 178 ? 12.367 -13.648 0.057 1 91.06 178 GLU B CA 1
ATOM 3056 C C . GLU B 1 178 ? 11.844 -14.836 -0.753 1 91.06 178 GLU B C 1
ATOM 3058 O O . GLU B 1 178 ? 11.219 -14.648 -1.801 1 91.06 178 GLU B O 1
ATOM 3063 N N . LYS B 1 179 ? 12.125 -16 -0.249 1 91.44 179 LYS B N 1
ATOM 3064 C CA . LYS B 1 179 ? 11.68 -17.203 -0.935 1 91.44 179 LYS B CA 1
ATOM 3065 C C . LYS B 1 179 ? 10.156 -17.266 -1.013 1 91.44 179 LYS B C 1
ATOM 3067 O O . LYS B 1 179 ? 9.594 -17.547 -2.072 1 91.44 179 LYS B O 1
ATOM 3072 N N . GLN B 1 180 ? 9.508 -16.984 0.025 1 89.19 180 GLN B N 1
ATOM 3073 C CA . GLN B 1 180 ? 8.047 -17.062 0.092 1 89.19 180 GLN B CA 1
ATOM 3074 C C . GLN B 1 180 ? 7.398 -16.016 -0.814 1 89.19 180 GLN B C 1
ATOM 3076 O O . GLN B 1 180 ? 6.422 -16.312 -1.506 1 89.19 180 GLN B O 1
ATOM 3081 N N . LEU B 1 181 ? 7.945 -14.82 -0.78 1 92.19 181 LEU B N 1
ATOM 3082 C CA . LEU B 1 181 ? 7.402 -13.75 -1.616 1 92.19 181 LEU B CA 1
ATOM 3083 C C . LEU B 1 181 ? 7.598 -14.07 -3.096 1 92.19 181 LEU B C 1
ATOM 3085 O O . LEU B 1 181 ? 6.664 -13.938 -3.891 1 92.19 181 LEU B O 1
ATOM 3089 N N . THR B 1 182 ? 8.828 -14.531 -3.377 1 92.94 182 THR B N 1
ATOM 3090 C CA . THR B 1 182 ? 9.125 -14.891 -4.758 1 92.94 182 THR B CA 1
ATOM 3091 C C . THR B 1 182 ? 8.219 -16.016 -5.23 1 92.94 182 THR B C 1
ATOM 3093 O O . THR B 1 182 ? 7.664 -15.961 -6.332 1 92.94 182 THR B O 1
ATOM 3096 N N . ASP B 1 183 ? 8.039 -16.969 -4.398 1 91.62 183 ASP B N 1
ATOM 3097 C CA . ASP B 1 183 ? 7.18 -18.109 -4.715 1 91.62 183 ASP B CA 1
ATOM 3098 C C . ASP B 1 183 ? 5.738 -17.672 -4.949 1 91.62 183 ASP B C 1
ATOM 3100 O O . ASP B 1 183 ? 5.098 -18.094 -5.918 1 91.62 183 ASP B O 1
ATOM 3104 N N . PHE B 1 184 ? 5.234 -16.844 -4.105 1 92.19 184 PHE B N 1
ATOM 3105 C CA . PHE B 1 184 ? 3.873 -16.344 -4.227 1 92.19 184 PHE B CA 1
ATOM 3106 C C . PHE B 1 184 ? 3.682 -15.617 -5.559 1 92.19 184 PHE B C 1
ATOM 3108 O O . PHE B 1 184 ? 2.734 -15.898 -6.293 1 92.19 184 PHE B O 1
ATOM 3115 N N . ILE B 1 185 ? 4.566 -14.711 -5.836 1 93.06 185 ILE B N 1
ATOM 3116 C CA . ILE B 1 185 ? 4.453 -13.891 -7.039 1 93.06 185 ILE B CA 1
ATOM 3117 C C . ILE B 1 185 ? 4.543 -14.773 -8.281 1 93.06 185 ILE B C 1
ATOM 3119 O O . ILE B 1 185 ? 3.689 -14.703 -9.164 1 93.06 185 ILE B O 1
ATOM 3123 N N . PHE B 1 186 ? 5.441 -15.695 -8.297 1 92.62 186 PHE B N 1
ATOM 3124 C CA . PHE B 1 186 ? 5.672 -16.469 -9.516 1 92.62 186 PHE B CA 1
ATOM 3125 C C . PHE B 1 186 ? 4.598 -17.531 -9.695 1 92.62 186 PHE B C 1
ATOM 3127 O O . PHE B 1 186 ? 4.238 -17.875 -10.82 1 92.62 186 PHE B O 1
ATOM 3134 N N . LYS B 1 187 ? 4.121 -18.062 -8.656 1 89.56 187 LYS B N 1
ATOM 3135 C CA . LYS B 1 187 ? 2.975 -18.953 -8.805 1 89.56 187 LYS B CA 1
ATOM 3136 C C . LYS B 1 187 ? 1.783 -18.219 -9.414 1 89.56 187 LYS B C 1
ATOM 3138 O O . LYS B 1 187 ? 0.993 -18.797 -10.156 1 89.56 187 LYS B O 1
ATOM 3143 N N . GLY B 1 188 ? 1.737 -16.969 -9.109 1 88.5 188 GLY B N 1
ATOM 3144 C CA . GLY B 1 188 ? 0.653 -16.141 -9.617 1 88.5 188 GLY B CA 1
ATOM 3145 C C . GLY B 1 188 ? 0.827 -15.758 -11.078 1 88.5 188 GLY B C 1
ATOM 3146 O O . GLY B 1 188 ? -0.154 -15.508 -11.781 1 88.5 188 GLY B O 1
ATOM 3147 N N . ILE B 1 189 ? 2.1 -15.828 -11.578 1 85.62 189 ILE B N 1
ATOM 3148 C CA . ILE B 1 189 ? 2.281 -15.234 -12.898 1 85.62 189 ILE B CA 1
ATOM 3149 C C . ILE B 1 189 ? 2.998 -16.219 -13.812 1 85.62 189 ILE B C 1
ATOM 3151 O O . ILE B 1 189 ? 3.074 -16.016 -15.023 1 85.62 189 ILE B O 1
ATOM 3155 N N . GLU B 1 190 ? 3.482 -17.25 -13.242 1 81.75 190 GLU B N 1
ATOM 3156 C CA . GLU B 1 190 ? 4.27 -18.172 -14.055 1 81.75 190 GLU B CA 1
ATOM 3157 C C . GLU B 1 190 ? 3.371 -19.109 -14.852 1 81.75 190 GLU B C 1
ATOM 3159 O O . GLU B 1 190 ? 2.254 -19.406 -14.43 1 81.75 190 GLU B O 1
ATOM 3164 N N . ASN B 1 191 ? 3.83 -19.359 -16.031 1 73.5 191 ASN B N 1
ATOM 3165 C CA . ASN B 1 191 ? 3.143 -20.328 -16.891 1 73.5 191 ASN B CA 1
ATOM 3166 C C . ASN B 1 191 ? 3.404 -21.766 -16.438 1 73.5 191 ASN B C 1
ATOM 3168 O O . ASN B 1 191 ? 4.555 -22.203 -16.375 1 73.5 191 ASN B O 1
ATOM 3172 N N . LYS B 1 192 ? 2.6 -22.312 -15.43 1 62.5 192 LYS B N 1
ATOM 3173 C CA . LYS B 1 192 ? 2.844 -23.703 -15.086 1 62.5 192 LYS B CA 1
ATOM 3174 C C . LYS B 1 192 ? 2.424 -24.641 -16.219 1 62.5 192 LYS B C 1
ATOM 3176 O O . LYS B 1 192 ? 1.544 -24.297 -17.016 1 62.5 192 LYS B O 1
#

Sequence (384 aa):
MKKLTKKELFFEKTLKLISEKGFKATTMRDIAHELNFEVANVYNYIDSKEALLEDYLFSTLEEFVVYLDNIMNSSYSPVEKLKFVISKHVQYTLNKPYEVSLFVYEWRNLKGEKLEEFKLKRSGYISTVSNIIDEGISEGSLRKMDGEFATFMVISSMRWLFSMITNDDIKVNPIEIEKQLTDFIFKGIENKMKKLTKKELFFEKTLKLISEKGFKATTMRDIAHELNFEVANVYNYIDSKEALLEDYLFSTLEEFVVYLDNIMNSSYSPVEKLKFVISKHVQYTLNKPYEVSLFVYEWRNLKGEKLEEFKLKRSGYISTVSNIIDEGISEGSLRKMDGEFATFMVISSMRWLFSMITNDDIKVNPIEIEKQLTDFIFKGIENK